Protein AF-0000000078796133 (afdb_homodimer)

pLDDT: mean 94.9, std 8.62, range [22.73, 98.94]

Organism: Cecembia lonarensis (strain CCUG 58316 / KCTC 22772 / LW9) (NCBI:txid1225176)

Solvent-accessible surface area (backbone atoms only — not comparable to full-atom values): 35565 Å² total; per-residue (Å²): 86,29,34,36,34,33,52,36,50,63,57,33,63,61,56,48,55,48,62,63,40,80,98,53,70,55,47,43,33,24,28,24,64,61,70,93,30,55,18,40,70,66,30,78,45,59,47,72,41,61,50,80,71,40,86,56,24,63,59,48,52,52,49,50,35,61,76,64,56,33,41,34,39,39,46,54,38,73,71,52,40,51,56,49,24,72,48,38,64,65,44,44,74,73,63,25,43,65,66,48,38,56,48,71,50,42,43,40,34,47,31,45,63,48,23,48,52,53,35,52,76,71,74,42,50,49,60,58,74,23,81,39,70,68,55,46,51,55,34,42,74,71,63,75,46,62,74,43,32,31,36,32,39,27,52,49,60,58,62,48,75,50,47,78,26,71,48,70,67,35,43,54,22,42,50,57,26,44,51,60,48,47,69,72,41,78,55,41,43,46,44,78,77,73,42,85,74,48,50,28,40,28,52,58,82,79,61,51,49,31,44,29,44,36,31,19,39,89,84,12,46,55,74,43,63,47,41,22,40,58,72,36,73,49,76,59,28,54,35,21,34,31,29,46,85,50,70,66,60,42,53,53,48,41,51,47,34,50,72,61,39,45,37,41,42,31,24,32,34,30,33,42,43,97,91,42,65,28,49,76,46,43,40,75,26,72,43,68,52,46,66,55,46,40,74,27,47,26,35,60,58,58,36,51,55,30,33,74,74,73,67,51,59,69,74,72,37,62,45,61,50,67,26,32,35,29,37,64,35,74,31,82,47,74,46,81,47,81,73,70,82,124,85,29,34,36,32,32,53,37,50,62,57,32,63,60,56,49,55,48,62,64,40,80,96,52,70,57,46,44,31,25,29,25,65,59,69,92,30,55,19,40,70,65,31,78,45,58,46,71,40,61,52,80,72,40,86,57,23,62,59,48,52,54,49,49,35,63,77,64,56,33,42,34,38,42,48,53,37,72,71,54,39,50,57,50,25,71,50,39,66,65,43,44,74,73,62,25,46,64,67,48,37,56,48,70,51,42,44,40,32,47,30,45,63,49,22,46,52,53,35,51,77,71,73,44,49,47,60,59,74,22,81,38,68,67,56,46,50,54,34,43,73,72,64,75,46,62,75,42,33,32,36,32,40,26,54,50,60,59,62,48,74,49,47,78,25,70,47,71,67,36,45,53,21,42,52,56,27,44,52,60,49,48,68,74,40,80,59,42,43,45,45,79,76,73,42,85,74,48,50,28,39,28,52,58,81,78,60,50,49,32,45,29,44,35,30,18,41,90,86,12,45,56,74,45,65,48,42,24,40,57,73,34,73,50,76,59,28,54,35,20,34,31,29,46,85,51,71,68,60,41,53,54,46,43,51,47,33,49,72,62,38,45,39,40,43,30,24,31,36,32,34,41,42,97,91,42,64,28,50,76,46,43,40,74,26,72,43,69,51,46,63,53,47,40,73,29,47,27,34,58,60,60,36,52,56,30,34,74,74,71,67,51,57,68,73,71,36,63,44,62,48,66,27,33,36,31,37,62,36,75,31,83,45,73,45,81,46,81,73,71,84,122

InterPro domains:
  IPR003806 ATP-grasp fold, PylC-type [PF02655] (109-288)
  IPR011761 ATP-grasp fold [PS50975] (116-309)
  IPR013815 ATP-grasp fold, subdomain 1 [G3DSA:3.30.1490.20] (114-204)
  IPR048764 PylC, N-terminal domain [PF21360] (3-99)

Nearest PDB structures (foldseek):
  2pn1-assembly1_A-2  TM=9.424E-01  e=1.430E-28  Exiguobacterium sibiricum 255-15
  1ce8-assembly1_A  TM=6.867E-01  e=3.566E-16  Escherichia coli
  1m6v-assembly1_G  TM=7.042E-01  e=1.096E-14  Escherichia coli
  1a9x-assembly1_A  TM=6.656E-01  e=4.190E-15  Escherichia coli
  1jdb-assembly1_B  TM=6.996E-01  e=2.867E-14  Escherichia coli

Radius of gyration: 25.98 Å; Cα contacts (8 Å, |Δi|>4): 1494; chains: 2; bounding box: 62×66×63 Å

Secondary structure (DSSP, 8-state):
-EEEEES-TT-HHHHHHHHT-TT---EEEEEESSS--HHHHHSSEEEEPPPTTSTTHHHHHHHHHHHTT--EEEE-SHHHHHHHHHTHHHHHHTT-EE-S--HHHHHHHH-HHHHHHHHHHTT-B---EESSHHHHHHHHHTTSS-S-EEEEETT--TTTT-EEE-SHHHHHHHHHHHHHHHTTSGGGGGGGGT----EEEEEPPPSEEEEEEEEE-TTS-EEEEEEEEEEEEETTEEEEEEEE--HHHHHHHHHHHHHH---EEEEEEEEEETTEEEEEEEESS--TTHHHHHHHT--HHHHHHHHHHHS---GGGG---TTEEEEEEEEEEEEE------/-EEEEES-TT-HHHHHHHHT-TT---EEEEEESSS--HHHHHSSEEEEPPPTTSTTHHHHHHHHHHHTT--EEEE-SHHHHHHHHHTHHHHHHTT-EE-S--HHHHHHHH-HHHHHHHHHHTT-B---EESSHHHHHHHHHTTSS-S-EEEEETT--TTTT-EEE-SHHHHHHHHHHHHHHHTTSGGGGGGGGT----EEEEEPPPSEEEEEEEEE-TTS-EEEEEEEEEEEEETTEEEEEEEE--HHHHHHHHHHHHHH---EEEEEEEEEETTEEEEEEEESS--TTHHHHHHTT--HHHHHHHHHHHS---GGGG---TTEEEEEEEEEEEEE------

Sequence (684 aa):
MNILFTSVGRRDYILDYFKSLKGKNIKVYAVNSVANTTAMWKADKSFISPEIRSNEYIPFLLDISKREKIDLIISLFDLDTLFISFYKEKFEELGVKVLVSDLGIIENCLDKLKMSSWLNAHGFKTPKTFEDLSGAKKSLEINDVSFPLILKPQWGQGSLSTEIVSDQIELESAYTFLNSKVRKTSIAHVEKLNYKNKILIQEFIEGEEYGIDCINNLSGENQAVVIKKKIAMRAGETDGALTVYDDQIESTISNLGNKLKHISILDVDAINNESGVYIIDMNPRFGGGYPFSHLAGVDLPRAIVDWVATGFADKSLFSYQEGVLGLKGIAMVSKSEIINEAMNILFTSVGRRDYILDYFKSLKGKNIKVYAVNSVANTTAMWKADKSFISPEIRSNEYIPFLLDISKREKIDLIISLFDLDTLFISFYKEKFEELGVKVLVSDLGIIENCLDKLKMSSWLNAHGFKTPKTFEDLSGAKKSLEINDVSFPLILKPQWGQGSLSTEIVSDQIELESAYTFLNSKVRKTSIAHVEKLNYKNKILIQEFIEGEEYGIDCINNLSGENQAVVIKKKIAMRAGETDGALTVYDDQIESTISNLGNKLKHISILDVDAINNESGVYIIDMNPRFGGGYPFSHLAGVDLPRAIVDWVATGFADKSLFSYQEGVLGLKGIAMVSKSEIINEA

Structure (mmCIF, N/CA/C/O backbone):
data_AF-0000000078796133-model_v1
#
loop_
_entity.id
_entity.type
_entity.pdbx_description
1 polymer 'Carbamoyl phosphate synthase-like protein'
#
loop_
_atom_site.group_PDB
_atom_site.id
_atom_site.type_symbol
_atom_site.label_atom_id
_atom_site.label_alt_id
_atom_site.label_comp_id
_atom_site.label_asym_id
_atom_site.label_entity_id
_atom_site.label_seq_id
_atom_site.pdbx_PDB_ins_code
_atom_site.Cartn_x
_atom_site.Cartn_y
_atom_site.Cartn_z
_atom_site.occupancy
_atom_site.B_iso_or_equiv
_atom_site.auth_seq_id
_atom_site.auth_comp_id
_atom_site.auth_asym_id
_atom_site.auth_atom_id
_atom_site.pdbx_PDB_model_num
ATOM 1 N N . MET A 1 1 ? 18.203 -14.055 -25.797 1 97.25 1 MET A N 1
ATOM 2 C CA . MET A 1 1 ? 16.812 -14.383 -25.5 1 97.25 1 MET A CA 1
ATOM 3 C C . MET A 1 1 ? 15.992 -13.117 -25.266 1 97.25 1 MET A C 1
ATOM 5 O O . MET A 1 1 ? 16.375 -12.273 -24.453 1 97.25 1 MET A O 1
ATOM 9 N N . ASN A 1 2 ? 14.891 -12.945 -26.016 1 98.62 2 ASN A N 1
ATOM 10 C CA . ASN A 1 2 ? 13.961 -11.836 -25.828 1 98.62 2 ASN A CA 1
ATOM 11 C C . ASN A 1 2 ? 12.812 -12.227 -24.906 1 98.62 2 ASN A C 1
ATOM 13 O O . ASN A 1 2 ? 12.016 -13.102 -25.234 1 98.62 2 ASN A O 1
ATOM 17 N N . ILE A 1 3 ? 12.75 -11.531 -23.766 1 98.81 3 ILE A N 1
ATOM 18 C CA . ILE A 1 3 ? 11.734 -11.875 -22.781 1 98.81 3 ILE A CA 1
ATOM 19 C C . ILE A 1 3 ? 10.719 -10.742 -22.656 1 98.81 3 ILE A C 1
ATOM 21 O O . ILE A 1 3 ? 11.102 -9.586 -22.438 1 98.81 3 ILE A O 1
ATOM 25 N N . LEU A 1 4 ? 9.469 -11.062 -22.781 1 98.88 4 LEU A N 1
ATOM 26 C CA . LEU A 1 4 ? 8.383 -10.102 -22.609 1 98.88 4 LEU A CA 1
ATOM 27 C C . LEU A 1 4 ? 7.715 -10.273 -21.25 1 98.88 4 LEU A C 1
ATOM 29 O O . LEU A 1 4 ? 7.129 -11.32 -20.969 1 98.88 4 LEU A O 1
ATOM 33 N N . PHE A 1 5 ? 7.848 -9.242 -20.453 1 98.88 5 PHE A N 1
ATOM 34 C CA . PHE A 1 5 ? 7.109 -9.188 -19.188 1 98.88 5 PHE A CA 1
ATOM 35 C C . PHE A 1 5 ? 5.809 -8.414 -19.359 1 98.88 5 PHE A C 1
ATOM 37 O O . PHE A 1 5 ? 5.801 -7.312 -19.906 1 98.88 5 PHE A O 1
ATOM 44 N N . THR A 1 6 ? 4.73 -9.023 -18.906 1 98.69 6 THR A N 1
ATOM 45 C CA . THR A 1 6 ? 3.438 -8.359 -19.031 1 98.69 6 THR A CA 1
ATOM 46 C C . THR A 1 6 ? 2.902 -7.961 -17.656 1 98.69 6 THR A C 1
ATOM 48 O O . THR A 1 6 ? 3.203 -8.609 -16.656 1 98.69 6 THR A O 1
ATOM 51 N N . SER A 1 7 ? 2.08 -6.855 -17.594 1 97.38 7 SER A N 1
ATOM 52 C CA . SER A 1 7 ? 1.526 -6.312 -16.359 1 97.38 7 SER A CA 1
ATOM 53 C C . SER A 1 7 ? 2.619 -6.066 -15.32 1 97.38 7 SER A C 1
ATOM 55 O O . SER A 1 7 ? 2.514 -6.516 -14.18 1 97.38 7 SER A O 1
ATOM 57 N N . VAL A 1 8 ? 3.611 -5.27 -15.766 1 98 8 VAL A N 1
ATOM 58 C CA . VAL A 1 8 ? 4.852 -5.234 -15 1 98 8 VAL A CA 1
ATOM 59 C C . VAL A 1 8 ? 4.676 -4.348 -13.773 1 98 8 VAL A C 1
ATOM 61 O O . VAL A 1 8 ? 5.301 -4.578 -12.734 1 98 8 VAL A O 1
ATOM 64 N N . GLY A 1 9 ? 3.908 -3.326 -13.898 1 95.44 9 GLY A N 1
ATOM 65 C CA . GLY A 1 9 ? 3.666 -2.428 -12.781 1 95.44 9 GLY A CA 1
ATOM 66 C C . GLY A 1 9 ? 4.941 -1.935 -12.125 1 95.44 9 GLY A C 1
ATOM 67 O O . GLY A 1 9 ? 5.836 -1.423 -12.805 1 95.44 9 GLY A O 1
ATOM 68 N N . ARG A 1 10 ? 5.055 -2.148 -10.828 1 93.56 10 ARG A N 1
ATOM 69 C CA . ARG A 1 10 ? 6.164 -1.598 -10.055 1 93.56 10 ARG A CA 1
ATOM 70 C C . ARG A 1 10 ? 7.211 -2.666 -9.758 1 93.56 10 ARG A C 1
ATOM 72 O O . ARG A 1 10 ? 8.188 -2.41 -9.047 1 93.56 10 ARG A O 1
ATOM 79 N N . ARG A 1 11 ? 7.016 -3.861 -10.188 1 95.06 11 ARG A N 1
ATOM 80 C CA . ARG A 1 11 ? 7.914 -4.961 -9.852 1 95.06 11 ARG A CA 1
ATOM 81 C C . ARG A 1 11 ? 9.141 -4.965 -10.75 1 95.06 11 ARG A C 1
ATOM 83 O O . ARG A 1 11 ? 9.469 -5.984 -11.352 1 95.06 11 ARG A O 1
ATOM 90 N N . ASP A 1 12 ? 9.852 -3.865 -10.734 1 96.38 12 ASP A N 1
ATOM 91 C CA . ASP A 1 12 ? 10.984 -3.65 -11.625 1 96.38 12 ASP A CA 1
ATOM 92 C C . ASP A 1 12 ? 12.172 -4.516 -11.219 1 96.38 12 ASP A C 1
ATOM 9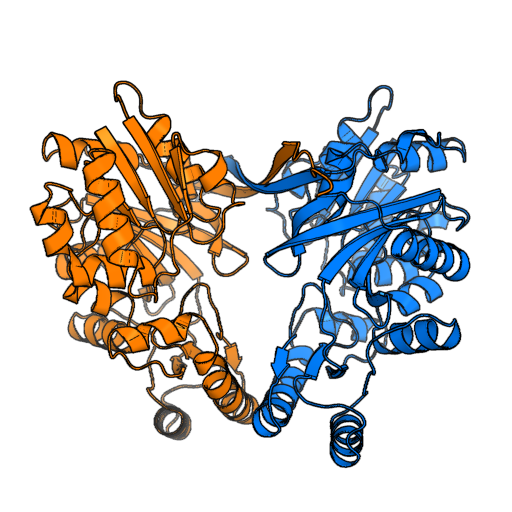4 O O . ASP A 1 12 ? 13.047 -4.805 -12.031 1 96.38 12 ASP A O 1
ATOM 98 N N . TYR A 1 13 ? 12.172 -5.016 -9.977 1 96.38 13 TYR A N 1
ATOM 99 C CA . TYR A 1 13 ? 13.258 -5.863 -9.5 1 96.38 13 TYR A CA 1
ATOM 100 C C . TYR A 1 13 ? 13.305 -7.176 -10.273 1 96.38 13 TYR A C 1
ATOM 102 O O . TYR A 1 13 ? 14.383 -7.734 -10.492 1 96.38 13 TYR A O 1
ATOM 110 N N . ILE A 1 14 ? 12.148 -7.668 -10.664 1 97.75 14 ILE A N 1
ATOM 111 C CA . ILE A 1 14 ? 12.125 -8.914 -11.43 1 97.75 14 ILE A CA 1
ATOM 112 C C . ILE A 1 14 ? 12.844 -8.711 -12.758 1 97.75 14 ILE A C 1
ATOM 114 O O . ILE A 1 14 ? 13.633 -9.562 -13.18 1 97.75 14 ILE A O 1
ATOM 118 N N . LEU A 1 15 ? 12.57 -7.551 -13.43 1 98 15 LEU A N 1
ATOM 119 C CA . LEU A 1 15 ? 13.266 -7.246 -14.672 1 98 15 LEU A CA 1
ATOM 120 C C . LEU A 1 15 ? 14.773 -7.172 -14.453 1 98 15 LEU A C 1
ATOM 122 O O . LEU A 1 15 ? 15.547 -7.719 -15.234 1 98 15 LEU A O 1
ATOM 126 N N . ASP A 1 16 ? 15.164 -6.566 -13.336 1 96.81 16 ASP A N 1
ATOM 127 C CA . ASP A 1 16 ? 16.578 -6.426 -13.008 1 96.81 16 ASP A CA 1
ATOM 128 C C . ASP A 1 16 ? 17.234 -7.793 -12.82 1 96.81 16 ASP A C 1
ATOM 130 O O . ASP A 1 16 ? 18.375 -7.996 -13.234 1 96.81 16 ASP A O 1
ATOM 134 N N . TYR A 1 17 ? 16.547 -8.734 -12.195 1 98 17 TYR A N 1
ATOM 135 C CA . TYR A 1 17 ? 17.094 -10.062 -11.945 1 98 17 TYR A CA 1
ATOM 136 C C . TYR A 1 17 ? 17.422 -10.773 -13.258 1 98 17 TYR A C 1
ATOM 138 O O . TYR A 1 17 ? 18.438 -11.469 -13.352 1 98 17 TYR A O 1
ATOM 146 N N . PHE A 1 18 ? 16.578 -10.586 -14.273 1 98.31 18 PHE A N 1
ATOM 147 C CA . PHE A 1 18 ? 16.828 -11.219 -15.562 1 98.31 18 PHE A CA 1
ATOM 148 C C . PHE A 1 18 ? 17.906 -10.477 -16.344 1 98.31 18 PHE A C 1
ATOM 150 O O . PHE A 1 18 ? 18.781 -11.102 -16.938 1 98.31 18 PHE A O 1
ATOM 157 N N . LYS A 1 19 ? 17.875 -9.164 -16.297 1 96.56 19 LYS A N 1
ATOM 158 C CA . LYS A 1 19 ? 18.844 -8.344 -17.016 1 96.56 19 LYS A CA 1
ATOM 159 C C . LYS A 1 19 ? 20.25 -8.555 -16.5 1 96.56 19 LYS A C 1
ATOM 161 O O . LYS A 1 19 ? 21.234 -8.422 -17.234 1 96.56 19 LYS A O 1
ATOM 166 N N . SER A 1 20 ? 20.375 -8.906 -15.281 1 95.44 20 SER A N 1
ATOM 167 C CA . SER A 1 20 ? 21.688 -8.969 -14.625 1 95.44 20 SER A CA 1
ATOM 168 C C . SER A 1 20 ? 22.297 -10.359 -14.75 1 95.44 20 SER A C 1
ATOM 170 O O . SER A 1 20 ? 23.391 -10.609 -14.234 1 95.44 20 SER A O 1
ATOM 172 N N . LEU A 1 21 ? 21.594 -11.25 -15.422 1 96.75 21 LEU A N 1
ATOM 173 C CA . LEU A 1 21 ? 22.125 -12.602 -15.555 1 96.75 21 LEU A CA 1
ATOM 174 C C . LEU A 1 21 ? 23.422 -12.602 -16.344 1 96.75 21 LEU A C 1
ATOM 176 O O . LEU A 1 21 ? 23.438 -12.25 -17.531 1 96.75 21 LEU A O 1
ATOM 180 N N . LYS A 1 22 ? 24.469 -13.023 -15.734 1 92.25 22 LYS A N 1
ATOM 181 C CA . LYS A 1 22 ? 25.797 -13.047 -16.359 1 92.25 22 LYS A CA 1
ATOM 182 C C . LYS A 1 22 ? 25.875 -14.148 -17.406 1 92.25 22 LYS A C 1
ATOM 184 O O . LYS A 1 22 ? 25.375 -15.258 -17.203 1 92.25 22 LYS A O 1
ATOM 189 N N . GLY A 1 23 ? 26.5 -13.797 -18.5 1 90.75 23 GLY A N 1
ATOM 190 C CA . GLY A 1 23 ? 26.766 -14.781 -19.547 1 90.75 23 GLY A CA 1
ATOM 191 C C . GLY A 1 23 ? 25.547 -15.055 -20.422 1 90.75 23 GLY A C 1
ATOM 192 O O . GLY A 1 23 ? 25.547 -15.992 -21.219 1 90.75 23 GLY A O 1
ATOM 193 N N . LYS A 1 24 ? 24.516 -14.289 -20.188 1 89 24 LYS A N 1
ATOM 194 C CA . LYS A 1 24 ? 23.312 -14.43 -20.984 1 89 24 LYS A CA 1
ATOM 195 C C . LYS A 1 24 ? 22.984 -13.133 -21.719 1 89 24 LYS A C 1
ATOM 197 O O . LYS A 1 24 ? 23.109 -12.047 -21.156 1 89 24 LYS A O 1
ATOM 202 N N . ASN A 1 25 ? 22.797 -13.25 -22.938 1 93 25 ASN A N 1
ATOM 203 C CA . ASN A 1 25 ? 22.297 -12.109 -23.703 1 93 25 ASN A CA 1
ATOM 204 C C . ASN A 1 25 ? 20.781 -12.008 -23.656 1 93 25 ASN A C 1
ATOM 206 O O . ASN A 1 25 ? 20.078 -12.602 -24.469 1 93 25 ASN A O 1
ATOM 210 N N . ILE A 1 26 ? 20.328 -11.25 -22.672 1 97.56 26 ILE A N 1
ATOM 211 C CA . ILE A 1 26 ? 18.891 -11.133 -22.422 1 97.56 26 ILE A CA 1
ATOM 212 C C . ILE A 1 26 ? 18.422 -9.711 -22.75 1 97.56 26 ILE A C 1
ATOM 214 O O . ILE A 1 26 ? 19.047 -8.742 -22.297 1 97.56 26 ILE A O 1
ATOM 218 N N . LYS A 1 27 ? 17.438 -9.578 -23.516 1 98.25 27 LYS A N 1
ATOM 219 C CA . LYS A 1 27 ? 16.734 -8.32 -23.719 1 98.25 27 LYS A CA 1
ATOM 220 C C . LYS A 1 27 ? 15.344 -8.359 -23.078 1 98.25 27 LYS A C 1
ATOM 222 O O . LYS A 1 27 ? 14.578 -9.305 -23.297 1 98.25 27 LYS A O 1
ATOM 227 N N . VAL A 1 28 ? 15.016 -7.363 -22.281 1 98.62 28 VAL A N 1
ATOM 228 C CA . VAL A 1 28 ? 13.781 -7.359 -21.5 1 98.62 28 VAL A CA 1
ATOM 229 C C . VAL A 1 28 ? 12.797 -6.363 -22.109 1 98.62 28 VAL A C 1
ATOM 231 O O . VAL A 1 28 ? 13.102 -5.172 -22.234 1 98.62 28 VAL A O 1
ATOM 234 N N . TYR A 1 29 ? 11.664 -6.863 -22.484 1 98.81 29 TYR A N 1
ATOM 235 C CA . TYR A 1 29 ? 10.531 -6.074 -22.953 1 98.81 29 TYR A CA 1
ATOM 236 C C . TYR A 1 29 ? 9.445 -6.004 -21.891 1 98.81 29 TYR A C 1
ATOM 238 O O . TYR A 1 29 ? 9.211 -6.977 -21.172 1 98.81 29 TYR A O 1
ATOM 246 N N . ALA A 1 30 ? 8.797 -4.816 -21.766 1 98.75 30 ALA A N 1
ATOM 247 C CA . ALA A 1 30 ? 7.746 -4.652 -20.766 1 98.75 30 ALA A CA 1
ATOM 248 C C . ALA A 1 30 ? 6.465 -4.113 -21.391 1 98.75 30 ALA A C 1
ATOM 250 O O . ALA A 1 30 ? 6.516 -3.271 -22.297 1 98.75 30 ALA A O 1
ATOM 251 N N . VAL A 1 31 ? 5.375 -4.633 -20.938 1 98.38 31 VAL A N 1
ATOM 252 C CA . VAL A 1 31 ? 4.07 -4.098 -21.312 1 98.38 31 VAL A CA 1
ATOM 253 C C . VAL A 1 31 ? 3.246 -3.816 -20.047 1 98.38 31 VAL A C 1
ATOM 255 O O . VAL A 1 31 ? 3.291 -4.582 -19.094 1 98.38 31 VAL A O 1
ATOM 258 N N . ASN A 1 32 ? 2.557 -2.76 -20.062 1 98.25 32 ASN A N 1
ATOM 259 C CA . ASN A 1 32 ? 1.651 -2.312 -19.016 1 98.25 32 ASN A CA 1
ATOM 260 C C . ASN A 1 32 ? 0.626 -1.313 -19.531 1 98.25 32 ASN A C 1
ATOM 262 O O . ASN A 1 32 ? 0.905 -0.572 -20.484 1 98.25 32 ASN A O 1
ATOM 266 N N . SER A 1 33 ? -0.564 -1.306 -18.906 1 96.44 33 SER A N 1
ATOM 267 C CA . SER A 1 33 ? -1.623 -0.437 -19.406 1 96.44 33 SER A CA 1
ATOM 268 C C . SER A 1 33 ? -1.371 1.019 -19.031 1 96.44 33 SER A C 1
ATOM 270 O O . SER A 1 33 ? -1.976 1.929 -19.594 1 96.44 33 SER A O 1
ATOM 272 N N . VAL A 1 34 ? -0.556 1.222 -18.047 1 94.62 34 VAL A N 1
ATOM 273 C CA . VAL A 1 34 ? -0.165 2.568 -17.641 1 94.62 34 VAL A CA 1
ATOM 274 C C . VAL A 1 34 ? 1.307 2.801 -17.969 1 94.62 34 VAL A C 1
ATOM 276 O O . VAL A 1 34 ? 2.156 1.957 -17.672 1 94.62 34 VAL A O 1
ATOM 279 N N . ALA A 1 35 ? 1.632 3.924 -18.484 1 93.12 35 ALA A N 1
ATOM 280 C CA . ALA A 1 35 ? 2.949 4.203 -19.047 1 93.12 35 ALA A CA 1
ATOM 281 C C . ALA A 1 35 ? 3.984 4.41 -17.953 1 93.12 35 ALA A C 1
ATOM 283 O O . ALA A 1 35 ? 5.105 3.9 -18.031 1 93.12 35 ALA A O 1
ATOM 284 N N . ASN A 1 36 ? 3.564 5.117 -16.875 1 94.19 36 ASN A N 1
ATOM 285 C CA . ASN A 1 36 ? 4.555 5.586 -15.906 1 94.19 36 ASN A CA 1
ATOM 286 C C . ASN A 1 36 ? 4.613 4.688 -14.68 1 94.19 36 ASN A C 1
ATOM 288 O O . ASN A 1 36 ? 4.156 5.074 -13.602 1 94.19 36 ASN A O 1
ATOM 292 N N . THR A 1 37 ? 5.285 3.57 -14.875 1 96.31 37 THR A N 1
ATOM 293 C CA . THR A 1 37 ? 5.684 2.701 -13.773 1 96.31 37 THR A CA 1
ATOM 294 C C . THR A 1 37 ? 7.191 2.459 -13.797 1 96.31 37 THR A C 1
ATOM 296 O O . THR A 1 37 ? 7.844 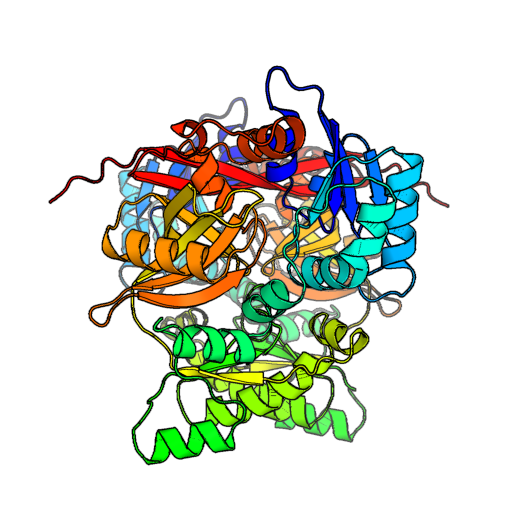2.65 -14.828 1 96.31 37 THR A O 1
ATOM 299 N N . THR A 1 38 ? 7.73 2.08 -12.711 1 96.81 38 THR A N 1
ATOM 300 C CA . THR A 1 38 ? 9.18 1.925 -12.625 1 96.81 38 THR A CA 1
ATOM 301 C C . THR A 1 38 ? 9.656 0.793 -13.531 1 96.81 38 THR A C 1
ATOM 303 O O . THR A 1 38 ? 10.727 0.886 -14.141 1 96.81 38 THR A O 1
ATOM 306 N N . ALA A 1 39 ? 8.852 -0.258 -13.664 1 97.69 39 ALA A N 1
ATOM 307 C CA . ALA A 1 39 ? 9.258 -1.38 -14.508 1 97.69 39 ALA A CA 1
ATOM 308 C C . ALA A 1 39 ? 9.258 -0.986 -15.977 1 97.69 39 ALA A C 1
ATOM 310 O O . ALA A 1 39 ? 10.156 -1.366 -16.734 1 97.69 39 ALA A O 1
ATOM 311 N N . MET A 1 40 ? 8.266 -0.188 -16.391 1 97.75 40 MET A N 1
ATOM 312 C CA . MET A 1 40 ? 8.227 0.302 -17.766 1 97.75 40 MET A CA 1
ATOM 313 C C . MET A 1 40 ? 9.445 1.153 -18.078 1 97.75 40 MET A C 1
ATOM 315 O O . MET A 1 40 ? 9.977 1.104 -19.188 1 97.75 40 MET A O 1
ATOM 319 N N . TRP A 1 41 ? 9.906 1.893 -17.094 1 96.31 41 TRP A N 1
ATOM 320 C CA . TRP A 1 41 ? 11.039 2.787 -17.266 1 96.31 41 TRP A CA 1
ATOM 321 C C . TRP A 1 41 ? 12.344 2.002 -17.328 1 96.31 41 TRP A C 1
ATOM 323 O O . TRP A 1 41 ? 13.32 2.441 -17.938 1 96.31 41 TRP A O 1
ATOM 333 N N . LYS A 1 42 ? 12.422 0.803 -16.781 1 96.12 42 LYS A N 1
ATOM 334 C CA . LYS A 1 42 ? 13.664 0.05 -16.625 1 96.12 42 LYS A CA 1
ATOM 335 C C . LYS A 1 42 ? 13.852 -0.931 -17.781 1 96.12 42 LYS A C 1
ATOM 337 O O . LYS A 1 42 ? 14.969 -1.393 -18.031 1 96.12 42 LYS A O 1
ATOM 342 N N . ALA A 1 43 ? 12.82 -1.285 -18.422 1 98.06 43 ALA A N 1
ATOM 343 C CA . ALA A 1 43 ? 12.891 -2.254 -19.516 1 98.06 43 ALA A CA 1
ATOM 344 C C . ALA A 1 43 ? 13.758 -1.734 -20.656 1 98.06 43 ALA A C 1
ATOM 346 O O . ALA A 1 43 ? 13.953 -0.524 -20.797 1 98.06 43 ALA A O 1
ATOM 347 N N . ASP A 1 44 ? 14.359 -2.652 -21.438 1 98.06 44 ASP A N 1
ATOM 348 C CA . ASP A 1 44 ? 15.086 -2.246 -22.625 1 98.06 44 ASP A CA 1
ATOM 349 C C . ASP A 1 44 ? 14.148 -1.579 -23.641 1 98.06 44 ASP A C 1
ATOM 351 O O . ASP A 1 44 ? 14.539 -0.619 -24.312 1 98.06 44 ASP A O 1
ATOM 355 N N . LYS A 1 45 ? 12.984 -2.082 -23.797 1 98.31 45 LYS A N 1
ATOM 356 C CA . LYS A 1 45 ? 11.906 -1.518 -24.609 1 98.31 45 LYS A CA 1
ATOM 357 C C . LYS A 1 45 ? 10.547 -1.764 -23.953 1 98.31 45 LYS A C 1
ATOM 359 O O . LYS A 1 45 ? 10.289 -2.852 -23.438 1 98.31 45 LYS A O 1
ATOM 364 N N . SER A 1 46 ? 9.695 -0.726 -23.922 1 98.5 46 SER A N 1
ATOM 365 C CA . SER A 1 46 ? 8.391 -0.858 -23.297 1 98.5 46 SER A CA 1
ATOM 366 C C . SER A 1 46 ? 7.273 -0.427 -24.234 1 98.5 46 SER A C 1
ATOM 368 O O . SER A 1 46 ? 7.504 0.342 -25.172 1 98.5 46 SER A O 1
ATOM 370 N N . PHE A 1 47 ? 6.047 -0.995 -24.016 1 98.56 47 PHE A N 1
ATOM 371 C CA . PHE A 1 47 ? 4.855 -0.688 -24.781 1 98.56 47 PHE A CA 1
ATOM 372 C C . PHE A 1 47 ? 3.641 -0.523 -23.875 1 98.56 47 PHE A C 1
ATOM 374 O O . PHE A 1 47 ? 3.449 -1.302 -22.938 1 98.56 47 PHE A O 1
ATOM 381 N N . ILE A 1 48 ? 2.861 0.463 -24.125 1 98.38 48 ILE A N 1
ATOM 382 C CA . ILE A 1 48 ? 1.6 0.625 -23.406 1 98.38 48 ILE A CA 1
ATOM 383 C C . ILE A 1 48 ? 0.543 -0.298 -24 1 98.38 48 ILE A C 1
ATOM 385 O O . ILE A 1 48 ? 0.256 -0.225 -25.203 1 98.38 48 ILE A O 1
ATOM 389 N N . SER A 1 49 ? 0.008 -1.115 -23.266 1 97.94 49 SER A N 1
ATOM 390 C CA . SER A 1 49 ? -0.962 -2.088 -23.75 1 97.94 49 SER A CA 1
ATOM 391 C C . SER A 1 49 ? -2.391 -1.615 -23.5 1 97.94 49 SER A C 1
ATOM 393 O O . SER A 1 49 ? -2.631 -0.771 -22.641 1 97.94 49 SER A O 1
ATOM 395 N N . PRO A 1 50 ? -3.377 -2.193 -24.297 1 96.88 50 PRO A N 1
ATOM 396 C CA . PRO A 1 50 ? -4.762 -2.131 -23.812 1 96.88 50 PRO A CA 1
ATOM 397 C C . PRO A 1 50 ? -4.949 -2.822 -22.469 1 96.88 50 PRO A C 1
ATOM 399 O O . PRO A 1 50 ? -4.062 -3.551 -22.016 1 96.88 50 PRO A O 1
ATOM 402 N N . GLU A 1 51 ? -6.07 -2.566 -21.828 1 93.69 51 GLU A N 1
ATOM 403 C CA . GLU A 1 51 ? -6.395 -3.277 -20.609 1 93.69 51 GLU A CA 1
ATOM 404 C C . GLU A 1 51 ? -6.555 -4.773 -20.859 1 93.69 51 GLU A C 1
ATOM 406 O O . GLU A 1 51 ? -6.938 -5.188 -21.953 1 93.69 51 GLU A O 1
ATOM 411 N N . ILE A 1 52 ? -6.27 -5.547 -19.875 1 92.06 52 ILE A N 1
ATOM 412 C CA . ILE A 1 52 ? -6.293 -7.004 -19.969 1 92.06 52 ILE A CA 1
ATOM 413 C C . ILE A 1 52 ? -7.668 -7.469 -20.438 1 92.06 52 ILE A C 1
ATOM 415 O O . ILE A 1 52 ? -7.773 -8.43 -21.203 1 92.06 52 ILE A O 1
ATOM 419 N N . ARG A 1 53 ? -8.703 -6.75 -20.109 1 87.12 53 ARG A N 1
ATOM 420 C CA . ARG A 1 53 ? -10.07 -7.168 -20.406 1 87.12 53 ARG A CA 1
ATOM 421 C C . ARG A 1 53 ? -10.445 -6.809 -21.844 1 87.12 53 ARG A C 1
ATOM 423 O O . ARG A 1 53 ? -11.477 -7.262 -22.344 1 87.12 53 ARG A O 1
ATOM 430 N N . SER A 1 54 ? -9.656 -5.988 -22.391 1 92.81 54 SER A N 1
ATOM 431 C CA . SER A 1 54 ? -9.938 -5.555 -23.766 1 92.81 54 SER A CA 1
ATOM 432 C C . SER A 1 54 ? -9.742 -6.695 -24.75 1 92.81 54 SER A C 1
ATOM 434 O O . SER A 1 54 ? -8.797 -7.477 -24.625 1 92.81 54 SER A O 1
ATOM 436 N N . ASN A 1 55 ? -10.531 -6.676 -25.797 1 94 55 ASN A N 1
ATOM 437 C CA . ASN A 1 55 ? -10.383 -7.648 -26.875 1 94 55 ASN A CA 1
ATOM 438 C C . ASN A 1 55 ? -9.102 -7.406 -27.672 1 94 55 ASN A C 1
ATOM 440 O O . ASN A 1 55 ? -8.664 -8.273 -28.422 1 94 55 ASN A O 1
ATOM 444 N N . GLU A 1 56 ? -8.562 -6.305 -27.422 1 97.5 56 GLU A N 1
ATOM 445 C CA . GLU A 1 56 ? -7.371 -5.934 -28.188 1 97.5 56 GLU A CA 1
ATOM 446 C C . GLU A 1 56 ? -6.098 -6.355 -27.469 1 97.5 56 GLU A C 1
ATOM 448 O O . GLU A 1 56 ? -5.004 -6.273 -28.016 1 97.5 56 GLU A O 1
ATOM 453 N N . TYR A 1 57 ? -6.227 -6.879 -26.266 1 97.12 57 TYR A N 1
ATOM 454 C CA . TYR A 1 57 ? -5.062 -7.141 -25.438 1 97.12 57 TYR A CA 1
ATOM 455 C C . TYR A 1 57 ? -4.246 -8.305 -25.984 1 97.12 57 TYR A C 1
ATOM 457 O O . TYR A 1 57 ? -3.047 -8.164 -26.234 1 97.12 57 TYR A O 1
ATOM 465 N N . ILE A 1 58 ? -4.879 -9.383 -26.25 1 97.75 58 ILE A N 1
ATOM 466 C CA . ILE A 1 58 ? -4.172 -10.578 -26.703 1 97.75 58 ILE A CA 1
ATOM 467 C C . ILE A 1 58 ? -3.605 -10.336 -28.109 1 97.75 58 ILE A C 1
ATOM 469 O O . ILE A 1 58 ? -2.42 -10.578 -28.344 1 97.75 58 ILE A O 1
ATOM 473 N N . PRO A 1 59 ? -4.379 -9.773 -29.047 1 98.44 59 PRO A N 1
ATOM 474 C CA . PRO A 1 59 ? -3.795 -9.445 -30.344 1 98.44 59 PRO A CA 1
ATOM 475 C C . PRO A 1 59 ? -2.578 -8.523 -30.234 1 98.44 59 PRO A C 1
ATOM 477 O O . PRO A 1 59 ? -1.605 -8.688 -30.969 1 98.44 59 PRO A O 1
ATOM 480 N N . PHE A 1 60 ? -2.662 -7.633 -29.328 1 98.69 60 PHE A N 1
ATOM 481 C CA . PHE A 1 60 ? -1.556 -6.719 -29.078 1 98.69 60 PHE A CA 1
ATOM 482 C C . PHE A 1 60 ? -0.307 -7.48 -28.656 1 98.69 60 PHE A C 1
ATOM 484 O O . PHE A 1 60 ? 0.782 -7.242 -29.188 1 98.69 60 PHE A O 1
ATOM 491 N N . LEU A 1 61 ? -0.43 -8.398 -27.734 1 98.69 61 LEU A N 1
ATOM 492 C CA . LEU A 1 61 ? 0.696 -9.188 -27.25 1 98.69 61 LEU A CA 1
ATOM 493 C C . LEU A 1 61 ? 1.27 -10.062 -28.359 1 98.69 61 LEU A C 1
ATOM 495 O O . LEU A 1 61 ? 2.488 -10.211 -28.453 1 98.69 61 LEU A O 1
ATOM 499 N N . LEU A 1 62 ? 0.398 -10.633 -29.156 1 98.69 62 LEU A N 1
ATOM 500 C CA . LEU A 1 62 ? 0.838 -11.469 -30.266 1 98.69 62 LEU A CA 1
ATOM 501 C C . LEU A 1 62 ? 1.642 -10.664 -31.266 1 98.69 62 LEU A C 1
ATOM 503 O O . LEU A 1 62 ? 2.678 -11.125 -31.766 1 98.69 62 LEU A O 1
ATOM 507 N N . ASP A 1 63 ? 1.139 -9.492 -31.5 1 98.69 63 ASP A N 1
ATOM 508 C CA . ASP A 1 63 ? 1.819 -8.617 -32.438 1 98.69 63 ASP A CA 1
ATOM 509 C C . ASP A 1 63 ? 3.219 -8.258 -31.953 1 98.69 63 ASP A C 1
ATOM 511 O O . ASP A 1 63 ? 4.188 -8.336 -32.719 1 98.69 63 ASP A O 1
ATOM 515 N N . ILE A 1 64 ? 3.35 -7.867 -30.688 1 98.56 64 ILE A N 1
ATOM 516 C CA . ILE A 1 64 ? 4.641 -7.52 -30.109 1 98.56 64 ILE A CA 1
ATOM 517 C C . ILE A 1 64 ? 5.566 -8.734 -30.141 1 98.56 64 ILE A C 1
ATOM 519 O O . ILE A 1 64 ? 6.758 -8.609 -30.422 1 98.56 64 ILE A O 1
ATOM 523 N N . SER A 1 65 ? 5.016 -9.883 -29.844 1 98.5 65 SER A N 1
ATOM 524 C CA . SER A 1 65 ? 5.805 -11.109 -29.812 1 98.5 65 SER A CA 1
ATOM 525 C C . SER A 1 65 ? 6.414 -11.398 -31.188 1 98.5 65 SER A C 1
ATOM 527 O O . SER A 1 65 ? 7.586 -11.781 -31.281 1 98.5 65 SER A O 1
ATOM 529 N N . LYS A 1 66 ? 5.629 -11.188 -32.188 1 98.25 66 LYS A N 1
ATOM 530 C CA . LYS A 1 66 ? 6.098 -11.422 -33.562 1 98.25 66 LYS A CA 1
ATOM 531 C C . LYS A 1 66 ? 7.133 -10.383 -33.969 1 98.25 66 LYS A C 1
ATOM 533 O O . LYS A 1 66 ? 8.234 -10.734 -34.406 1 98.25 66 LYS A O 1
ATOM 538 N N . ARG A 1 67 ? 6.836 -9.141 -33.75 1 98.25 67 ARG A N 1
ATOM 539 C CA . ARG A 1 67 ? 7.66 -8.031 -34.219 1 98.25 67 ARG A CA 1
ATOM 540 C C . ARG A 1 67 ? 9 -8.008 -33.5 1 98.25 67 ARG A C 1
ATOM 542 O O . ARG A 1 67 ? 10.031 -7.711 -34.094 1 98.25 67 ARG A O 1
ATOM 549 N N . GLU A 1 68 ? 8.969 -8.328 -32.219 1 98.5 68 GLU A N 1
ATOM 550 C CA . GLU A 1 68 ? 10.18 -8.219 -31.406 1 98.5 68 GLU A CA 1
ATOM 551 C C . GLU A 1 68 ? 10.852 -9.578 -31.219 1 98.5 68 GLU A C 1
ATOM 553 O O . GLU A 1 68 ? 11.82 -9.703 -30.469 1 98.5 68 GLU A O 1
ATOM 558 N N . LYS A 1 69 ? 10.32 -10.594 -31.891 1 98.25 69 LYS A N 1
ATOM 559 C CA . LYS A 1 69 ? 10.875 -11.938 -31.828 1 98.25 69 LYS A CA 1
ATOM 560 C C . LYS A 1 69 ? 11.023 -12.422 -30.391 1 98.25 69 LYS A C 1
ATOM 562 O O . LYS A 1 69 ? 12.102 -12.844 -29.984 1 98.25 69 LYS A O 1
ATOM 567 N N . ILE A 1 70 ? 9.953 -12.352 -29.688 1 98.69 70 ILE A N 1
ATOM 568 C CA . ILE A 1 70 ? 9.93 -12.734 -28.281 1 98.69 70 ILE A CA 1
ATOM 569 C C . ILE A 1 70 ? 10.117 -14.242 -28.156 1 98.69 70 ILE A C 1
ATOM 571 O O . ILE A 1 70 ? 9.5 -15.016 -28.891 1 98.69 70 ILE A O 1
ATOM 575 N N . ASP A 1 71 ? 10.961 -14.633 -27.219 1 98.44 71 ASP A N 1
ATOM 576 C CA . ASP A 1 71 ? 11.227 -16.047 -26.969 1 98.44 71 ASP A CA 1
ATOM 577 C C . ASP A 1 71 ? 10.391 -16.562 -25.797 1 98.44 71 ASP A C 1
ATOM 579 O O . ASP A 1 71 ? 10.008 -17.719 -25.766 1 98.44 71 ASP A O 1
ATOM 583 N N . LEU A 1 72 ? 10.156 -15.711 -24.859 1 98.62 72 LEU A N 1
ATOM 584 C CA . LEU A 1 72 ? 9.555 -16.094 -23.594 1 98.62 72 LEU A CA 1
ATOM 585 C C . LEU A 1 72 ? 8.625 -15 -23.078 1 98.62 72 LEU A C 1
ATOM 587 O O . LEU A 1 72 ? 8.977 -13.82 -23.109 1 98.62 72 LEU A O 1
ATOM 591 N N . ILE A 1 73 ? 7.449 -15.383 -22.609 1 98.69 73 ILE A N 1
ATOM 592 C CA . ILE A 1 73 ? 6.512 -14.453 -21.984 1 98.69 73 ILE A CA 1
ATOM 593 C C . ILE A 1 73 ? 6.34 -14.805 -20.516 1 98.69 73 ILE A C 1
ATOM 595 O O . ILE A 1 73 ? 6.133 -15.977 -20.172 1 98.69 73 ILE A O 1
ATOM 599 N N . ILE A 1 74 ? 6.457 -13.82 -19.641 1 98.75 74 ILE A N 1
ATOM 600 C CA . ILE A 1 74 ? 6.25 -13.953 -18.203 1 98.75 74 ILE A CA 1
ATOM 601 C C . ILE A 1 74 ? 5.254 -12.898 -17.719 1 98.75 74 ILE A C 1
ATOM 603 O O . ILE A 1 74 ? 5.461 -11.703 -17.922 1 98.75 74 ILE A O 1
ATOM 607 N N . SER A 1 75 ? 4.195 -13.336 -17.125 1 98.31 75 SER A N 1
ATOM 608 C CA . SER A 1 75 ? 3.217 -12.398 -16.578 1 98.31 75 SER A CA 1
ATOM 609 C C . SER A 1 75 ? 3.461 -12.148 -15.086 1 98.31 75 SER A C 1
ATOM 611 O O . SER A 1 75 ? 3.805 -13.07 -14.344 1 98.31 75 SER A O 1
ATOM 613 N N . LEU A 1 76 ? 3.197 -10.93 -14.617 1 97.69 76 LEU A N 1
ATOM 614 C CA . LEU A 1 76 ? 3.453 -10.586 -13.227 1 97.69 76 LEU A CA 1
ATOM 615 C C . LEU A 1 76 ? 2.156 -10.234 -12.508 1 97.69 76 LEU A C 1
ATOM 617 O O . LEU A 1 76 ? 2.184 -9.672 -11.406 1 97.69 76 LEU A O 1
ATOM 621 N N . PHE A 1 77 ? 1.061 -10.586 -13.109 1 95.44 77 PHE A N 1
ATOM 622 C CA . PHE A 1 77 ? -0.245 -10.273 -12.539 1 95.44 77 PHE A CA 1
ATOM 623 C C . PHE A 1 77 ? -1.183 -11.469 -12.656 1 95.44 77 PHE A C 1
ATOM 625 O O . PHE A 1 77 ? -1.233 -12.133 -13.695 1 95.44 77 PHE A O 1
ATOM 632 N N . ASP A 1 78 ? -1.973 -11.703 -11.641 1 94.56 78 ASP A N 1
ATOM 633 C CA . ASP A 1 78 ? -2.803 -12.906 -11.547 1 94.56 78 ASP A CA 1
ATOM 634 C C . ASP A 1 78 ? -3.801 -12.977 -12.695 1 94.56 78 ASP A C 1
ATOM 636 O O . ASP A 1 78 ? -3.816 -13.953 -13.453 1 94.56 78 ASP A O 1
ATOM 640 N N . LEU A 1 79 ? -4.57 -11.961 -12.867 1 91.56 79 LEU A N 1
ATOM 641 C CA . LEU A 1 79 ? -5.617 -11.992 -13.883 1 91.56 79 LEU A CA 1
ATOM 642 C C . LEU A 1 79 ? -5.016 -12.102 -15.273 1 91.56 79 LEU A C 1
ATOM 644 O O . LEU A 1 79 ? -5.602 -12.734 -16.156 1 91.56 79 LEU A O 1
ATOM 648 N N . ASP A 1 80 ? -3.893 -11.516 -15.438 1 95.81 80 ASP A N 1
ATOM 649 C CA . ASP A 1 80 ? -3.197 -11.594 -16.719 1 95.81 80 ASP A CA 1
ATOM 650 C C . ASP A 1 80 ? -2.799 -13.031 -17.047 1 95.81 80 ASP A C 1
ATOM 652 O O . ASP A 1 80 ? -2.863 -13.453 -18.203 1 95.81 80 ASP A O 1
ATOM 656 N N . THR A 1 81 ? -2.379 -13.82 -16.031 1 97.19 81 THR A N 1
ATOM 657 C CA . THR A 1 81 ? -2.037 -15.227 -16.25 1 97.19 81 THR A CA 1
ATOM 658 C C . THR A 1 81 ? -3.242 -16 -16.766 1 97.19 81 THR A C 1
ATOM 660 O O . THR A 1 81 ? -3.098 -16.891 -17.609 1 97.19 81 THR A O 1
ATOM 663 N N . LEU A 1 82 ? -4.43 -15.648 -16.266 1 95.62 82 LEU A N 1
ATOM 664 C CA . LEU A 1 82 ? -5.656 -16.297 -16.734 1 95.62 82 LEU A CA 1
ATOM 665 C C . LEU A 1 82 ? -5.875 -16.047 -18.219 1 95.62 82 LEU A C 1
ATOM 667 O O . LEU A 1 82 ? -6.102 -16.984 -18.984 1 95.62 82 LEU A O 1
ATOM 671 N N . PHE A 1 83 ? -5.754 -14.828 -18.641 1 95.12 83 PHE A N 1
ATOM 672 C CA . PHE A 1 83 ? -5.98 -14.461 -20.047 1 95.12 83 PHE A CA 1
ATOM 673 C C . PHE A 1 83 ? -4.918 -15.078 -20.938 1 95.12 83 PHE A C 1
ATOM 675 O O . PHE A 1 83 ? -5.238 -15.625 -22 1 95.12 83 PHE A O 1
ATOM 682 N N . ILE A 1 84 ? -3.693 -15.016 -20.516 1 97.62 84 ILE A N 1
ATOM 683 C CA . ILE A 1 84 ? -2.598 -15.562 -21.312 1 97.62 84 ILE A CA 1
ATOM 684 C C . ILE A 1 84 ? -2.736 -17.078 -21.406 1 97.62 84 ILE A C 1
ATOM 686 O O . ILE A 1 84 ? -2.529 -17.656 -22.469 1 97.62 84 ILE A O 1
ATOM 690 N N . SER A 1 85 ? -3.078 -17.656 -20.312 1 97.56 85 SER A N 1
ATOM 691 C CA . SER A 1 85 ? -3.27 -19.109 -20.312 1 97.56 85 SER A CA 1
ATOM 692 C C . SER A 1 85 ? -4.414 -19.516 -21.234 1 97.56 85 SER A C 1
ATOM 694 O O . SER A 1 85 ? -4.324 -20.516 -21.938 1 97.56 85 SER A O 1
ATOM 696 N N . PHE A 1 86 ? -5.496 -18.781 -21.219 1 95.19 86 PHE A N 1
ATOM 697 C CA . PHE A 1 86 ? -6.668 -19.047 -22.047 1 95.19 86 PHE A CA 1
ATOM 698 C C . PHE A 1 86 ? -6.301 -19.047 -23.531 1 95.19 86 PHE A C 1
ATOM 700 O O . PHE A 1 86 ? -6.844 -19.844 -24.312 1 95.19 86 PHE A O 1
ATOM 707 N N . TYR A 1 87 ? -5.348 -18.281 -23.984 1 95.94 87 TYR A N 1
ATOM 708 C CA . TYR A 1 87 ? -4.945 -18.172 -25.391 1 95.94 87 TYR A CA 1
ATOM 709 C C . TYR A 1 87 ? -3.533 -18.703 -25.594 1 95.94 87 TYR A C 1
ATOM 711 O O . TYR A 1 87 ? -2.838 -18.312 -26.516 1 95.94 87 TYR A O 1
ATOM 719 N N . LYS A 1 88 ? -3.1 -19.516 -24.75 1 97.44 88 LYS A N 1
ATOM 720 C CA . LYS A 1 88 ? -1.721 -20 -24.688 1 97.44 88 LYS A CA 1
ATOM 721 C C . LYS A 1 88 ? -1.279 -20.594 -26.016 1 97.44 88 LYS A C 1
ATOM 723 O O . LYS A 1 88 ? -0.158 -20.344 -26.469 1 97.44 88 LYS A O 1
ATOM 728 N N . GLU A 1 89 ? -2.102 -21.297 -26.688 1 97.19 89 GLU A N 1
ATOM 729 C CA . GLU A 1 89 ? -1.778 -21.984 -27.938 1 97.19 89 GLU A CA 1
ATOM 730 C C . GLU A 1 89 ? -1.409 -20.984 -29.031 1 97.19 89 GLU A C 1
ATOM 732 O O . GLU A 1 89 ? -0.55 -21.266 -29.859 1 97.19 89 GLU A O 1
ATOM 737 N N . LYS A 1 90 ? -2.029 -19.859 -29 1 97.62 90 LYS A N 1
ATOM 738 C CA . LYS A 1 90 ? -1.754 -18.844 -30.016 1 97.62 90 LYS A CA 1
ATOM 739 C C . LYS A 1 90 ? -0.322 -18.328 -29.906 1 97.62 90 LYS A C 1
ATOM 741 O O . LYS A 1 90 ? 0.318 -18.031 -30.922 1 97.62 90 LYS A O 1
ATOM 746 N N . PHE A 1 91 ? 0.196 -18.219 -28.719 1 98.06 91 PHE A N 1
ATOM 747 C CA . PHE A 1 91 ? 1.57 -17.781 -28.5 1 98.06 91 PHE A CA 1
ATOM 748 C C . PHE A 1 91 ? 2.553 -18.875 -28.922 1 98.06 91 PHE A C 1
ATOM 750 O O . PHE A 1 91 ? 3.562 -18.594 -29.562 1 98.06 91 PHE A O 1
ATOM 757 N N . GLU A 1 92 ? 2.166 -20.047 -28.531 1 95.62 92 GLU A N 1
ATOM 758 C CA . GLU A 1 92 ? 3.049 -21.156 -28.828 1 95.62 92 GLU A CA 1
ATOM 759 C C . GLU A 1 92 ? 3.154 -21.391 -30.344 1 95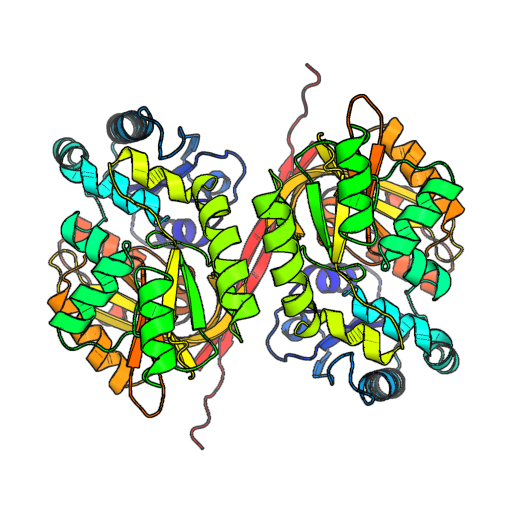.62 92 GLU A C 1
ATOM 761 O O . GLU A 1 92 ? 4.203 -21.812 -30.828 1 95.62 92 GLU A O 1
ATOM 766 N N . GLU A 1 93 ? 2.1 -21.109 -31.047 1 97.25 93 GLU A N 1
ATOM 767 C CA . GLU A 1 93 ? 2.104 -21.219 -32.5 1 97.25 93 GLU A CA 1
ATOM 768 C C . GLU A 1 93 ? 3.104 -20.234 -33.125 1 97.25 93 GLU A C 1
ATOM 770 O O . GLU A 1 93 ? 3.631 -20.484 -34.219 1 97.25 93 GLU A O 1
ATOM 775 N N . LEU A 1 94 ? 3.406 -19.172 -32.406 1 97.19 94 LEU A N 1
ATOM 776 C CA . LEU A 1 94 ? 4.375 -18.172 -32.875 1 97.19 94 LEU A CA 1
ATOM 777 C C . LEU A 1 94 ? 5.793 -18.594 -32.5 1 97.19 94 LEU A C 1
ATOM 779 O O . LEU A 1 94 ? 6.758 -17.922 -32.875 1 97.19 94 LEU A O 1
ATOM 783 N N . GLY A 1 95 ? 5.883 -19.672 -31.734 1 96.69 95 GLY A N 1
ATOM 784 C CA . GLY A 1 95 ? 7.188 -20.109 -31.266 1 96.69 95 GLY A CA 1
ATOM 785 C C . GLY A 1 95 ? 7.59 -19.469 -29.953 1 96.69 95 GLY A C 1
ATOM 786 O O . GLY A 1 95 ? 8.742 -19.578 -29.531 1 96.69 95 GLY A O 1
ATOM 787 N N . VAL A 1 96 ? 6.707 -18.812 -29.312 1 97.69 96 VAL A N 1
ATOM 788 C CA . VAL A 1 96 ? 6.961 -18.156 -28.031 1 97.69 96 VAL A CA 1
ATOM 789 C C . VAL A 1 96 ? 6.699 -19.141 -26.891 1 97.69 96 VAL A C 1
ATOM 791 O O . VAL A 1 96 ? 5.66 -19.812 -26.859 1 97.69 96 VAL A O 1
ATOM 794 N N . LYS A 1 97 ? 7.648 -19.297 -26 1 97.5 97 LYS A N 1
ATOM 795 C CA . LYS A 1 97 ? 7.398 -20.047 -24.781 1 97.5 97 LYS A CA 1
ATOM 796 C C . LYS A 1 97 ? 6.598 -19.219 -23.781 1 97.5 97 LYS A C 1
ATOM 798 O O . LYS A 1 97 ? 6.941 -18.062 -23.516 1 97.5 97 LYS A O 1
ATOM 803 N N . VAL A 1 98 ? 5.531 -19.781 -23.281 1 98.25 98 VAL A N 1
ATOM 804 C CA . VAL A 1 98 ? 4.676 -19.078 -22.328 1 98.25 98 VAL A CA 1
ATOM 805 C C . VAL A 1 98 ? 4.895 -19.641 -20.922 1 98.25 98 VAL A C 1
ATOM 807 O O . VAL A 1 98 ? 4.555 -20.797 -20.641 1 98.25 98 VAL A O 1
ATOM 810 N N . LEU A 1 99 ? 5.449 -18.844 -20.078 1 98.25 99 LEU A N 1
ATOM 811 C CA . LEU A 1 99 ? 5.699 -19.266 -18.703 1 98.25 99 LEU A CA 1
ATOM 812 C C . LEU A 1 99 ? 4.453 -19.078 -17.844 1 98.25 99 LEU A C 1
ATOM 814 O O . LEU A 1 99 ? 4.5 -18.375 -16.828 1 98.25 99 LEU A O 1
ATOM 818 N N . VAL A 1 100 ? 3.395 -19.578 -18.219 1 98.25 100 VAL A N 1
ATOM 819 C CA . VAL A 1 100 ? 2.113 -19.625 -17.516 1 98.25 100 VAL A CA 1
ATOM 820 C C . VAL A 1 100 ? 1.543 -21.047 -17.594 1 98.25 100 VAL A C 1
ATOM 822 O O . VAL A 1 100 ? 1.519 -21.656 -18.656 1 98.25 100 VAL A O 1
ATOM 825 N N . SER A 1 101 ? 1.111 -21.562 -16.5 1 98.44 101 SER A N 1
ATOM 826 C CA . SER A 1 101 ? 0.56 -22.906 -16.438 1 98.44 101 SER A CA 1
ATOM 827 C C . SER A 1 101 ? -0.713 -23.031 -17.266 1 98.44 101 SER A C 1
ATOM 829 O O . SER A 1 101 ? -1.28 -22.016 -17.688 1 98.44 101 SER A O 1
ATOM 831 N N . ASP A 1 102 ? -1.091 -24.281 -17.516 1 97.62 102 ASP A N 1
ATOM 832 C CA . ASP A 1 102 ? -2.295 -24.547 -18.297 1 97.62 102 ASP A CA 1
ATOM 833 C C . ASP A 1 102 ? -3.541 -24.031 -17.578 1 97.62 102 ASP A C 1
ATOM 835 O O . ASP A 1 102 ? -3.555 -23.922 -16.344 1 97.62 102 ASP A O 1
ATOM 839 N N . LEU A 1 103 ? -4.57 -23.797 -18.375 1 97.56 103 LEU A N 1
ATOM 840 C CA . LEU A 1 103 ? -5.777 -23.109 -17.922 1 97.56 103 LEU A CA 1
ATOM 841 C C . LEU A 1 103 ? -6.379 -23.812 -16.703 1 97.56 103 LEU A C 1
ATOM 843 O O . LEU A 1 103 ? -6.789 -23.156 -15.742 1 97.56 103 LEU A O 1
ATOM 847 N N . GLY A 1 104 ? -6.41 -25.109 -16.75 1 97.88 104 GLY A N 1
ATOM 848 C CA . GLY A 1 104 ? -6.957 -25.844 -15.617 1 97.88 104 GLY A CA 1
ATOM 849 C C . GLY A 1 104 ? -6.215 -25.578 -14.32 1 97.88 104 GLY A C 1
ATOM 850 O O . GLY A 1 104 ? -6.836 -25.438 -13.266 1 97.88 104 GLY A O 1
ATOM 851 N N . ILE A 1 105 ? -4.902 -25.516 -14.367 1 98.56 105 ILE A N 1
ATOM 852 C CA . ILE A 1 105 ? -4.066 -25.25 -13.203 1 98.56 105 ILE A CA 1
ATOM 853 C C . ILE A 1 105 ? -4.277 -23.812 -12.734 1 98.56 105 ILE A C 1
ATOM 855 O O . ILE A 1 105 ? -4.422 -23.562 -11.531 1 98.56 105 ILE A O 1
ATOM 859 N N . ILE A 1 106 ? -4.367 -22.859 -13.719 1 98.25 106 ILE A N 1
ATOM 860 C CA . ILE A 1 106 ? -4.594 -21.453 -13.406 1 98.25 106 ILE A CA 1
ATOM 861 C C . ILE A 1 106 ? -5.926 -21.297 -12.672 1 98.25 106 ILE A C 1
ATOM 863 O O . ILE A 1 106 ? -6.004 -20.609 -11.656 1 98.25 106 ILE A O 1
ATOM 867 N N . GLU A 1 107 ? -6.934 -21.938 -13.102 1 97.06 107 GLU A N 1
ATOM 868 C CA . GLU A 1 107 ? -8.25 -21.875 -12.484 1 97.06 107 GLU A CA 1
ATOM 869 C C . GLU A 1 107 ? -8.219 -22.438 -11.062 1 97.06 107 GLU A C 1
ATOM 871 O O . GLU A 1 107 ? -8.805 -21.859 -10.148 1 97.06 107 GLU A O 1
ATOM 876 N N . ASN A 1 108 ? -7.488 -23.531 -10.891 1 98.06 108 ASN A N 1
ATOM 877 C CA . ASN A 1 108 ? -7.367 -24.156 -9.57 1 98.06 108 ASN A CA 1
ATOM 878 C C . ASN A 1 108 ? -6.625 -23.234 -8.594 1 98.06 108 ASN A C 1
ATOM 880 O O . ASN A 1 108 ? -6.766 -23.391 -7.383 1 98.06 108 ASN A O 1
ATOM 884 N N . CYS A 1 109 ? -5.867 -22.328 -9.117 1 98.31 109 CYS A N 1
ATOM 885 C CA . CYS A 1 109 ? -5.102 -21.422 -8.273 1 98.31 109 CYS A CA 1
ATOM 886 C C . CYS A 1 109 ? -5.879 -20.141 -8 1 98.31 109 CYS A C 1
ATOM 888 O O . CYS A 1 109 ? -6.078 -19.766 -6.844 1 98.31 109 CYS A O 1
ATOM 890 N N . LEU A 1 110 ? -6.484 -19.547 -9.031 1 96.38 110 LEU A N 1
ATOM 891 C CA . LEU A 1 110 ? -6.965 -18.172 -8.938 1 96.38 110 LEU A CA 1
ATOM 892 C C . LEU A 1 110 ? -8.43 -18.125 -8.516 1 96.38 110 LEU A C 1
ATOM 894 O O . LEU A 1 110 ? -8.867 -17.172 -7.883 1 96.38 110 LEU A O 1
ATOM 898 N N . ASP A 1 111 ? -9.195 -19.125 -8.891 1 96.31 111 ASP A N 1
ATOM 899 C CA . ASP A 1 111 ? -10.57 -19.266 -8.398 1 96.31 111 ASP A CA 1
ATOM 900 C C . ASP A 1 111 ? -10.586 -19.844 -6.988 1 96.31 111 ASP A C 1
ATOM 902 O O . ASP A 1 111 ? -10.453 -21.062 -6.809 1 96.31 111 ASP A O 1
ATOM 906 N N . LYS A 1 112 ? -10.867 -19.031 -6.016 1 96.56 112 LYS A N 1
ATOM 907 C CA . LYS A 1 112 ? -10.68 -19.438 -4.621 1 96.56 112 LYS A CA 1
ATOM 908 C C . LYS A 1 112 ? -11.672 -20.531 -4.227 1 96.56 112 LYS A C 1
ATOM 910 O O . LYS A 1 112 ? -11.391 -21.328 -3.328 1 96.56 112 LYS A O 1
ATOM 915 N N . LEU A 1 113 ? -12.812 -20.547 -4.871 1 96.56 113 LEU A N 1
ATOM 916 C CA . LEU A 1 113 ? -13.734 -21.641 -4.629 1 96.56 113 LEU A CA 1
ATOM 917 C C . LEU A 1 113 ? -13.188 -22.953 -5.199 1 96.56 113 LEU A C 1
ATOM 919 O O . LEU A 1 113 ? -13.188 -23.969 -4.516 1 96.56 113 LEU A O 1
ATOM 923 N N . LYS A 1 114 ? -12.711 -22.922 -6.406 1 97.31 114 LYS A N 1
ATOM 924 C CA . LYS A 1 114 ? -12.094 -24.094 -7.02 1 97.31 114 LYS A CA 1
ATOM 925 C C . LYS A 1 114 ? -10.828 -24.5 -6.277 1 97.31 114 LYS A C 1
ATOM 927 O O . LYS A 1 114 ? -10.555 -25.703 -6.102 1 97.31 114 LYS A O 1
ATOM 932 N N . MET A 1 115 ? -10.094 -23.5 -5.887 1 98.31 115 MET A N 1
ATOM 933 C CA . MET A 1 115 ? -8.875 -23.766 -5.121 1 98.31 115 MET A CA 1
ATOM 934 C C . MET A 1 115 ? -9.188 -24.578 -3.863 1 98.31 115 MET A C 1
ATOM 936 O O . MET A 1 115 ? -8.562 -25.609 -3.609 1 98.31 115 MET A O 1
ATOM 940 N N . SER A 1 116 ? -10.164 -24.094 -3.102 1 98.06 116 SER A N 1
ATOM 941 C CA . SER A 1 116 ? -10.539 -24.766 -1.859 1 98.06 116 SER A CA 1
ATOM 942 C C . SER A 1 116 ? -10.992 -26.203 -2.117 1 98.06 116 SER A C 1
ATOM 944 O O . SER A 1 116 ? -10.578 -27.125 -1.409 1 98.06 116 SER A O 1
ATOM 946 N N . SER A 1 117 ? -11.781 -26.391 -3.133 1 98.12 117 SER A N 1
ATOM 947 C CA . SER A 1 117 ? -12.266 -27.719 -3.486 1 98.12 117 SER A CA 1
ATOM 948 C C . SER A 1 117 ? -11.117 -28.641 -3.889 1 98.12 117 SER A C 1
ATOM 950 O O . SER A 1 117 ? -11.047 -29.797 -3.447 1 98.12 117 SER A O 1
ATOM 952 N N . TRP A 1 118 ? -10.266 -28.141 -4.734 1 98.75 118 TRP A N 1
ATOM 953 C CA . TRP A 1 118 ? -9.125 -28.938 -5.199 1 98.75 118 TRP A CA 1
ATOM 954 C C . TRP A 1 118 ? -8.227 -29.328 -4.031 1 98.75 118 TRP A C 1
ATOM 956 O O . TRP A 1 118 ? -7.785 -30.469 -3.936 1 98.75 118 TRP A O 1
ATOM 966 N N . LEU A 1 119 ? -7.918 -28.344 -3.156 1 98.81 119 LEU A N 1
ATOM 967 C CA . LEU A 1 119 ? -7.066 -28.594 -1.998 1 98.81 119 LEU A CA 1
ATOM 968 C C . LEU A 1 119 ? -7.668 -29.672 -1.101 1 98.81 119 LEU A C 1
ATOM 970 O O . LEU A 1 119 ? -6.977 -30.609 -0.705 1 98.81 119 LEU A O 1
ATOM 974 N N . ASN A 1 120 ? -8.938 -29.562 -0.844 1 98.44 120 ASN A N 1
ATOM 975 C CA . ASN A 1 120 ? -9.617 -30.562 -0.02 1 98.44 120 ASN A CA 1
ATOM 976 C C . ASN A 1 120 ? -9.578 -31.938 -0.665 1 98.44 120 ASN A C 1
ATOM 978 O O . ASN A 1 120 ? -9.281 -32.938 0.004 1 98.44 120 ASN A O 1
ATOM 982 N N . ALA A 1 121 ? -9.812 -32 -1.902 1 98.5 121 ALA A N 1
ATOM 983 C CA . ALA A 1 121 ? -9.867 -33.281 -2.625 1 98.5 121 ALA A CA 1
ATOM 984 C C . ALA A 1 121 ? -8.508 -33.969 -2.627 1 98.5 121 ALA A C 1
ATOM 986 O O . ALA A 1 121 ? -8.422 -35.188 -2.76 1 98.5 121 ALA A O 1
ATOM 987 N N . HIS A 1 122 ? -7.484 -33.219 -2.471 1 98.62 122 HIS A N 1
ATOM 988 C CA . HIS A 1 122 ? -6.145 -33.812 -2.564 1 98.62 122 HIS A CA 1
ATOM 989 C C . HIS A 1 122 ? -5.48 -33.875 -1.192 1 98.62 122 HIS A C 1
ATOM 991 O O . HIS A 1 122 ? -4.27 -34.094 -1.095 1 98.62 122 HIS A O 1
ATOM 997 N N . GLY A 1 123 ? -6.16 -33.562 -0.144 1 98.06 123 GLY A N 1
ATOM 998 C CA . GLY A 1 123 ? -5.711 -33.844 1.213 1 98.06 123 GLY A CA 1
ATOM 999 C C . GLY A 1 123 ? -4.973 -32.656 1.838 1 98.06 123 GLY A C 1
ATOM 1000 O O . GLY A 1 123 ? -4.242 -32.844 2.814 1 98.06 123 GLY A O 1
ATOM 1001 N N . PHE A 1 124 ? -5.066 -31.5 1.293 1 98.75 124 PHE A N 1
ATOM 1002 C CA . PHE A 1 124 ? -4.457 -30.312 1.882 1 98.75 124 PHE A CA 1
ATOM 1003 C C . PHE A 1 124 ? -5.461 -29.562 2.75 1 98.75 124 PHE A C 1
ATOM 1005 O O . PHE A 1 124 ? -6.66 -29.578 2.473 1 98.75 124 PHE A O 1
ATOM 1012 N N . LYS A 1 125 ? -4.988 -28.922 3.775 1 98.44 125 LYS A N 1
ATOM 1013 C CA . LYS A 1 125 ? -5.852 -28.094 4.621 1 98.44 125 LYS A CA 1
ATOM 1014 C C . LYS A 1 125 ? -6.027 -26.703 4.035 1 98.44 125 LYS A C 1
ATOM 1016 O O . LYS A 1 125 ? -5.066 -26.109 3.545 1 98.44 125 LYS A O 1
ATOM 1021 N N . THR A 1 126 ? -7.199 -26.188 4.074 1 98.56 126 THR A N 1
ATOM 1022 C CA . THR A 1 126 ? -7.582 -24.844 3.689 1 98.56 126 THR A CA 1
ATOM 1023 C C . THR A 1 126 ? -8.781 -24.359 4.508 1 98.56 126 THR A C 1
ATOM 1025 O O . THR A 1 126 ? -9.523 -25.172 5.059 1 98.56 126 THR A O 1
ATOM 1028 N N . PRO A 1 127 ? -8.938 -23.109 4.727 1 98.06 127 PRO A N 1
ATOM 1029 C CA . PRO A 1 127 ? -10.078 -22.641 5.512 1 98.06 127 PRO A CA 1
ATOM 1030 C C . PRO A 1 127 ? -11.422 -23.125 4.961 1 98.06 127 PRO A C 1
ATOM 1032 O O . PRO A 1 127 ? -11.609 -23.188 3.744 1 98.06 127 PRO A O 1
ATOM 1035 N N . LYS A 1 128 ? -12.281 -23.438 5.852 1 97.88 128 LYS A N 1
ATOM 1036 C CA . LYS A 1 128 ? -13.641 -23.719 5.418 1 97.88 128 LYS A CA 1
ATOM 1037 C C . LYS A 1 128 ? -14.227 -22.562 4.633 1 97.88 128 LYS A C 1
ATOM 1039 O O . LYS A 1 128 ? -14.133 -21.406 5.059 1 97.88 128 LYS A O 1
ATOM 1044 N N . THR A 1 129 ? -14.812 -22.859 3.465 1 98.12 129 THR A N 1
ATOM 1045 C CA . THR A 1 129 ? -15.227 -21.812 2.529 1 98.12 129 THR A CA 1
ATOM 1046 C C . THR A 1 129 ? -16.719 -21.922 2.225 1 98.12 129 THR A C 1
ATOM 1048 O O . THR A 1 129 ? -17.219 -23 1.935 1 98.12 129 THR A O 1
ATOM 1051 N N . PHE A 1 130 ? -17.391 -20.812 2.283 1 98.06 130 PHE A N 1
ATOM 1052 C CA . PHE A 1 130 ? -18.812 -20.719 1.981 1 98.06 130 PHE A CA 1
ATOM 1053 C C . PHE A 1 130 ? -19.062 -19.844 0.759 1 98.06 130 PHE A C 1
ATOM 1055 O O . PHE A 1 130 ? -18.5 -18.766 0.644 1 98.06 130 PHE A O 1
ATOM 1062 N N . GLU A 1 131 ? -19.969 -20.281 -0.04 1 95.81 131 GLU A N 1
ATOM 1063 C CA . GLU A 1 131 ? -20.219 -19.594 -1.307 1 95.81 131 GLU A CA 1
ATOM 1064 C C . GLU A 1 131 ? -21.141 -18.391 -1.111 1 95.81 131 GLU A C 1
ATOM 1066 O O . GLU A 1 131 ? -21.219 -17.516 -1.981 1 95.81 131 GLU A O 1
ATOM 1071 N N . ASP A 1 132 ? -21.859 -18.484 0.018 1 95.25 132 ASP A N 1
ATOM 1072 C CA . ASP A 1 132 ? -22.797 -17.391 0.248 1 95.25 132 ASP A CA 1
ATOM 1073 C C . ASP A 1 132 ? -23.078 -17.219 1.736 1 95.25 132 ASP A C 1
ATOM 1075 O O . ASP A 1 132 ? -22.562 -17.969 2.566 1 95.25 132 ASP A O 1
ATOM 1079 N N . LEU A 1 133 ? -23.906 -16.203 1.968 1 96.69 133 LEU A N 1
ATOM 1080 C CA . LEU A 1 133 ? -24.234 -15.836 3.342 1 96.69 133 LEU A CA 1
ATOM 1081 C C . LEU A 1 133 ? -25.016 -16.938 4.031 1 96.69 133 LEU A C 1
ATOM 1083 O O . LEU A 1 133 ? -24.812 -17.203 5.223 1 96.69 133 LEU A O 1
ATOM 1087 N N . SER A 1 134 ? -25.906 -17.594 3.35 1 97 134 SER A N 1
ATOM 1088 C CA . SER A 1 134 ? -26.734 -18.641 3.92 1 97 134 SER A CA 1
ATOM 1089 C C . SER A 1 134 ? -25.891 -19.797 4.445 1 97 134 SER A C 1
ATOM 1091 O O . SER A 1 134 ? -26.125 -20.281 5.555 1 97 134 SER A O 1
ATOM 1093 N N . GLY A 1 135 ? -24.953 -20.188 3.648 1 96.94 135 GLY A N 1
ATOM 1094 C CA . GLY A 1 135 ? -24.078 -21.25 4.078 1 96.94 135 GLY A CA 1
ATOM 1095 C C . GLY A 1 135 ? -23.281 -20.906 5.316 1 96.94 135 GLY A C 1
ATOM 1096 O O . GLY A 1 135 ? -23.141 -21.719 6.23 1 96.94 135 GLY A O 1
ATOM 1097 N N . ALA A 1 136 ? -22.734 -19.734 5.387 1 97.81 136 ALA A N 1
ATOM 1098 C CA . ALA A 1 136 ? -21.953 -19.266 6.539 1 97.81 136 ALA A CA 1
ATOM 1099 C C . ALA A 1 136 ? -22.812 -19.203 7.793 1 97.81 136 ALA A C 1
ATOM 1101 O O . ALA A 1 136 ? -22.406 -19.641 8.867 1 97.81 136 ALA A O 1
ATOM 1102 N N . LYS A 1 137 ? -24 -18.688 7.637 1 97.62 137 LYS A N 1
ATOM 1103 C CA . LYS A 1 137 ? -24.906 -18.531 8.773 1 97.62 137 LYS A CA 1
ATOM 1104 C C . LYS A 1 137 ? -25.297 -19.906 9.344 1 97.62 137 LYS A C 1
ATOM 1106 O O . LYS A 1 137 ? -25.359 -20.078 10.562 1 97.62 137 LYS A O 1
ATOM 1111 N N . LYS A 1 138 ? -25.609 -20.875 8.484 1 97.56 138 LYS A N 1
ATOM 1112 C CA . LYS A 1 138 ? -25.938 -22.219 8.922 1 97.56 138 LYS A CA 1
ATOM 1113 C C . LYS A 1 138 ? -24.797 -22.844 9.727 1 97.56 138 LYS A C 1
ATOM 1115 O O . LYS A 1 138 ? -25.031 -23.469 10.766 1 97.56 138 LYS A O 1
ATOM 1120 N N . SER A 1 139 ? -23.609 -22.609 9.203 1 97.44 139 SER A N 1
ATOM 1121 C CA . SER A 1 139 ? -22.453 -23.172 9.867 1 97.44 139 SER A CA 1
ATOM 1122 C C . SER A 1 139 ? -22.203 -22.5 11.219 1 97.44 139 SER A C 1
ATOM 1124 O O . SER A 1 139 ? -21.766 -23.156 12.172 1 97.44 139 SER A O 1
ATOM 1126 N N . LEU A 1 140 ? -22.438 -21.234 11.336 1 97.44 140 LEU A N 1
ATOM 1127 C CA . LEU A 1 140 ? -22.328 -20.516 12.602 1 97.44 140 LEU A CA 1
ATOM 1128 C C . LEU A 1 140 ? -23.359 -21.016 13.602 1 97.44 140 LEU A C 1
ATOM 1130 O O . LEU A 1 140 ? -23.047 -21.188 14.781 1 97.44 140 LEU A O 1
ATOM 1134 N N . GLU A 1 141 ? -24.547 -21.266 13.141 1 96.5 141 GLU A N 1
ATOM 1135 C CA . GLU A 1 141 ? -25.656 -21.719 13.984 1 96.5 141 GLU A CA 1
ATOM 1136 C C . GLU A 1 141 ? -25.344 -23.062 14.641 1 96.5 141 GLU A C 1
ATOM 1138 O O . GLU A 1 141 ? -25.703 -23.281 15.797 1 96.5 141 GLU A O 1
ATOM 1143 N N . ILE A 1 142 ? -24.672 -23.938 13.938 1 97.06 142 ILE A N 1
ATOM 1144 C CA . ILE A 1 142 ? -24.391 -25.266 14.477 1 97.06 142 ILE A CA 1
ATOM 1145 C C . ILE A 1 142 ? -23.016 -25.297 15.125 1 97.06 142 ILE A C 1
ATOM 1147 O O . ILE A 1 142 ? -22.5 -26.359 15.445 1 97.06 142 ILE A O 1
ATOM 1151 N N . ASN A 1 143 ? -22.328 -24.141 15.211 1 95.5 143 ASN A N 1
ATOM 1152 C CA . ASN A 1 143 ? -21.031 -23.953 15.867 1 95.5 143 ASN A CA 1
ATOM 1153 C C . ASN A 1 143 ? -19.938 -24.734 15.172 1 95.5 143 ASN A C 1
ATOM 1155 O O . ASN A 1 143 ? -19.031 -25.266 15.82 1 95.5 143 ASN A O 1
ATOM 1159 N N . ASP A 1 144 ? -20.109 -24.875 13.883 1 95.25 144 ASP A N 1
ATOM 1160 C CA . ASP A 1 144 ? -19.078 -25.469 13.047 1 95.25 144 ASP A CA 1
ATOM 1161 C C . ASP A 1 144 ? -17.938 -24.484 12.797 1 95.25 144 ASP A C 1
ATOM 1163 O O . ASP A 1 144 ? -16.797 -24.891 12.531 1 95.25 144 ASP A O 1
ATOM 1167 N N . VAL A 1 145 ? -18.281 -23.172 12.648 1 96.62 145 VAL A N 1
ATOM 1168 C CA . VAL A 1 145 ? -17.312 -22.078 12.609 1 96.62 145 VAL A CA 1
ATOM 1169 C C . VAL A 1 145 ? -17.734 -21 13.602 1 96.62 145 VAL A C 1
ATOM 1171 O O . VAL A 1 145 ? -18.875 -20.969 14.078 1 96.62 145 VAL A O 1
ATOM 1174 N N . SER A 1 146 ? -16.766 -20.219 13.977 1 97.31 146 SER A N 1
ATOM 1175 C CA . SER A 1 146 ? -17 -19.078 14.859 1 97.31 146 SER A CA 1
ATOM 1176 C C . SER A 1 146 ? -16.344 -17.812 14.336 1 97.31 146 SER A C 1
ATOM 1178 O O . SER A 1 146 ? -15.484 -17.875 13.453 1 97.31 146 SER A O 1
ATOM 1180 N N . PHE A 1 147 ? -16.859 -16.734 14.875 1 96.88 147 PHE A N 1
ATOM 1181 C CA . PHE A 1 147 ? -16.188 -15.477 14.562 1 96.88 147 PHE A CA 1
ATOM 1182 C C . PHE A 1 147 ? -14.789 -15.438 15.18 1 96.88 147 PHE A C 1
ATOM 1184 O O . PHE A 1 147 ? -14.555 -16.047 16.219 1 96.88 147 PHE A O 1
ATOM 1191 N N . PRO A 1 148 ? -13.898 -14.742 14.5 1 97.19 148 PRO A N 1
ATOM 1192 C CA . PRO A 1 148 ? -14.078 -13.938 13.289 1 97.19 148 PRO A CA 1
ATOM 1193 C C . PRO A 1 148 ? -14.109 -14.781 12.016 1 97.19 148 PRO A C 1
ATOM 1195 O O . PRO A 1 148 ? -13.695 -15.945 12.031 1 97.19 148 PRO A O 1
ATOM 1198 N N . LEU A 1 149 ? -14.688 -14.195 10.914 1 98.31 149 LEU A N 1
ATOM 1199 C CA . LEU A 1 149 ? -14.688 -14.742 9.562 1 98.31 149 LEU A CA 1
ATOM 1200 C C . LEU A 1 149 ? -14.031 -13.766 8.586 1 98.31 149 LEU A C 1
ATOM 1202 O O . LEU A 1 149 ? -13.789 -12.609 8.93 1 98.31 149 LEU A O 1
ATOM 1206 N N . ILE A 1 150 ? -13.711 -14.227 7.449 1 97.81 150 ILE A N 1
ATOM 1207 C CA . ILE A 1 150 ? -13.109 -13.367 6.434 1 97.81 150 ILE A CA 1
ATOM 1208 C C . ILE A 1 150 ? -13.953 -13.406 5.16 1 97.81 150 ILE A C 1
ATOM 1210 O O . ILE A 1 150 ? -14.422 -14.477 4.75 1 97.81 150 ILE A O 1
ATOM 1214 N N . LEU A 1 151 ? -14.25 -12.25 4.617 1 97.5 151 LEU A N 1
ATOM 1215 C CA . LEU A 1 151 ? -14.891 -12.117 3.311 1 97.5 151 LEU A CA 1
ATOM 1216 C C . LEU A 1 151 ? -13.875 -11.75 2.24 1 97.5 151 LEU A C 1
ATOM 1218 O O . LEU A 1 151 ? -13.023 -10.875 2.459 1 97.5 151 LEU A O 1
ATOM 1222 N N . LYS A 1 152 ? -13.922 -12.406 1.114 1 95.75 152 LYS A N 1
ATOM 1223 C CA . LYS A 1 152 ? -13.031 -12.086 0.002 1 95.75 152 LYS A CA 1
ATOM 1224 C C . LYS A 1 152 ? -13.656 -12.484 -1.333 1 95.75 152 LYS A C 1
ATOM 1226 O O . LYS A 1 152 ? -14.469 -13.406 -1.395 1 95.75 152 LYS A O 1
ATOM 1231 N N . PRO A 1 153 ? -13.281 -11.836 -2.412 1 94.44 153 PRO A N 1
ATOM 1232 C CA . PRO A 1 153 ? -13.805 -12.219 -3.727 1 94.44 153 PRO A CA 1
ATOM 1233 C C . PRO A 1 153 ? -13.297 -13.578 -4.195 1 94.44 153 PRO A C 1
ATOM 1235 O O . PRO A 1 153 ? -12.141 -13.93 -3.938 1 94.44 153 PRO A O 1
ATOM 1238 N N . GLN A 1 154 ? -14.117 -14.258 -4.93 1 94.25 154 GLN A N 1
ATOM 1239 C CA . GLN A 1 154 ? -13.766 -15.539 -5.52 1 94.25 154 GLN A CA 1
ATOM 1240 C C . GLN A 1 154 ? -12.531 -15.414 -6.41 1 94.25 154 GLN A C 1
ATOM 1242 O O . GLN A 1 154 ? -11.609 -16.234 -6.324 1 94.25 154 GLN A O 1
ATOM 1247 N N . TRP A 1 155 ? -12.5 -14.391 -7.242 1 91 155 TRP A N 1
ATOM 1248 C CA . TRP A 1 155 ? -11.359 -14.07 -8.102 1 91 155 TRP A CA 1
ATOM 1249 C C . TRP A 1 155 ? -10.633 -12.828 -7.605 1 91 155 TRP A C 1
ATOM 1251 O O . TRP A 1 155 ? -10.547 -11.828 -8.32 1 91 155 TRP A O 1
ATOM 1261 N N . GLY A 1 156 ? -10.211 -12.82 -6.352 1 85.06 156 GLY A N 1
ATOM 1262 C CA . GLY A 1 156 ? -9.602 -11.648 -5.75 1 85.06 156 GLY A CA 1
ATOM 1263 C C . GLY A 1 156 ? -8.086 -11.688 -5.762 1 85.06 156 GLY A C 1
ATOM 1264 O O . GLY A 1 156 ? -7.488 -12.758 -5.883 1 85.06 156 GLY A O 1
ATOM 1265 N N . GLN A 1 157 ? -7.504 -10.508 -5.711 1 80.56 157 GLN A N 1
ATOM 1266 C CA . GLN A 1 157 ? -6.059 -10.336 -5.605 1 80.56 157 GLN A CA 1
ATOM 1267 C C . GLN A 1 157 ? -5.707 -9.125 -4.746 1 80.56 157 GLN A C 1
ATOM 1269 O O . GLN A 1 157 ? -6.539 -8.234 -4.547 1 80.56 157 GLN A O 1
ATOM 1274 N N . GLY A 1 158 ? -4.488 -9.148 -4.152 1 77.44 158 GLY A N 1
ATOM 1275 C CA . GLY A 1 158 ? -3.979 -7.996 -3.43 1 77.44 158 GLY A CA 1
ATOM 1276 C C . GLY A 1 158 ? -4.832 -7.617 -2.234 1 77.44 158 GLY A C 1
ATOM 1277 O O . GLY A 1 158 ? -4.93 -6.438 -1.881 1 77.44 158 GLY A O 1
ATOM 1278 N N . SER A 1 159 ? -5.605 -8.406 -1.765 1 81.62 159 SER A N 1
ATOM 1279 C CA . SER A 1 159 ? -6.484 -8.195 -0.62 1 81.62 159 SER A CA 1
ATOM 1280 C C . SER A 1 159 ? -7.566 -7.168 -0.935 1 81.62 159 SER A C 1
ATOM 1282 O O . SER A 1 159 ? -8.109 -6.531 -0.028 1 81.62 159 SER A O 1
ATOM 1284 N N . LEU A 1 160 ? -7.781 -7 -2.162 1 79.31 160 LEU A N 1
ATOM 1285 C CA . LEU A 1 160 ? -8.867 -6.105 -2.559 1 79.31 160 LEU A CA 1
ATOM 1286 C C . LEU A 1 160 ? -10.219 -6.668 -2.131 1 79.31 160 LEU A C 1
ATOM 1288 O O . LEU A 1 160 ? -10.484 -7.859 -2.299 1 79.31 160 LEU A O 1
ATOM 1292 N N . SER A 1 161 ? -11.016 -5.836 -1.505 1 87.5 161 SER A N 1
ATOM 1293 C CA . SER A 1 161 ? -12.367 -6.184 -1.076 1 87.5 161 SER A CA 1
ATOM 1294 C C . SER A 1 161 ? -12.352 -7.348 -0.093 1 87.5 161 SER A C 1
ATOM 1296 O O . SER A 1 161 ? -13.164 -8.266 -0.2 1 87.5 161 SER A O 1
ATOM 1298 N N . THR A 1 162 ? -11.359 -7.379 0.688 1 91.94 162 THR A N 1
ATOM 1299 C CA . THR A 1 162 ? -11.219 -8.391 1.73 1 91.94 162 THR A CA 1
ATOM 1300 C C . THR A 1 162 ? -11.445 -7.777 3.109 1 91.94 162 THR A C 1
ATOM 1302 O O . THR A 1 162 ? -10.875 -6.73 3.43 1 91.94 162 THR A O 1
ATOM 1305 N N . GLU A 1 163 ? -12.32 -8.391 3.934 1 94.38 163 GLU A N 1
ATOM 1306 C CA . GLU A 1 163 ? -12.633 -7.855 5.258 1 94.38 163 GLU A CA 1
ATOM 1307 C C . GLU A 1 163 ? -12.742 -8.977 6.289 1 94.38 163 GLU A C 1
ATOM 1309 O O . GLU A 1 163 ? -13.273 -10.047 5.996 1 94.38 163 GLU A O 1
ATOM 1314 N N . ILE A 1 164 ? -12.234 -8.742 7.453 1 95.25 164 ILE A N 1
ATOM 1315 C CA . ILE A 1 164 ? -12.469 -9.609 8.602 1 95.25 164 ILE A CA 1
ATOM 1316 C C . ILE A 1 164 ? -13.68 -9.109 9.383 1 95.25 164 ILE A C 1
ATOM 1318 O O . ILE A 1 164 ? -13.812 -7.91 9.641 1 95.25 164 ILE A O 1
ATOM 1322 N N . VAL A 1 165 ? -14.57 -9.898 9.688 1 97.19 165 VAL A N 1
ATOM 1323 C CA . VAL A 1 165 ? -15.789 -9.539 10.406 1 97.19 165 VAL A CA 1
ATOM 1324 C C . VAL A 1 165 ? -15.844 -10.289 11.734 1 97.19 165 VAL A C 1
ATOM 1326 O O . VAL A 1 165 ? -15.453 -11.453 11.812 1 97.19 165 VAL A O 1
ATOM 1329 N N . SER A 1 166 ? -16.359 -9.625 12.742 1 95.94 166 SER A N 1
ATOM 1330 C CA . SER A 1 166 ? -16.234 -10.164 14.094 1 95.94 166 SER A CA 1
ATOM 1331 C C . SER A 1 166 ? -17.609 -10.531 14.664 1 95.94 166 SER A C 1
ATOM 1333 O O . SER A 1 166 ? -17.688 -11.117 15.75 1 95.94 166 SER A O 1
ATOM 1335 N N . ASP A 1 167 ? -18.688 -10.164 14.023 1 96 167 ASP A N 1
ATOM 1336 C CA . ASP A 1 167 ? -20.031 -10.492 14.5 1 96 167 ASP A CA 1
ATOM 1337 C C . ASP A 1 167 ? -21.031 -10.5 13.352 1 96 167 ASP A C 1
ATOM 1339 O O . ASP A 1 167 ? -20.672 -10.266 12.195 1 96 167 ASP A O 1
ATOM 1343 N N . GLN A 1 168 ? -22.281 -10.773 13.688 1 96.25 168 GLN A N 1
ATOM 1344 C CA . GLN A 1 168 ? -23.344 -10.961 12.695 1 96.25 168 GLN A CA 1
ATOM 1345 C C . GLN A 1 168 ? -23.625 -9.656 11.953 1 96.25 168 GLN A C 1
ATOM 1347 O O . GLN A 1 168 ? -23.859 -9.672 10.742 1 96.25 168 GLN A O 1
ATOM 1352 N N . ILE A 1 169 ? -23.609 -8.578 12.594 1 95.38 169 ILE A N 1
ATOM 1353 C CA . ILE A 1 169 ? -23.906 -7.281 12 1 95.38 169 ILE A CA 1
ATOM 1354 C C . ILE A 1 169 ? -22.828 -6.934 10.969 1 95.38 169 ILE A C 1
ATOM 1356 O O . ILE A 1 169 ? -23.141 -6.547 9.844 1 95.38 169 ILE A O 1
ATOM 1360 N N . GLU A 1 170 ? -21.562 -7.133 11.328 1 96.31 170 GLU A N 1
ATOM 1361 C CA . GLU A 1 170 ? -20.453 -6.898 10.406 1 96.31 170 GLU A CA 1
ATOM 1362 C C . GLU A 1 170 ? -20.531 -7.84 9.203 1 96.31 170 GLU A C 1
ATOM 1364 O O . GLU A 1 170 ? -20.312 -7.422 8.062 1 96.31 170 GLU A O 1
ATOM 1369 N N . LEU A 1 171 ? -20.828 -9.07 9.477 1 97.88 171 LEU A N 1
ATOM 1370 C CA . LEU A 1 171 ? -20.906 -10.062 8.414 1 97.88 171 LEU A CA 1
ATOM 1371 C C . LEU A 1 171 ? -21.938 -9.656 7.363 1 97.88 171 LEU A C 1
ATOM 1373 O O . LEU A 1 171 ? -21.609 -9.617 6.172 1 97.88 171 LEU A O 1
ATOM 1377 N N . GLU A 1 172 ? -23.109 -9.289 7.777 1 97.44 172 GLU A N 1
ATOM 1378 C CA . GLU A 1 172 ? -24.203 -8.984 6.859 1 97.44 172 GLU A CA 1
ATOM 1379 C C . GLU A 1 172 ? -23.953 -7.672 6.121 1 97.44 172 GLU A C 1
ATOM 1381 O O . GLU A 1 172 ? -24.172 -7.582 4.91 1 97.44 172 GLU A O 1
ATOM 1386 N N . SER A 1 173 ? -23.5 -6.688 6.867 1 96.25 173 SER A N 1
ATOM 1387 C CA . SER A 1 173 ? -23.266 -5.387 6.254 1 96.25 173 SER A CA 1
ATOM 1388 C C . SER A 1 173 ? -22.078 -5.434 5.293 1 96.25 173 SER A C 1
ATOM 1390 O O . SER A 1 173 ? -22.141 -4.883 4.191 1 96.25 173 SER A O 1
ATOM 1392 N N . ALA A 1 174 ? -21.016 -6.113 5.691 1 96.38 174 ALA A N 1
ATOM 1393 C CA . ALA A 1 174 ? -19.844 -6.262 4.82 1 96.38 174 ALA A CA 1
ATOM 1394 C C . ALA A 1 174 ? -20.203 -7.055 3.564 1 96.38 174 ALA A C 1
ATOM 1396 O O . ALA A 1 174 ? -19.797 -6.691 2.459 1 96.38 174 ALA A O 1
ATOM 1397 N N . TYR A 1 175 ? -20.938 -8.109 3.787 1 97.12 175 TYR A N 1
ATOM 1398 C CA . TYR A 1 175 ? -21.312 -8.945 2.66 1 97.12 175 TYR A CA 1
ATOM 1399 C C . TYR A 1 175 ? -22.109 -8.148 1.628 1 97.12 175 TYR A C 1
ATOM 1401 O O . TYR A 1 175 ? -21.797 -8.203 0.432 1 97.12 175 TYR A O 1
ATOM 1409 N N . THR A 1 176 ? -23.047 -7.375 2.096 1 95.44 176 THR A N 1
ATOM 1410 C CA . THR A 1 176 ? -23.875 -6.566 1.214 1 95.44 176 THR A CA 1
ATOM 1411 C C . THR A 1 176 ? -23.047 -5.512 0.496 1 95.44 176 THR A C 1
ATOM 1413 O O . THR A 1 176 ? -23.141 -5.352 -0.723 1 95.44 176 THR A O 1
ATOM 1416 N N . PHE A 1 177 ? -22.25 -4.914 1.194 1 94.56 177 PHE A N 1
ATOM 1417 C CA . PHE A 1 177 ? -21.438 -3.844 0.642 1 94.56 177 PHE A CA 1
ATOM 1418 C C . PHE A 1 177 ? -20.438 -4.391 -0.371 1 94.56 177 PHE A C 1
ATOM 1420 O O . PHE A 1 177 ? -20.344 -3.895 -1.494 1 94.56 177 PHE A O 1
ATOM 1427 N N . LEU A 1 178 ? -19.703 -5.445 -0.038 1 94 178 LEU A N 1
ATOM 1428 C CA . LEU A 1 178 ? -18.641 -5.988 -0.872 1 94 178 LEU A CA 1
ATOM 1429 C C . LEU A 1 178 ? -19.203 -6.594 -2.15 1 94 178 LEU A C 1
ATOM 1431 O O . LEU A 1 178 ? -18.562 -6.543 -3.205 1 94 178 LEU A O 1
ATOM 1435 N N . ASN A 1 179 ? -20.359 -7.191 -2.068 1 91.75 179 ASN A N 1
ATOM 1436 C CA . ASN A 1 179 ? -20.969 -7.75 -3.264 1 91.75 179 ASN A CA 1
ATOM 1437 C C . ASN A 1 179 ? -21.312 -6.668 -4.281 1 91.75 179 ASN A C 1
ATOM 1439 O O . ASN A 1 179 ? -21.203 -6.891 -5.488 1 91.75 179 ASN A O 1
ATOM 1443 N N . SER A 1 180 ? -21.719 -5.57 -3.746 1 88.69 180 SER A N 1
ATOM 1444 C CA . SER A 1 180 ? -22 -4.445 -4.633 1 88.69 180 SER A CA 1
ATOM 1445 C C . SER A 1 180 ? -20.719 -3.863 -5.203 1 88.69 180 SER A C 1
ATOM 1447 O O . SER A 1 180 ? -20.641 -3.561 -6.395 1 88.69 180 SER A O 1
ATOM 1449 N N . LYS A 1 181 ? -19.688 -3.809 -4.402 1 85.81 181 LYS A N 1
ATOM 1450 C CA . LYS A 1 181 ? -18.422 -3.195 -4.754 1 85.81 181 LYS A CA 1
ATOM 1451 C C . LYS A 1 181 ? -17.656 -4.047 -5.77 1 85.81 181 LYS A C 1
ATOM 1453 O O . LYS A 1 181 ? -17.047 -3.516 -6.699 1 85.81 181 LYS A O 1
ATOM 1458 N N . VAL A 1 182 ? -17.688 -5.301 -5.598 1 83.38 182 VAL A N 1
ATOM 1459 C CA . VAL A 1 182 ? -16.875 -6.219 -6.395 1 83.38 182 VAL A CA 1
ATOM 1460 C C . VAL A 1 182 ? -17.266 -6.113 -7.867 1 83.38 182 VAL A C 1
ATOM 1462 O O . VAL A 1 182 ? -16.438 -6.273 -8.758 1 83.38 182 VAL A O 1
ATOM 1465 N N . ARG A 1 183 ? -18.453 -5.754 -8.148 1 80.44 183 ARG A N 1
ATOM 1466 C CA . ARG A 1 183 ? -18.969 -5.656 -9.516 1 80.44 183 ARG A CA 1
ATOM 1467 C C . ARG A 1 183 ? -18.391 -4.441 -10.227 1 80.44 183 ARG A C 1
ATOM 1469 O O . ARG A 1 183 ? -18.438 -4.355 -11.461 1 80.44 183 ARG A O 1
ATOM 1476 N N . LYS A 1 184 ? -17.766 -3.602 -9.445 1 77.56 184 LYS A N 1
ATOM 1477 C CA . LYS A 1 184 ? -17.266 -2.346 -10 1 77.56 184 LYS A CA 1
ATOM 1478 C C . LYS A 1 184 ? -15.742 -2.334 -10.055 1 77.56 184 LYS A C 1
ATOM 1480 O O . LYS A 1 184 ? -15.133 -1.33 -10.438 1 77.56 184 LYS A O 1
ATOM 1485 N N . THR A 1 185 ? -15.039 -3.361 -9.703 1 73.94 185 THR A N 1
ATOM 1486 C CA . THR A 1 185 ? -13.578 -3.43 -9.648 1 73.94 185 THR A CA 1
ATOM 1487 C C . THR A 1 185 ? -13.031 -4.207 -10.844 1 73.94 185 THR A C 1
ATOM 1489 O O . THR A 1 185 ? -13.789 -4.809 -11.602 1 73.94 185 THR A O 1
ATOM 1492 N N . SER A 1 186 ? -11.68 -4.129 -10.945 1 67.12 186 SER A N 1
ATOM 1493 C CA . SER A 1 186 ? -10.977 -4.832 -12.016 1 67.12 186 SER A CA 1
ATOM 1494 C C . SER A 1 186 ? -11.211 -6.336 -11.938 1 67.12 186 SER A C 1
ATOM 1496 O O . SER A 1 186 ? -11.055 -7.047 -12.938 1 67.12 186 SER A O 1
ATOM 1498 N N . ILE A 1 187 ? -11.641 -6.777 -10.867 1 69.12 187 ILE A N 1
ATOM 1499 C CA . ILE A 1 187 ? -11.852 -8.203 -10.672 1 69.12 187 ILE A CA 1
ATOM 1500 C C . ILE A 1 187 ? -13.055 -8.664 -11.5 1 69.12 187 ILE A C 1
ATOM 1502 O O . ILE A 1 187 ? -13.188 -9.844 -11.812 1 69.12 187 ILE A O 1
ATOM 1506 N N . ALA A 1 188 ? -13.852 -7.68 -11.883 1 73.31 188 ALA A N 1
ATOM 1507 C CA . ALA A 1 188 ? -15.023 -8 -12.695 1 73.31 188 ALA A CA 1
ATOM 1508 C C . ALA A 1 188 ? -14.617 -8.383 -14.117 1 73.31 188 ALA A C 1
ATOM 1510 O O . ALA A 1 188 ? -15.414 -8.945 -14.867 1 73.31 188 ALA A O 1
ATOM 1511 N N . HIS A 1 189 ? -13.328 -8.312 -14.383 1 76.5 189 HIS A N 1
ATOM 1512 C CA . HIS A 1 189 ? -12.805 -8.578 -15.719 1 76.5 189 HIS A CA 1
ATOM 1513 C C . HIS A 1 189 ? -12.953 -10.055 -16.078 1 76.5 189 HIS A C 1
ATOM 1515 O O . HIS A 1 189 ? -12.984 -10.406 -17.266 1 76.5 189 HIS A O 1
ATOM 1521 N N . VAL A 1 190 ? -13.031 -10.844 -15.086 1 82.62 190 VAL A N 1
ATOM 1522 C CA . VAL A 1 190 ? -13.125 -12.281 -15.32 1 82.62 190 VAL A CA 1
ATOM 1523 C C . VAL A 1 190 ? -14.438 -12.609 -16.031 1 82.62 190 VAL A C 1
ATOM 1525 O O . VAL A 1 190 ? -14.57 -13.656 -16.656 1 82.62 190 VAL A O 1
ATOM 1528 N N . GLU A 1 191 ? -15.336 -11.695 -15.938 1 78.94 191 GLU A N 1
ATOM 1529 C CA . GLU A 1 191 ? -16.641 -11.891 -16.578 1 78.94 191 GLU A CA 1
ATOM 1530 C C . GLU A 1 191 ? -16.516 -11.914 -18.094 1 78.94 191 GLU A C 1
ATOM 1532 O O . GLU A 1 191 ? -17.344 -12.5 -18.781 1 78.94 191 GLU A O 1
ATOM 1537 N N . LYS A 1 192 ? -15.469 -11.305 -18.578 1 79.19 192 LYS A N 1
ATOM 1538 C CA . LYS A 1 192 ? -15.203 -11.32 -20 1 79.19 192 LYS A CA 1
ATOM 1539 C C . LYS A 1 192 ? -14.922 -12.742 -20.5 1 79.19 192 LYS A C 1
ATOM 1541 O O . LYS A 1 192 ? -15.188 -13.07 -21.656 1 79.19 192 LYS A O 1
ATOM 1546 N N . LEU A 1 193 ? -14.43 -13.578 -19.609 1 84.38 193 LEU A N 1
ATOM 1547 C CA . LEU A 1 193 ? -14.164 -14.977 -19.938 1 84.38 193 LEU A CA 1
ATOM 1548 C C . LEU A 1 193 ? -15.258 -15.883 -19.391 1 84.38 193 LEU A C 1
ATOM 1550 O O . LEU A 1 193 ? -15.055 -17.094 -19.234 1 84.38 193 LEU A O 1
ATOM 1554 N N . ASN A 1 194 ? -16.328 -15.305 -18.984 1 84.12 194 ASN A N 1
ATOM 1555 C CA . ASN A 1 194 ? -17.547 -15.992 -18.578 1 84.12 194 ASN A CA 1
ATOM 1556 C C . ASN A 1 194 ? -17.391 -16.625 -17.188 1 84.12 194 ASN A C 1
ATOM 1558 O O . ASN A 1 194 ? -17.969 -17.672 -16.906 1 84.12 194 ASN A O 1
ATOM 1562 N N . TYR A 1 195 ? -16.547 -16.016 -16.438 1 87.19 195 TYR A N 1
ATOM 1563 C CA . TYR A 1 195 ? -16.438 -16.422 -15.039 1 87.19 195 TYR A CA 1
ATOM 1564 C C . TYR A 1 195 ? -17.328 -15.555 -14.148 1 87.19 195 TYR A C 1
ATOM 1566 O O . TYR A 1 195 ? -17.562 -14.383 -14.461 1 87.19 195 TYR A O 1
ATOM 1574 N N . LYS A 1 196 ? -17.797 -16.172 -13.109 1 84.06 196 LYS A N 1
ATOM 1575 C CA . LYS A 1 196 ? -18.562 -15.43 -12.109 1 84.06 196 LYS A CA 1
ATOM 1576 C C . LYS A 1 196 ? -17.672 -15.023 -10.93 1 84.06 196 LYS A C 1
ATOM 1578 O O . LYS A 1 196 ? -16.812 -15.781 -10.508 1 84.06 196 LYS A O 1
ATOM 1583 N N . ASN A 1 197 ? -17.938 -13.789 -10.516 1 86.38 197 ASN A N 1
ATOM 1584 C CA . ASN A 1 197 ? -17.203 -13.32 -9.352 1 86.38 197 ASN A CA 1
ATOM 1585 C C . ASN A 1 197 ? -18.141 -12.93 -8.211 1 86.38 197 ASN A C 1
ATOM 1587 O O . ASN A 1 197 ? -19.016 -12.086 -8.391 1 86.38 197 ASN A O 1
ATOM 1591 N N . LYS A 1 198 ? -18.047 -13.633 -7.129 1 90 198 LYS A N 1
ATOM 1592 C CA . LYS A 1 198 ? -18.859 -13.359 -5.941 1 90 198 LYS A CA 1
ATOM 1593 C C . LYS A 1 198 ? -17.984 -13.281 -4.691 1 90 198 LYS A C 1
ATOM 1595 O O . LYS A 1 198 ? -16.781 -13.57 -4.746 1 90 198 LYS A O 1
ATOM 1600 N N . ILE A 1 199 ? -18.641 -12.797 -3.66 1 95.06 199 ILE A N 1
ATOM 1601 C CA . ILE A 1 199 ? -17.953 -12.734 -2.379 1 95.06 199 ILE A CA 1
ATOM 1602 C C . ILE A 1 199 ? -18.078 -14.078 -1.66 1 95.06 199 ILE A C 1
ATOM 1604 O O . ILE A 1 199 ? -19.188 -14.609 -1.518 1 95.06 199 ILE A O 1
ATOM 1608 N N . LEU A 1 200 ? -16.938 -14.594 -1.295 1 97.25 200 LEU A N 1
ATOM 1609 C CA . LEU A 1 200 ? -16.891 -15.805 -0.485 1 97.25 200 LEU A CA 1
ATOM 1610 C C . LEU A 1 200 ? -16.703 -15.469 0.99 1 97.25 200 LEU A C 1
ATOM 1612 O O . LEU A 1 200 ? -16.234 -14.375 1.326 1 97.25 200 LEU A O 1
ATOM 1616 N N . ILE A 1 201 ? -17.125 -16.328 1.859 1 98.31 201 ILE A N 1
ATOM 1617 C CA . ILE A 1 201 ? -16.922 -16.234 3.299 1 98.31 201 ILE A CA 1
ATOM 1618 C C . ILE A 1 201 ? -16.094 -17.438 3.773 1 98.31 201 ILE A C 1
ATOM 1620 O O . ILE A 1 201 ? -16.391 -18.578 3.426 1 98.31 201 ILE A O 1
ATOM 1624 N N . GLN A 1 202 ? -15.07 -17.141 4.52 1 98.12 202 GLN A N 1
ATOM 1625 C CA . GLN A 1 202 ? -14.188 -18.219 4.969 1 98.12 202 GLN A CA 1
ATOM 1626 C C . GLN A 1 202 ? -13.922 -18.125 6.469 1 98.12 202 GLN A C 1
ATOM 1628 O O . GLN A 1 202 ? -14.008 -17.047 7.051 1 98.12 202 GLN A O 1
ATOM 1633 N N . GLU A 1 203 ? -13.609 -19.297 6.996 1 97.12 203 GLU A N 1
ATOM 1634 C CA . GLU A 1 203 ? -13.062 -19.359 8.352 1 97.12 203 GLU A CA 1
ATOM 1635 C C . GLU A 1 203 ? -11.773 -18.562 8.461 1 97.12 203 GLU A C 1
ATOM 1637 O O . GLU A 1 203 ? -10.945 -18.578 7.551 1 97.12 203 GLU A O 1
ATOM 1642 N N . PHE A 1 204 ? -11.711 -17.859 9.602 1 96.94 204 PHE A N 1
ATOM 1643 C CA . PHE A 1 204 ? -10.461 -17.172 9.898 1 96.94 204 PHE A CA 1
ATOM 1644 C C . PHE A 1 204 ? -9.484 -18.109 10.602 1 96.94 204 PHE A C 1
ATOM 1646 O O . PHE A 1 204 ? -9.773 -18.609 11.688 1 96.94 204 PHE A O 1
ATOM 1653 N N . ILE A 1 205 ? -8.344 -18.344 10.039 1 97.44 205 ILE A N 1
ATOM 1654 C CA . ILE A 1 205 ? -7.348 -19.234 10.609 1 97.44 205 ILE A CA 1
ATOM 1655 C C . ILE A 1 205 ? -6.297 -18.422 11.367 1 97.44 205 ILE A C 1
ATOM 1657 O O . ILE A 1 205 ? -5.664 -17.531 10.805 1 97.44 205 ILE A O 1
ATOM 1661 N N . GLU A 1 206 ? -6.148 -18.766 12.602 1 96.38 206 GLU A N 1
ATOM 1662 C CA . GLU A 1 206 ? -5.105 -18.141 13.406 1 96.38 206 GLU A CA 1
ATOM 1663 C C . GLU A 1 206 ? -3.789 -18.906 13.305 1 96.38 206 GLU A C 1
ATOM 1665 O O . GLU A 1 206 ? -3.787 -20.125 13.195 1 96.38 206 GLU A O 1
ATOM 1670 N N . GLY A 1 207 ? -2.693 -18.172 13.32 1 97.44 207 GLY A N 1
ATOM 1671 C CA . GLY A 1 207 ? -1.369 -18.766 13.25 1 97.44 207 GLY A CA 1
ATOM 1672 C C . GLY A 1 207 ? -0.342 -17.859 12.602 1 97.44 207 GLY A C 1
ATOM 1673 O O . GLY A 1 207 ? -0.596 -16.672 12.391 1 97.44 207 GLY A O 1
ATOM 1674 N N . GLU A 1 208 ? 0.794 -18.438 12.367 1 97.31 208 GLU A N 1
ATOM 1675 C CA . GLU A 1 208 ? 1.879 -17.703 11.719 1 97.31 208 GLU A CA 1
ATOM 1676 C C . GLU A 1 208 ? 1.777 -17.797 10.203 1 97.31 208 GLU A C 1
ATOM 1678 O O . GLU A 1 208 ? 1.584 -18.875 9.648 1 97.31 208 GLU A O 1
ATOM 1683 N N . GLU A 1 209 ? 1.856 -16.672 9.602 1 98 209 GLU A N 1
ATOM 1684 C CA . GLU A 1 209 ? 1.695 -16.625 8.148 1 98 209 GLU A CA 1
ATOM 1685 C C . GLU A 1 209 ? 3.043 -16.734 7.441 1 98 209 GLU A C 1
ATOM 1687 O O . GLU A 1 209 ? 4.02 -16.109 7.863 1 98 209 GLU A O 1
ATOM 1692 N N . TYR A 1 210 ? 3.059 -17.484 6.367 1 98.75 210 TYR A N 1
ATOM 1693 C CA . TYR A 1 210 ? 4.258 -17.719 5.57 1 98.75 210 TYR A CA 1
ATOM 1694 C C . TYR A 1 210 ? 3.994 -17.438 4.094 1 98.75 210 TYR A C 1
ATOM 1696 O O . TYR A 1 210 ? 2.9 -17.719 3.592 1 98.75 210 TYR A O 1
ATOM 1704 N N . GLY A 1 211 ? 4.941 -16.781 3.463 1 98.69 211 GLY A N 1
ATOM 1705 C CA . GLY A 1 211 ? 5.055 -16.781 2.012 1 98.69 211 GLY A CA 1
ATOM 1706 C C . GLY A 1 211 ? 6.016 -17.812 1.479 1 98.69 211 GLY A C 1
ATOM 1707 O O . GLY A 1 211 ? 7.164 -17.891 1.923 1 98.69 211 GLY A O 1
ATOM 1708 N N . ILE A 1 212 ? 5.523 -18.625 0.582 1 98.94 212 ILE A N 1
ATOM 1709 C CA . ILE A 1 212 ? 6.316 -19.766 0.14 1 98.94 212 ILE A CA 1
ATOM 1710 C C . ILE A 1 212 ? 6.402 -19.781 -1.385 1 98.94 212 ILE A C 1
ATOM 1712 O O . ILE A 1 212 ? 5.387 -19.672 -2.07 1 98.94 212 ILE A O 1
ATOM 1716 N N . ASP A 1 213 ? 7.609 -19.859 -1.896 1 98.94 213 ASP A N 1
ATOM 1717 C CA . ASP A 1 213 ? 7.809 -20.094 -3.324 1 98.94 213 ASP A CA 1
ATOM 1718 C C . ASP A 1 213 ? 7.926 -21.594 -3.625 1 98.94 213 ASP A C 1
ATOM 1720 O O . ASP A 1 213 ? 8.906 -22.234 -3.248 1 98.94 213 ASP A O 1
ATOM 1724 N N . CYS A 1 214 ? 6.898 -22.078 -4.18 1 98.94 214 CYS A N 1
ATOM 1725 C CA . CYS A 1 214 ? 6.941 -23.453 -4.699 1 98.94 214 CYS A CA 1
ATOM 1726 C C . CYS A 1 214 ? 7.449 -23.469 -6.133 1 98.94 214 CYS A C 1
ATOM 1728 O O . CYS A 1 214 ? 6.754 -23.031 -7.051 1 98.94 214 CYS A O 1
ATOM 1730 N N . ILE A 1 215 ? 8.648 -24.016 -6.352 1 98.94 215 ILE A N 1
ATOM 1731 C CA . ILE A 1 215 ? 9.312 -23.938 -7.648 1 98.94 215 ILE A CA 1
ATOM 1732 C C . ILE A 1 215 ? 9.297 -25.297 -8.32 1 98.94 215 ILE A C 1
ATOM 1734 O O . ILE A 1 215 ? 9.859 -26.266 -7.797 1 98.94 215 ILE A O 1
ATOM 1738 N N . ASN A 1 216 ? 8.609 -25.391 -9.422 1 98.88 216 ASN A N 1
ATOM 1739 C CA . ASN A 1 216 ? 8.633 -26.562 -10.297 1 98.88 216 ASN A CA 1
ATOM 1740 C C . ASN A 1 216 ? 9.43 -26.297 -11.57 1 98.88 216 ASN A C 1
ATOM 1742 O O . ASN A 1 216 ? 9.562 -25.156 -12 1 98.88 216 ASN A O 1
ATOM 1746 N N . ASN A 1 217 ? 10 -27.359 -12.164 1 98.62 217 ASN A N 1
ATOM 1747 C CA . ASN A 1 217 ? 10.539 -27.203 -13.508 1 98.62 217 ASN A CA 1
ATOM 1748 C C . ASN A 1 217 ? 9.43 -27.094 -14.547 1 98.62 217 ASN A C 1
ATOM 1750 O O . ASN A 1 217 ? 8.258 -26.984 -14.203 1 98.62 217 ASN A O 1
ATOM 1754 N N . LEU A 1 218 ? 9.766 -27.016 -15.82 1 98.12 218 LEU A N 1
ATOM 1755 C CA . LEU A 1 218 ? 8.789 -26.75 -16.875 1 98.12 218 LEU A CA 1
ATOM 1756 C C . LEU A 1 218 ? 8.016 -28.016 -17.219 1 98.12 218 LEU A C 1
ATOM 1758 O O . LEU A 1 218 ? 7.078 -27.969 -18.016 1 98.12 218 LEU A O 1
ATOM 1762 N N . SER A 1 219 ? 8.312 -29.172 -16.516 1 97.5 219 SER A N 1
ATOM 1763 C CA . SER A 1 219 ? 7.562 -30.422 -16.672 1 97.5 219 SER A CA 1
ATOM 1764 C C . SER A 1 219 ? 6.613 -30.641 -15.492 1 97.5 219 SER A C 1
ATOM 1766 O O . SER A 1 219 ? 5.93 -31.656 -15.422 1 97.5 219 SER A O 1
ATOM 1768 N N . GLY A 1 220 ? 6.645 -29.75 -14.547 1 98.19 220 GLY A N 1
ATOM 1769 C CA . GLY A 1 220 ? 5.699 -29.797 -13.438 1 98.19 220 GLY A CA 1
ATOM 1770 C C . GLY A 1 220 ? 6.234 -30.547 -12.234 1 98.19 220 GLY A C 1
ATOM 1771 O O . GLY A 1 220 ? 5.473 -30.922 -11.336 1 98.19 220 GLY A O 1
ATOM 1772 N N . GLU A 1 221 ? 7.562 -30.797 -12.219 1 98.25 221 GLU A N 1
ATOM 1773 C CA . GLU A 1 221 ? 8.188 -31.5 -11.094 1 98.25 221 GLU A CA 1
ATOM 1774 C C . GLU A 1 221 ? 8.766 -30.516 -10.086 1 98.25 221 GLU A C 1
ATOM 1776 O O . GLU A 1 221 ? 9.516 -29.609 -10.461 1 98.25 221 GLU A O 1
ATOM 1781 N N . ASN A 1 222 ? 8.461 -30.719 -8.828 1 98.75 222 ASN A N 1
ATOM 1782 C CA . ASN A 1 222 ? 8.93 -29.797 -7.805 1 98.75 222 ASN A CA 1
ATOM 1783 C C . ASN A 1 222 ? 10.453 -29.828 -7.684 1 98.75 222 ASN A C 1
ATOM 1785 O O . ASN A 1 222 ? 11.055 -30.891 -7.617 1 98.75 222 ASN A O 1
ATOM 1789 N N . GLN A 1 223 ? 11.047 -28.672 -7.738 1 98.62 223 GLN A N 1
ATOM 1790 C CA . GLN A 1 223 ? 12.492 -28.531 -7.641 1 98.62 223 GLN A CA 1
ATOM 1791 C C . GLN A 1 223 ? 12.906 -27.984 -6.277 1 98.62 223 GLN A C 1
ATOM 1793 O O . GLN A 1 223 ? 13.977 -28.328 -5.762 1 98.62 223 GLN A O 1
ATOM 1798 N N . ALA A 1 224 ? 12.07 -27.125 -5.703 1 98.69 224 ALA A N 1
ATOM 1799 C CA . ALA A 1 224 ? 12.438 -26.484 -4.438 1 98.69 224 ALA A CA 1
ATOM 1800 C C . ALA A 1 224 ? 11.227 -25.828 -3.789 1 98.69 224 ALA A C 1
ATOM 1802 O O . ALA A 1 224 ? 10.227 -25.547 -4.461 1 98.69 224 ALA A O 1
ATOM 1803 N N . VAL A 1 225 ? 11.266 -25.688 -2.506 1 98.88 225 VAL A N 1
ATOM 1804 C CA . VAL A 1 225 ? 10.336 -24.938 -1.681 1 98.88 225 VAL A CA 1
ATOM 1805 C C . VAL A 1 225 ? 11.102 -23.922 -0.831 1 98.88 225 VAL A C 1
ATOM 1807 O O . VAL A 1 225 ? 11.977 -24.297 -0.05 1 98.88 225 VAL A O 1
ATOM 1810 N N . VAL A 1 226 ? 10.828 -22.641 -1.027 1 98.94 226 VAL A N 1
ATOM 1811 C CA . VAL A 1 226 ? 11.5 -21.594 -0.263 1 98.94 226 VAL A CA 1
ATOM 1812 C C . VAL A 1 226 ? 10.508 -20.938 0.7 1 98.94 226 VAL A C 1
ATOM 1814 O O . VAL A 1 226 ? 9.508 -20.375 0.274 1 98.94 226 VAL A O 1
ATOM 1817 N N . ILE A 1 227 ? 10.828 -21.047 1.987 1 98.94 227 ILE A N 1
ATOM 1818 C CA . ILE A 1 227 ? 9.875 -20.672 3.025 1 98.94 227 ILE A CA 1
ATOM 1819 C C . ILE A 1 227 ? 10.312 -19.359 3.676 1 98.94 227 ILE A C 1
ATOM 1821 O O . ILE A 1 227 ? 11.461 -19.219 4.09 1 98.94 227 ILE A O 1
ATOM 1825 N N . LYS A 1 228 ? 9.367 -18.438 3.732 1 98.81 228 LYS A N 1
ATOM 1826 C CA . LYS A 1 228 ? 9.625 -17.156 4.383 1 98.81 228 LYS A CA 1
ATOM 1827 C C . LYS A 1 228 ? 8.523 -16.797 5.379 1 98.81 228 LYS A C 1
ATOM 1829 O O . LYS A 1 228 ? 7.344 -16.828 5.035 1 98.81 228 LYS A O 1
ATOM 1834 N N . LYS A 1 229 ? 8.906 -16.516 6.566 1 98.38 229 LYS A N 1
ATOM 1835 C CA . LYS A 1 229 ? 7.969 -15.945 7.531 1 98.38 229 LYS A CA 1
ATOM 1836 C C . LYS A 1 229 ? 7.656 -14.484 7.199 1 98.38 229 LYS A C 1
ATOM 1838 O O . LYS A 1 229 ? 8.562 -13.68 7.004 1 98.38 229 LYS A O 1
ATOM 1843 N N . LYS A 1 230 ? 6.391 -14.188 7.094 1 97.31 230 LYS A N 1
ATOM 1844 C CA . LYS A 1 230 ? 6.008 -12.805 6.812 1 97.31 230 LYS A CA 1
ATOM 1845 C C . LYS A 1 230 ? 6.176 -11.93 8.055 1 97.31 230 LYS A C 1
ATOM 1847 O O . LYS A 1 230 ? 5.609 -12.227 9.109 1 97.31 230 LYS A O 1
ATOM 1852 N N . ILE A 1 231 ? 6.941 -10.859 7.867 1 94.75 231 ILE A N 1
ATOM 1853 C CA . ILE A 1 231 ? 7.234 -9.969 8.977 1 94.75 231 ILE A CA 1
ATOM 1854 C C . ILE A 1 231 ? 6.391 -8.695 8.859 1 94.75 231 ILE A C 1
ATOM 1856 O O . ILE A 1 231 ? 6.062 -8.062 9.859 1 94.75 231 ILE A O 1
ATOM 1860 N N . ALA A 1 232 ? 6.129 -8.391 7.684 1 93.69 232 ALA A N 1
ATOM 1861 C CA . ALA A 1 232 ? 5.336 -7.191 7.418 1 93.69 232 ALA A CA 1
ATOM 1862 C C . ALA A 1 232 ? 4.566 -7.324 6.109 1 93.69 232 ALA A C 1
ATOM 1864 O O . ALA A 1 232 ? 5.012 -8.008 5.184 1 93.69 232 ALA A O 1
ATOM 1865 N N . MET A 1 233 ? 3.41 -6.629 6.105 1 91.94 233 MET A N 1
ATOM 1866 C CA . MET A 1 233 ? 2.57 -6.566 4.914 1 91.94 233 MET A CA 1
ATOM 1867 C C . MET A 1 233 ? 2.305 -5.121 4.508 1 91.94 233 MET A C 1
ATOM 1869 O O . MET A 1 233 ? 2.283 -4.227 5.359 1 91.94 233 MET A O 1
ATOM 1873 N N . ARG A 1 234 ? 2.135 -4.926 3.217 1 88.5 234 ARG A N 1
ATOM 1874 C CA . ARG A 1 234 ? 1.74 -3.621 2.695 1 88.5 234 ARG A CA 1
ATOM 1875 C C . ARG A 1 234 ? 1.026 -3.76 1.355 1 88.5 234 ARG A C 1
ATOM 1877 O O . ARG A 1 234 ? 1.532 -4.414 0.442 1 88.5 234 ARG A O 1
ATOM 1884 N N . ALA A 1 235 ? -0.11 -3.133 1.252 1 85.88 235 ALA A N 1
ATOM 1885 C CA . ALA A 1 235 ? -0.897 -3.145 0.021 1 85.88 235 ALA A CA 1
ATOM 1886 C C . ALA A 1 235 ? -1.124 -4.57 -0.473 1 85.88 235 ALA A C 1
ATOM 1888 O O . ALA A 1 235 ? -0.973 -4.852 -1.663 1 85.88 235 ALA A O 1
ATOM 1889 N N . GLY A 1 236 ? -1.264 -5.438 0.419 1 85.75 236 GLY A N 1
ATOM 1890 C CA . GLY A 1 236 ? -1.612 -6.809 0.077 1 85.75 236 GLY A CA 1
ATOM 1891 C C . GLY A 1 236 ? -0.411 -7.652 -0.311 1 85.75 236 GLY A C 1
ATOM 1892 O O . GLY A 1 236 ? -0.563 -8.789 -0.755 1 85.75 236 GLY A O 1
ATOM 1893 N N . GLU A 1 237 ? 0.761 -7.082 -0.194 1 89 237 GLU A N 1
ATOM 1894 C CA . GLU A 1 237 ? 1.973 -7.82 -0.541 1 89 237 GLU A CA 1
ATOM 1895 C C . GLU A 1 237 ? 2.928 -7.902 0.647 1 89 237 GLU A C 1
ATOM 1897 O O . GLU A 1 237 ? 2.859 -7.078 1.562 1 89 237 GLU A O 1
ATOM 1902 N N . THR A 1 238 ? 3.748 -8.922 0.566 1 94.75 238 THR A N 1
ATOM 1903 C CA . THR A 1 238 ? 4.785 -9.047 1.584 1 94.75 238 THR A CA 1
ATOM 1904 C C . THR A 1 238 ? 5.777 -7.887 1.494 1 94.75 238 THR A C 1
ATOM 1906 O O . THR A 1 238 ? 6.328 -7.617 0.425 1 94.75 238 THR A O 1
ATOM 1909 N N . ASP A 1 239 ? 5.934 -7.246 2.604 1 95.69 239 ASP A N 1
ATOM 1910 C CA . ASP A 1 239 ? 6.801 -6.078 2.66 1 95.69 239 ASP A CA 1
ATOM 1911 C C . ASP A 1 239 ? 8.094 -6.391 3.408 1 95.69 239 ASP A C 1
ATOM 1913 O O . ASP A 1 239 ? 9.07 -5.645 3.311 1 95.69 239 ASP A O 1
ATOM 1917 N N . GLY A 1 240 ? 8.109 -7.406 4.172 1 97.06 240 GLY A N 1
ATOM 1918 C CA . GLY A 1 240 ? 9.258 -7.941 4.891 1 97.06 240 GLY A CA 1
ATOM 1919 C C . GLY A 1 240 ? 9.133 -9.422 5.195 1 97.06 240 GLY A C 1
ATOM 1920 O O . GLY A 1 240 ? 8.039 -9.914 5.492 1 97.06 240 GLY A O 1
ATOM 1921 N N . ALA A 1 241 ? 10.242 -10.07 5.133 1 98.06 241 ALA A N 1
ATOM 1922 C CA . ALA A 1 241 ? 10.18 -11.516 5.352 1 98.06 241 ALA A CA 1
ATOM 1923 C C . ALA A 1 241 ? 11.508 -12.039 5.898 1 98.06 241 ALA A C 1
ATOM 1925 O O . ALA A 1 241 ? 12.555 -11.414 5.711 1 98.06 241 ALA A O 1
ATOM 1926 N N . LEU A 1 242 ? 11.398 -13.109 6.605 1 98.25 242 LEU A N 1
ATOM 1927 C CA . LEU A 1 242 ? 12.531 -13.852 7.145 1 98.25 242 LEU A CA 1
ATOM 1928 C C . LEU A 1 242 ? 12.57 -15.273 6.582 1 98.25 242 LEU A C 1
ATOM 1930 O O . LEU A 1 242 ? 11.617 -16.031 6.746 1 98.25 242 LEU A O 1
ATOM 1934 N N . THR A 1 243 ? 13.664 -15.617 5.902 1 98.56 243 THR A N 1
ATOM 1935 C CA . THR A 1 243 ? 13.758 -16.969 5.367 1 98.56 243 THR A CA 1
ATOM 1936 C C . THR A 1 243 ? 13.938 -17.984 6.496 1 98.56 243 THR A C 1
ATOM 1938 O O . THR A 1 243 ? 14.695 -17.75 7.438 1 98.56 243 THR A O 1
ATOM 1941 N N . VAL A 1 244 ? 13.211 -19.094 6.387 1 98.38 244 VAL A N 1
ATOM 1942 C CA . VAL A 1 244 ? 13.281 -20.141 7.406 1 98.38 244 VAL A CA 1
ATOM 1943 C C . VAL A 1 244 ? 13.227 -21.516 6.746 1 98.38 244 VAL A C 1
ATOM 1945 O O . VAL A 1 244 ? 12.852 -21.625 5.578 1 98.38 244 VAL A O 1
ATOM 1948 N N . TYR A 1 245 ? 13.688 -22.5 7.484 1 98.12 245 TYR A N 1
ATOM 1949 C CA . TYR A 1 245 ? 13.43 -23.891 7.145 1 98.12 245 TYR A CA 1
ATOM 1950 C C . TYR A 1 245 ? 12.328 -24.469 8.016 1 98.12 245 TYR A C 1
ATOM 1952 O O . TYR A 1 245 ? 12.234 -24.156 9.203 1 98.12 245 TYR A O 1
ATOM 1960 N N . ASP A 1 246 ? 11.461 -25.188 7.461 1 97.94 246 ASP A N 1
ATOM 1961 C CA . ASP A 1 246 ? 10.406 -25.922 8.156 1 97.94 246 ASP A CA 1
ATOM 1962 C C . ASP A 1 246 ? 10.039 -27.203 7.418 1 97.94 246 ASP A C 1
ATOM 1964 O O . ASP A 1 246 ? 9.438 -27.156 6.344 1 97.94 246 ASP A O 1
ATOM 1968 N N . ASP A 1 247 ? 10.328 -28.297 8.008 1 97.94 247 ASP A N 1
ATOM 1969 C CA . ASP A 1 247 ? 10.172 -29.578 7.348 1 97.94 247 ASP A CA 1
ATOM 1970 C C . ASP A 1 247 ? 8.711 -29.859 7 1 97.94 247 ASP A C 1
ATOM 1972 O O . ASP A 1 247 ? 8.406 -30.406 5.938 1 97.94 247 ASP A O 1
ATOM 1976 N N . GLN A 1 248 ? 7.836 -29.5 7.891 1 98.19 248 GLN A N 1
ATOM 1977 C CA . GLN A 1 248 ? 6.414 -29.75 7.66 1 98.19 248 GLN A CA 1
ATOM 1978 C C . GLN A 1 248 ? 5.891 -28.922 6.488 1 98.19 248 GLN A C 1
ATOM 1980 O O . GLN A 1 248 ? 5.199 -29.453 5.617 1 98.19 248 GLN A O 1
ATOM 1985 N N . ILE A 1 249 ? 6.227 -27.672 6.496 1 98.81 249 ILE A N 1
ATOM 1986 C CA . ILE A 1 249 ? 5.797 -26.812 5.41 1 98.81 249 ILE A CA 1
ATOM 1987 C C . ILE A 1 249 ? 6.418 -27.266 4.094 1 98.81 249 ILE A C 1
ATOM 1989 O O . ILE A 1 249 ? 5.734 -27.359 3.072 1 98.81 249 ILE A O 1
ATOM 1993 N N . GLU A 1 250 ? 7.688 -27.562 4.152 1 98.75 250 GLU A N 1
ATOM 1994 C CA . GLU A 1 250 ? 8.398 -28 2.949 1 98.75 250 GLU A CA 1
ATOM 1995 C C . GLU A 1 250 ? 7.754 -29.234 2.346 1 98.75 250 GLU A C 1
ATOM 1997 O O . GLU A 1 250 ? 7.492 -29.297 1.142 1 98.75 250 GLU A O 1
ATOM 2002 N N . SER A 1 251 ? 7.508 -30.203 3.168 1 98.62 251 SER A N 1
ATOM 2003 C CA . SER A 1 251 ? 6.914 -31.453 2.689 1 98.62 251 SER A CA 1
ATOM 2004 C C . SER A 1 251 ? 5.52 -31.219 2.119 1 98.62 251 SER A C 1
ATOM 2006 O O . SER A 1 251 ? 5.176 -31.75 1.062 1 98.62 251 SER A O 1
ATOM 2008 N N . THR A 1 252 ? 4.727 -30.438 2.82 1 98.88 252 THR A N 1
ATOM 2009 C CA . THR A 1 252 ? 3.365 -30.156 2.395 1 98.88 252 THR A CA 1
ATOM 2010 C C . THR A 1 252 ? 3.359 -29.438 1.043 1 98.88 252 THR A C 1
ATOM 2012 O O . THR A 1 252 ? 2.643 -29.859 0.126 1 98.88 252 THR A O 1
ATOM 2015 N N . ILE A 1 253 ? 4.215 -28.453 0.887 1 98.94 253 ILE A N 1
ATOM 2016 C CA . ILE A 1 253 ? 4.195 -27.625 -0.306 1 98.94 253 ILE A CA 1
ATOM 2017 C C . ILE A 1 253 ? 4.867 -28.359 -1.464 1 98.94 253 ILE A C 1
ATOM 2019 O O . ILE A 1 253 ? 4.453 -28.219 -2.617 1 98.94 253 ILE A O 1
ATOM 2023 N N . SER A 1 254 ? 5.871 -29.141 -1.138 1 98.88 254 SER A N 1
ATOM 2024 C CA . SER A 1 254 ? 6.449 -30 -2.17 1 98.88 254 SER A CA 1
ATOM 2025 C C . SER A 1 254 ? 5.402 -30.938 -2.756 1 98.88 254 SER A C 1
ATOM 2027 O O . SER A 1 254 ? 5.309 -31.094 -3.975 1 98.88 254 SER A O 1
ATOM 2029 N N . ASN A 1 255 ? 4.641 -31.562 -1.888 1 98.88 255 ASN A N 1
ATOM 2030 C CA . ASN A 1 255 ? 3.551 -32.438 -2.33 1 98.88 255 ASN A CA 1
ATOM 2031 C C . ASN A 1 255 ? 2.531 -31.656 -3.168 1 98.88 255 ASN A C 1
ATOM 2033 O O . ASN A 1 255 ? 2.078 -32.156 -4.203 1 98.88 255 ASN A O 1
ATOM 2037 N N . LEU A 1 256 ? 2.209 -30.469 -2.725 1 98.94 256 LEU A N 1
ATOM 2038 C CA . LEU A 1 256 ? 1.291 -29.609 -3.459 1 98.94 256 LEU A CA 1
ATOM 2039 C C . LEU A 1 256 ? 1.799 -29.344 -4.875 1 98.94 256 LEU A C 1
ATOM 2041 O O . LEU A 1 256 ? 1.055 -29.516 -5.844 1 98.94 256 LEU A O 1
ATOM 2045 N N . GLY A 1 257 ? 3.086 -28.969 -5.02 1 98.88 257 GLY A N 1
ATOM 2046 C CA . GLY A 1 257 ? 3.672 -28.688 -6.32 1 98.88 257 GLY A CA 1
ATOM 2047 C C . GLY A 1 257 ? 3.635 -29.891 -7.254 1 98.88 257 GLY A C 1
ATOM 2048 O O . GLY A 1 257 ? 3.336 -29.75 -8.445 1 98.88 257 GLY A O 1
ATOM 2049 N N . ASN A 1 258 ? 3.895 -31.031 -6.695 1 98.81 258 ASN A N 1
ATOM 2050 C CA . ASN A 1 258 ? 3.939 -32.25 -7.496 1 98.81 258 ASN A CA 1
ATOM 2051 C C . ASN A 1 258 ? 2.549 -32.656 -7.965 1 98.81 258 ASN A C 1
ATOM 2053 O O . ASN A 1 258 ? 2.395 -33.219 -9.055 1 98.81 258 ASN A O 1
ATOM 2057 N N . LYS A 1 259 ? 1.551 -32.438 -7.164 1 98.75 259 LYS A N 1
ATOM 2058 C CA . LYS A 1 259 ? 0.187 -32.812 -7.527 1 98.75 259 LYS A CA 1
ATOM 2059 C C . LYS A 1 259 ? -0.426 -31.781 -8.477 1 98.75 259 LYS A C 1
ATOM 2061 O O . LYS A 1 259 ? -1.137 -32.156 -9.422 1 98.75 259 LYS A O 1
ATOM 2066 N N . LEU A 1 260 ? -0.163 -30.5 -8.211 1 98.81 260 LEU A N 1
ATOM 2067 C CA . LEU A 1 260 ? -0.743 -29.422 -9.016 1 98.81 260 LEU A CA 1
ATOM 2068 C C . LEU A 1 260 ? -0.077 -29.344 -10.383 1 98.81 260 LEU A C 1
ATOM 2070 O O . LEU A 1 260 ? -0.729 -29.031 -11.375 1 98.81 260 LEU A O 1
ATOM 2074 N N . LYS A 1 261 ? 1.245 -29.547 -10.43 1 98.75 261 LYS A N 1
ATOM 2075 C CA . LYS A 1 261 ? 2.062 -29.625 -11.633 1 98.75 261 LYS A CA 1
ATOM 2076 C C . LYS A 1 261 ? 2.139 -28.266 -12.336 1 98.75 261 LYS A C 1
ATOM 2078 O O . LYS A 1 261 ? 2.156 -28.203 -13.562 1 98.75 261 LYS A O 1
ATOM 2083 N N . HIS A 1 262 ? 2.027 -27.219 -11.555 1 98.88 262 HIS A N 1
ATOM 2084 C CA . HIS A 1 262 ? 2.293 -25.922 -12.148 1 98.88 262 HIS A CA 1
ATOM 2085 C C . HIS A 1 262 ? 3.705 -25.844 -12.719 1 98.88 262 HIS A C 1
ATOM 2087 O O . HIS A 1 262 ? 4.543 -26.688 -12.414 1 98.88 262 HIS A O 1
ATOM 2093 N N . ILE A 1 263 ? 3.947 -24.891 -13.578 1 98.62 263 ILE A N 1
ATOM 2094 C CA . ILE A 1 263 ? 5.305 -24.734 -14.094 1 98.62 263 ILE A CA 1
ATOM 2095 C C . ILE A 1 263 ? 5.953 -23.5 -13.484 1 98.62 263 ILE A C 1
ATOM 2097 O O . ILE A 1 263 ? 5.273 -22.5 -13.211 1 98.62 263 ILE A O 1
ATOM 2101 N N . SER A 1 264 ? 7.23 -23.594 -13.25 1 98.38 264 SER A N 1
ATOM 2102 C CA . SER A 1 264 ? 8.07 -22.531 -12.688 1 98.38 264 SER A CA 1
ATOM 2103 C C . SER A 1 264 ? 7.66 -22.203 -11.258 1 98.38 264 SER A C 1
ATOM 2105 O O . SER A 1 264 ? 7.703 -23.062 -10.375 1 98.38 264 SER A O 1
ATOM 2107 N N . ILE A 1 265 ? 7.059 -21.016 -11 1 98.81 265 ILE A N 1
ATOM 2108 C CA . ILE A 1 265 ? 6.906 -20.578 -9.609 1 98.81 265 ILE A CA 1
ATOM 2109 C C . ILE A 1 265 ? 5.422 -20.469 -9.266 1 98.81 265 ILE A C 1
ATOM 2111 O O . ILE A 1 265 ? 4.621 -20.016 -10.094 1 98.81 265 ILE A O 1
ATOM 2115 N N . LEU A 1 266 ? 5.062 -20.922 -8.164 1 98.88 266 LEU A N 1
ATOM 2116 C CA . LEU A 1 266 ? 3.789 -20.719 -7.48 1 98.88 266 LEU A CA 1
ATOM 2117 C C . LEU A 1 266 ? 3.998 -20.016 -6.141 1 98.88 266 LEU A C 1
ATOM 2119 O O . LEU A 1 266 ? 4.703 -20.531 -5.27 1 98.88 266 LEU A O 1
ATOM 2123 N N . ASP A 1 267 ? 3.438 -18.828 -6.008 1 98.69 267 ASP A N 1
ATOM 2124 C CA . ASP A 1 267 ? 3.447 -18.094 -4.742 1 98.69 267 ASP A CA 1
ATOM 2125 C C . ASP A 1 267 ? 2.316 -18.578 -3.83 1 98.69 267 ASP A C 1
ATOM 2127 O O . ASP A 1 267 ? 1.141 -18.328 -4.113 1 98.69 267 ASP A O 1
ATOM 2131 N N . VAL A 1 268 ? 2.703 -19.172 -2.736 1 98.81 268 VAL A N 1
ATOM 2132 C CA . VAL A 1 268 ? 1.723 -19.75 -1.827 1 98.81 268 VAL A CA 1
ATOM 2133 C C . VAL A 1 268 ? 1.714 -18.984 -0.512 1 98.81 268 VAL A C 1
ATOM 2135 O O . VAL A 1 268 ? 2.77 -18.719 0.072 1 98.81 268 VAL A O 1
ATOM 2138 N N . ASP A 1 269 ? 0.559 -18.578 -0.081 1 98.31 269 ASP A N 1
ATOM 2139 C CA . ASP A 1 269 ? 0.364 -18.078 1.279 1 98.31 269 ASP A CA 1
ATOM 2140 C C . ASP A 1 269 ? -0.239 -19.156 2.174 1 98.31 269 ASP A C 1
ATOM 2142 O O . ASP A 1 269 ? -1.259 -19.766 1.83 1 98.31 269 ASP A O 1
ATOM 2146 N N . ALA A 1 270 ? 0.427 -19.375 3.287 1 98.62 270 ALA A N 1
ATOM 2147 C CA . ALA A 1 270 ? -0.046 -20.406 4.203 1 98.62 270 ALA A CA 1
ATOM 2148 C C . ALA A 1 270 ? 0.033 -19.938 5.652 1 98.62 270 ALA A C 1
ATOM 2150 O O . ALA A 1 270 ? 0.817 -19.031 5.977 1 98.62 270 ALA A O 1
ATOM 2151 N N . ILE A 1 271 ? -0.826 -20.469 6.43 1 98.5 271 ILE A N 1
ATOM 2152 C CA . ILE A 1 271 ? -0.805 -20.25 7.875 1 98.5 271 ILE A CA 1
ATOM 2153 C C . ILE A 1 271 ? -0.493 -21.578 8.578 1 98.5 271 ILE A C 1
ATOM 2155 O O . ILE A 1 271 ? -1.09 -22.609 8.266 1 98.5 271 ILE A O 1
ATOM 2159 N N . ASN A 1 272 ? 0.489 -21.516 9.391 1 98.06 272 ASN A N 1
ATOM 2160 C CA . ASN A 1 272 ? 0.875 -22.688 10.164 1 98.06 272 ASN A CA 1
ATOM 2161 C C . ASN A 1 272 ? 0.512 -22.531 11.641 1 98.06 272 ASN A C 1
ATOM 2163 O O . ASN A 1 272 ? 0.77 -21.484 12.234 1 98.06 272 ASN A O 1
ATOM 2167 N N . ASN A 1 273 ? -0.191 -23.5 12.156 1 96.69 273 ASN A N 1
ATOM 2168 C CA . ASN A 1 273 ? -0.5 -23.547 13.578 1 96.69 273 ASN A CA 1
ATOM 2169 C C . ASN A 1 273 ? -0.495 -24.984 14.109 1 96.69 273 ASN A C 1
ATOM 2171 O O . ASN A 1 273 ? 0.053 -25.875 13.469 1 96.69 273 ASN A O 1
ATOM 2175 N N . GLU A 1 274 ? -0.971 -25.219 15.297 1 96.06 274 GLU A N 1
ATOM 2176 C CA . GLU A 1 274 ? -0.922 -26.516 15.953 1 96.06 274 GLU A CA 1
ATOM 2177 C C . GLU A 1 274 ? -1.68 -27.562 15.148 1 96.06 274 GLU A C 1
ATOM 2179 O O . GLU A 1 274 ? -1.36 -28.75 15.203 1 96.06 274 GLU A O 1
ATOM 2184 N N . SER A 1 275 ? -2.637 -27.125 14.359 1 95.88 275 SER A N 1
ATOM 2185 C CA . SER A 1 275 ? -3.467 -28.047 13.578 1 95.88 275 SER A CA 1
ATOM 2186 C C . SER A 1 275 ? -2.809 -28.391 12.25 1 95.88 275 SER A C 1
ATOM 2188 O O . SER A 1 275 ? -3.232 -29.328 11.57 1 95.88 275 SER A O 1
ATOM 2190 N N . GLY A 1 276 ? -1.799 -27.641 11.844 1 97.44 276 GLY A N 1
ATOM 2191 C CA . GLY A 1 276 ? -1.095 -27.938 10.609 1 97.44 276 GLY A CA 1
ATOM 2192 C C . GLY A 1 276 ? -0.998 -26.75 9.68 1 97.44 276 GLY A C 1
ATOM 2193 O O . GLY A 1 276 ? -1.189 -25.609 10.102 1 97.44 276 GLY A O 1
ATOM 2194 N N . VAL A 1 277 ? -0.621 -27.062 8.406 1 98.62 277 VAL A N 1
ATOM 2195 C CA . VAL A 1 277 ? -0.375 -26.016 7.406 1 98.62 277 VAL A CA 1
ATOM 2196 C C . VAL A 1 277 ? -1.646 -25.766 6.598 1 98.62 277 VAL A C 1
ATOM 2198 O O . VAL A 1 277 ? -2.115 -26.656 5.879 1 98.62 277 VAL A O 1
ATOM 2201 N N . TYR A 1 278 ? -2.236 -24.578 6.723 1 98.75 278 TYR A N 1
ATOM 2202 C CA . TYR A 1 278 ? -3.402 -24.156 5.949 1 98.75 278 TYR A CA 1
ATOM 2203 C C . TYR A 1 278 ? -2.99 -23.328 4.742 1 98.75 278 TYR A C 1
ATOM 2205 O O . TYR A 1 278 ? -2.4 -22.25 4.891 1 98.75 278 TYR A O 1
ATOM 2213 N N . ILE A 1 279 ? -3.303 -23.797 3.564 1 98.75 279 ILE A N 1
ATOM 2214 C CA . ILE A 1 279 ? -3.064 -23.016 2.354 1 98.75 279 ILE A CA 1
ATOM 2215 C C . ILE A 1 279 ? -4.188 -22 2.168 1 98.75 279 ILE A C 1
ATOM 2217 O O . ILE A 1 279 ? -5.359 -22.375 2.084 1 98.75 279 ILE A O 1
ATOM 2221 N N . ILE A 1 280 ? -3.832 -20.734 2.066 1 97.31 280 ILE A N 1
ATOM 2222 C CA . ILE A 1 280 ? -4.895 -19.734 2.064 1 97.31 280 ILE A CA 1
ATOM 2223 C C . ILE A 1 280 ? -4.918 -19.016 0.718 1 97.31 280 ILE A C 1
ATOM 2225 O O . ILE A 1 280 ? -5.926 -18.406 0.357 1 97.31 280 ILE A O 1
ATOM 2229 N N . ASP A 1 281 ? -3.838 -19.062 -0.029 1 97.38 281 ASP A N 1
ATOM 2230 C CA . ASP A 1 281 ? -3.795 -18.438 -1.344 1 97.38 281 ASP A CA 1
ATOM 2231 C C . ASP A 1 281 ? -2.738 -19.094 -2.232 1 97.38 281 ASP A C 1
ATOM 2233 O O . ASP A 1 281 ? -1.72 -19.578 -1.737 1 97.38 281 ASP A O 1
ATOM 2237 N N . MET A 1 282 ? -3.006 -19.219 -3.486 1 98.38 282 MET A N 1
ATOM 2238 C CA . MET A 1 282 ? -2.076 -19.703 -4.504 1 98.38 282 MET A CA 1
ATOM 2239 C C . MET A 1 282 ? -2.025 -18.734 -5.691 1 98.38 282 MET A C 1
ATOM 2241 O O . MET A 1 282 ? -3.035 -18.516 -6.359 1 98.38 282 MET A O 1
ATOM 2245 N N . ASN A 1 283 ? -0.916 -18.188 -5.945 1 97.94 283 ASN A N 1
ATOM 2246 C CA . ASN A 1 283 ? -0.69 -17.281 -7.066 1 97.94 283 ASN A CA 1
ATOM 2247 C C . ASN A 1 283 ? 0.33 -17.844 -8.047 1 97.94 283 ASN A C 1
ATOM 2249 O O . ASN A 1 283 ? 1.522 -17.906 -7.746 1 97.94 283 ASN A O 1
ATOM 2253 N N . PRO A 1 284 ? -0.094 -18.219 -9.234 1 98.31 284 PRO A N 1
ATOM 2254 C CA . PRO A 1 284 ? 0.771 -18.953 -10.164 1 98.31 284 PRO A CA 1
ATOM 2255 C C . PRO A 1 284 ? 1.656 -18.016 -10.992 1 98.31 284 PRO A C 1
ATOM 2257 O O . PRO A 1 284 ? 1.67 -18.109 -12.227 1 98.31 284 PRO A O 1
ATOM 2260 N N . ARG A 1 285 ? 2.428 -17.219 -10.367 1 98.38 285 ARG A N 1
ATOM 2261 C CA . ARG A 1 285 ? 3.395 -16.25 -10.883 1 98.38 285 ARG A CA 1
ATOM 2262 C C . ARG A 1 285 ? 4.355 -15.797 -9.789 1 98.38 285 ARG A C 1
ATOM 2264 O O . ARG A 1 285 ? 4.25 -16.234 -8.641 1 98.38 285 ARG A O 1
ATOM 2271 N N . PHE A 1 286 ? 5.316 -15.016 -10.211 1 98.44 286 PHE A N 1
ATOM 2272 C CA . PHE A 1 286 ? 6.148 -14.375 -9.195 1 98.44 286 PHE A CA 1
ATOM 2273 C C . PHE A 1 286 ? 5.293 -13.578 -8.227 1 98.44 286 PHE A C 1
ATOM 2275 O O . PHE A 1 286 ? 4.469 -12.758 -8.641 1 98.44 286 PHE A O 1
ATOM 2282 N N . GLY A 1 287 ? 5.441 -13.914 -6.965 1 96.69 287 GLY A N 1
ATOM 2283 C CA . GLY A 1 287 ? 4.758 -13.141 -5.945 1 96.69 287 GLY A CA 1
ATOM 2284 C C . GLY A 1 287 ? 5.582 -11.977 -5.43 1 96.69 287 GLY A C 1
ATOM 2285 O O . GLY A 1 287 ? 6.773 -11.875 -5.73 1 96.69 287 GLY A O 1
ATOM 2286 N N . GLY A 1 288 ? 4.93 -11.188 -4.664 1 95.62 288 GLY A N 1
ATOM 2287 C CA . GLY A 1 288 ? 5.625 -10.062 -4.062 1 95.62 288 GLY A CA 1
ATOM 2288 C C . GLY A 1 288 ? 6.703 -10.484 -3.084 1 95.62 288 GLY A C 1
ATOM 2289 O O . GLY A 1 288 ? 7.57 -9.68 -2.725 1 95.62 288 GLY A O 1
ATOM 2290 N N . GLY A 1 289 ? 6.719 -11.719 -2.707 1 97.38 289 GLY A N 1
ATOM 2291 C CA . GLY A 1 289 ? 7.684 -12.203 -1.732 1 97.38 289 GLY A CA 1
ATOM 2292 C C . GLY A 1 289 ? 8.922 -12.805 -2.367 1 97.38 289 GLY A C 1
ATOM 2293 O O . GLY A 1 289 ? 9.922 -13.055 -1.682 1 97.38 289 GLY A O 1
ATOM 2294 N N . TYR A 1 290 ? 8.992 -12.977 -3.678 1 98.5 290 TYR A N 1
ATOM 2295 C CA . TYR A 1 290 ? 10.102 -13.664 -4.32 1 98.5 290 TYR A CA 1
ATOM 2296 C C . TYR A 1 290 ? 11.414 -12.922 -4.078 1 98.5 290 TYR A C 1
ATOM 2298 O O . TYR A 1 290 ? 12.461 -13.547 -3.881 1 98.5 290 TYR A O 1
ATOM 2306 N N . PRO A 1 291 ? 11.43 -11.602 -4.094 1 98.19 291 PRO A N 1
ATOM 2307 C CA . PRO A 1 291 ? 12.711 -10.914 -3.904 1 98.19 291 PRO A CA 1
ATOM 2308 C C . PRO A 1 291 ? 13.422 -11.336 -2.621 1 98.19 291 PRO A C 1
ATOM 2310 O O . PRO A 1 291 ? 14.648 -11.312 -2.553 1 98.19 291 PRO A O 1
ATOM 2313 N N . PHE A 1 292 ? 12.672 -11.742 -1.641 1 98.44 292 PHE A N 1
ATOM 2314 C CA . PHE A 1 292 ? 13.297 -12.188 -0.402 1 98.44 292 PHE A CA 1
ATOM 2315 C C . PHE A 1 292 ? 13.977 -13.539 -0.596 1 98.44 292 PHE A C 1
ATOM 2317 O O . PHE A 1 292 ? 15.008 -13.812 0.02 1 98.44 292 PHE A O 1
ATOM 2324 N N . SER A 1 293 ? 13.383 -14.398 -1.444 1 98.56 293 SER A N 1
ATOM 2325 C CA . SER A 1 293 ? 14.047 -15.633 -1.835 1 98.56 293 SER A CA 1
ATOM 2326 C C . SER A 1 293 ? 15.328 -15.352 -2.607 1 98.56 293 SER A C 1
ATOM 2328 O O . SER A 1 293 ? 16.375 -15.961 -2.342 1 98.56 293 SER A O 1
ATOM 2330 N N . HIS A 1 294 ? 15.227 -14.422 -3.531 1 98.44 294 HIS A N 1
ATOM 2331 C CA . HIS A 1 294 ? 16.375 -14.039 -4.332 1 98.44 294 HIS A CA 1
ATOM 2332 C C . HIS A 1 294 ? 17.5 -13.492 -3.455 1 98.44 294 HIS A C 1
ATOM 2334 O O . HIS A 1 294 ? 18.656 -13.859 -3.621 1 98.44 294 HIS A O 1
ATOM 2340 N N . LEU A 1 295 ? 17.141 -12.664 -2.508 1 97.12 295 LEU A N 1
ATOM 2341 C CA . LEU A 1 295 ? 18.094 -12.078 -1.573 1 97.12 295 LEU A CA 1
ATOM 2342 C C . LEU A 1 295 ? 18.828 -13.156 -0.78 1 97.12 295 LEU A C 1
ATOM 2344 O O . LEU A 1 295 ? 19.984 -12.984 -0.409 1 97.12 295 LEU A O 1
ATOM 2348 N N . ALA A 1 296 ? 18.125 -14.219 -0.566 1 97.75 296 ALA A N 1
ATOM 2349 C CA . ALA A 1 296 ? 18.672 -15.281 0.27 1 97.75 296 ALA A CA 1
ATOM 2350 C C . ALA A 1 296 ? 19.5 -16.25 -0.558 1 97.75 296 ALA A C 1
ATOM 2352 O O . ALA A 1 296 ? 20.141 -17.156 -0.011 1 97.75 296 ALA A O 1
ATOM 2353 N N . GLY A 1 297 ? 19.438 -16.109 -1.912 1 97.62 297 GLY A N 1
ATOM 2354 C CA . GLY A 1 297 ? 20.359 -16.891 -2.699 1 97.62 297 GLY A CA 1
ATOM 2355 C C . GLY A 1 297 ? 19.719 -17.594 -3.873 1 97.62 297 GLY A C 1
ATOM 2356 O O . GLY A 1 297 ? 20.406 -18.047 -4.793 1 97.62 297 GLY A O 1
ATOM 2357 N N . VAL A 1 298 ? 18.391 -17.688 -3.885 1 98.62 298 VAL A N 1
ATOM 2358 C CA . VAL A 1 298 ? 17.672 -18.375 -4.953 1 98.62 298 VAL A CA 1
ATOM 2359 C C . VAL A 1 298 ? 17.828 -17.594 -6.262 1 98.62 298 VAL A C 1
ATOM 2361 O O . VAL A 1 298 ? 17.703 -16.375 -6.273 1 98.62 298 VAL A O 1
ATOM 2364 N N . ASP A 1 299 ? 18.156 -18.266 -7.309 1 98.62 299 ASP A N 1
ATOM 2365 C CA . ASP A 1 299 ? 18.266 -17.641 -8.617 1 98.62 299 ASP A CA 1
ATOM 2366 C C . ASP A 1 299 ? 17.312 -18.281 -9.625 1 98.62 299 ASP A C 1
ATOM 2368 O O . ASP A 1 299 ? 17.75 -18.906 -10.594 1 98.62 299 ASP A O 1
ATOM 2372 N N . LEU A 1 300 ? 16.062 -18.078 -9.422 1 98.75 300 LEU A N 1
ATOM 2373 C CA . LEU A 1 300 ? 15.039 -18.641 -10.289 1 98.75 300 LEU A CA 1
ATOM 2374 C C . LEU A 1 300 ? 15.109 -18.047 -11.688 1 98.75 300 LEU A C 1
ATOM 2376 O O . LEU A 1 300 ? 14.891 -18.75 -12.68 1 98.75 300 LEU A O 1
ATOM 2380 N N . PRO A 1 301 ? 15.383 -16.719 -11.844 1 98.69 301 PRO A N 1
ATOM 2381 C CA . PRO A 1 301 ? 15.547 -16.172 -13.195 1 98.69 301 PRO A CA 1
ATOM 2382 C C . PRO A 1 301 ? 16.547 -16.984 -14.031 1 98.69 301 PRO A C 1
ATOM 2384 O O . PRO A 1 301 ? 16.266 -17.328 -15.18 1 98.69 301 PRO A O 1
ATOM 2387 N N . ARG A 1 302 ? 17.672 -17.328 -13.461 1 98.56 302 ARG A N 1
ATOM 2388 C CA . ARG A 1 302 ? 18.656 -18.141 -14.164 1 98.56 302 ARG A CA 1
ATOM 2389 C C . ARG A 1 302 ? 18.094 -19.516 -14.492 1 98.56 302 ARG A C 1
ATOM 2391 O O . ARG A 1 302 ? 18.281 -20.031 -15.602 1 98.56 302 ARG A O 1
ATOM 2398 N N . ALA A 1 303 ? 17.422 -20.125 -13.555 1 98.69 303 ALA A N 1
ATOM 2399 C CA . ALA A 1 303 ? 16.844 -21.438 -13.773 1 98.69 303 ALA A CA 1
ATOM 2400 C C . ALA A 1 303 ? 15.844 -21.422 -14.93 1 98.69 303 ALA A C 1
ATOM 2402 O O . ALA A 1 303 ? 15.844 -22.328 -15.766 1 98.69 303 ALA A O 1
ATOM 2403 N N . ILE A 1 304 ? 15.016 -20.406 -15 1 98.69 304 ILE A N 1
ATOM 2404 C CA . ILE A 1 304 ? 14 -20.281 -16.047 1 98.69 304 ILE A CA 1
ATOM 2405 C C . ILE A 1 304 ? 14.68 -20.188 -17.406 1 98.69 304 ILE A C 1
ATOM 2407 O O . ILE A 1 304 ? 14.305 -20.891 -18.344 1 98.69 304 ILE A O 1
ATOM 2411 N N . VAL A 1 305 ? 15.695 -19.297 -17.5 1 98.38 305 VAL A N 1
ATOM 2412 C CA . VAL A 1 305 ? 16.406 -19.125 -18.75 1 98.38 305 VAL A CA 1
ATOM 2413 C C . VAL A 1 305 ? 17.078 -20.438 -19.172 1 98.38 305 VAL A C 1
ATOM 2415 O O . VAL A 1 305 ? 17.016 -20.828 -20.328 1 98.38 305 VAL A O 1
ATOM 2418 N N . ASP A 1 306 ? 17.641 -21.141 -18.188 1 98.06 306 ASP A N 1
ATOM 2419 C CA . ASP A 1 306 ? 18.297 -22.422 -18.453 1 98.06 306 ASP A CA 1
ATOM 2420 C C . ASP A 1 306 ? 17.281 -23.484 -18.891 1 98.06 306 ASP A C 1
ATOM 2422 O O . ASP A 1 306 ? 17.531 -24.234 -19.828 1 98.06 306 ASP A O 1
ATOM 2426 N N . TRP A 1 307 ? 16.188 -23.562 -18.188 1 98.19 307 TRP A N 1
ATOM 2427 C CA . TRP A 1 307 ? 15.141 -24.516 -18.547 1 98.19 307 TRP A CA 1
ATOM 2428 C C . TRP A 1 307 ? 14.68 -24.281 -19.984 1 98.19 307 TRP A C 1
ATOM 2430 O O . TRP A 1 307 ? 14.523 -25.234 -20.766 1 98.19 307 TRP A O 1
ATOM 2440 N N . VAL A 1 308 ? 14.445 -23.016 -20.359 1 97.12 308 VAL A N 1
ATOM 2441 C CA . VAL A 1 308 ? 13.945 -22.672 -21.688 1 97.12 308 VAL A CA 1
ATOM 2442 C C . VAL A 1 308 ? 15.008 -23 -22.734 1 97.12 308 VAL A C 1
ATOM 2444 O O . VAL A 1 308 ? 14.688 -23.5 -23.812 1 97.12 308 VAL A O 1
ATOM 2447 N N . ALA A 1 309 ? 16.219 -22.781 -22.438 1 95.5 309 ALA A N 1
ATOM 2448 C CA . ALA A 1 309 ? 17.312 -22.938 -23.391 1 95.5 309 ALA A CA 1
ATOM 2449 C C . ALA A 1 309 ? 17.688 -24.406 -23.562 1 95.5 309 ALA A C 1
ATOM 2451 O O . ALA A 1 309 ? 17.938 -24.875 -24.672 1 95.5 309 ALA A O 1
ATOM 2452 N N . THR A 1 310 ? 17.75 -25.188 -22.375 1 95.44 310 THR A N 1
ATOM 2453 C CA . THR A 1 310 ? 18.375 -26.5 -22.453 1 95.44 310 THR A CA 1
ATOM 2454 C C . THR A 1 310 ? 17.484 -27.578 -21.828 1 95.44 310 THR A C 1
ATOM 2456 O O . THR A 1 310 ? 17.75 -28.766 -21.984 1 95.44 310 THR A O 1
ATOM 2459 N N . GLY A 1 311 ? 16.547 -27.156 -21.078 1 95.25 311 GLY A N 1
ATOM 2460 C CA . GLY A 1 311 ? 15.68 -28.109 -20.391 1 95.25 311 GLY A CA 1
ATOM 2461 C C . GLY A 1 311 ? 16.188 -28.5 -19.016 1 95.25 311 GLY A C 1
ATOM 2462 O O . GLY A 1 311 ? 15.523 -29.234 -18.297 1 95.25 311 GLY A O 1
ATOM 2463 N N . PHE A 1 312 ? 17.344 -27.922 -18.672 1 96.19 312 PHE A N 1
ATOM 2464 C CA . PHE A 1 312 ? 17.953 -28.297 -17.406 1 96.19 312 PHE A CA 1
ATOM 2465 C C . PHE A 1 312 ? 18.453 -27.078 -16.656 1 96.19 312 PHE A C 1
ATOM 2467 O O . PHE A 1 312 ? 18.953 -26.125 -17.25 1 96.19 312 PHE A O 1
ATOM 2474 N N . ALA A 1 313 ? 18.219 -27.109 -15.312 1 97.62 313 ALA A N 1
ATOM 2475 C CA . ALA A 1 313 ? 18.797 -26.109 -14.422 1 97.62 313 ALA A CA 1
ATOM 2476 C C . ALA A 1 313 ? 19.5 -26.75 -13.234 1 97.62 313 ALA A C 1
ATOM 2478 O O . ALA A 1 313 ? 18.984 -27.734 -12.672 1 97.62 313 ALA A O 1
ATOM 2479 N N . ASP A 1 314 ? 20.609 -26.219 -12.82 1 97.69 314 ASP A N 1
ATOM 2480 C CA . ASP A 1 314 ? 21.375 -26.734 -11.703 1 97.69 314 ASP A CA 1
ATOM 2481 C C . ASP A 1 314 ? 20.625 -26.578 -10.391 1 97.69 314 ASP A C 1
ATOM 2483 O O . ASP A 1 314 ? 20.047 -25.516 -10.117 1 97.69 314 ASP A O 1
ATOM 2487 N N . LYS A 1 315 ? 20.672 -27.547 -9.547 1 96.69 315 LYS A N 1
ATOM 2488 C CA . LYS A 1 315 ? 19.938 -27.562 -8.289 1 96.69 315 LYS A CA 1
ATOM 2489 C C . LYS A 1 315 ? 20.469 -26.5 -7.324 1 96.69 315 LYS A C 1
ATOM 2491 O O . LYS A 1 315 ? 19.75 -26.047 -6.434 1 96.69 315 LYS A O 1
ATOM 2496 N N . SER A 1 316 ? 21.688 -26.109 -7.5 1 97.94 316 SER A N 1
ATOM 2497 C CA . SER A 1 316 ? 22.297 -25.125 -6.613 1 97.94 316 SER A CA 1
ATOM 2498 C C . SER A 1 316 ? 21.609 -23.766 -6.746 1 97.94 316 SER A C 1
ATOM 2500 O O . SER A 1 316 ? 21.734 -22.922 -5.863 1 97.94 316 SER A O 1
ATOM 2502 N N . LEU A 1 317 ? 20.859 -23.547 -7.793 1 98.38 317 LEU A N 1
ATOM 2503 C CA . LEU A 1 317 ? 20.188 -22.281 -8.047 1 98.38 317 LEU A CA 1
ATOM 2504 C C . LEU A 1 317 ? 19.047 -22.062 -7.059 1 98.38 317 LEU A C 1
ATOM 2506 O O . LEU A 1 317 ? 18.531 -20.953 -6.934 1 98.38 317 LEU A O 1
ATOM 2510 N N . PHE A 1 318 ? 18.672 -23.141 -6.285 1 98.31 318 PHE A N 1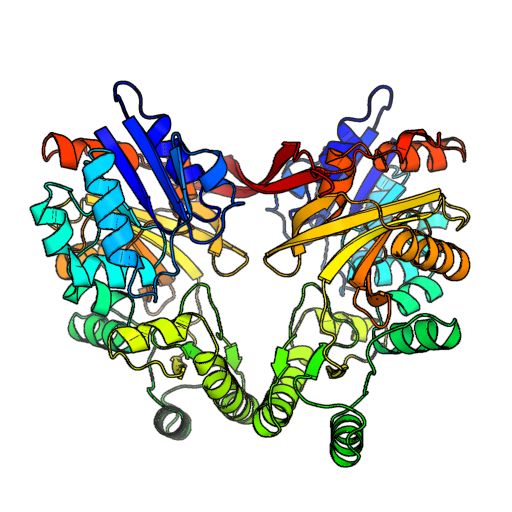
ATOM 2511 C CA . PHE A 1 318 ? 17.5 -23.062 -5.43 1 98.31 318 PHE A CA 1
ATOM 2512 C C . PHE A 1 318 ? 17.906 -23.078 -3.959 1 98.31 318 PHE A C 1
ATOM 2514 O O . PHE A 1 318 ? 17.047 -23 -3.074 1 98.31 318 PHE A O 1
ATOM 2521 N N . SER A 1 319 ? 19.25 -23.156 -3.727 1 97.75 319 SER A N 1
ATOM 2522 C CA . SER A 1 319 ? 19.734 -23.094 -2.352 1 97.75 319 SER A CA 1
ATOM 2523 C C . SER A 1 319 ? 19.562 -21.688 -1.778 1 97.75 319 SER A C 1
ATOM 2525 O O . SER A 1 319 ? 19.781 -20.688 -2.477 1 97.75 319 SER A O 1
ATOM 2527 N N . TYR A 1 320 ? 19.094 -21.641 -0.499 1 97.81 320 TYR A N 1
ATOM 2528 C CA . TYR A 1 320 ? 18.938 -20.328 0.12 1 97.81 320 TYR A CA 1
ATOM 2529 C C . TYR A 1 320 ? 19.422 -20.359 1.567 1 97.81 320 TYR A C 1
ATOM 2531 O O . TYR A 1 320 ? 19.406 -21.406 2.215 1 97.81 320 TYR A O 1
ATOM 2539 N N . GLN A 1 321 ? 19.891 -19.219 2.041 1 97.31 321 GLN A N 1
ATOM 2540 C CA . GLN A 1 321 ? 20.359 -19.047 3.412 1 97.31 321 GLN A CA 1
ATOM 2541 C C . GLN A 1 321 ? 19.188 -18.812 4.359 1 97.31 321 GLN A C 1
ATOM 2543 O O . GLN A 1 321 ? 18.297 -18 4.078 1 97.31 321 GLN A O 1
ATOM 2548 N N . GLU A 1 322 ? 19.141 -19.547 5.43 1 96.88 322 GLU A N 1
ATOM 2549 C CA . GLU A 1 322 ? 18.172 -19.297 6.5 1 96.88 322 GLU A CA 1
ATOM 2550 C C . GLU A 1 322 ? 18.562 -18.062 7.309 1 96.88 322 GLU A C 1
ATOM 2552 O O . GLU A 1 322 ? 19.734 -17.734 7.422 1 96.88 322 GLU A O 1
ATOM 2557 N N . GLY A 1 323 ? 17.562 -17.375 7.785 1 97.38 323 GLY A N 1
ATOM 2558 C CA . GLY A 1 323 ? 17.812 -16.266 8.703 1 97.38 323 GLY A CA 1
ATOM 2559 C C . GLY A 1 323 ? 18.094 -14.953 7.996 1 97.38 323 GLY A C 1
ATOM 2560 O O . GLY A 1 323 ? 18.703 -14.055 8.57 1 97.38 323 GLY A O 1
ATOM 2561 N N . VAL A 1 324 ? 17.797 -14.891 6.742 1 97.81 324 VAL A N 1
ATOM 2562 C CA . VAL A 1 324 ? 17.922 -13.633 6.012 1 97.81 324 VAL A CA 1
ATOM 2563 C C . VAL A 1 324 ? 16.656 -12.805 6.176 1 97.81 324 VAL A C 1
ATOM 2565 O O . VAL A 1 324 ? 15.586 -13.203 5.707 1 97.81 324 VAL A O 1
ATOM 2568 N N . LEU A 1 325 ? 16.797 -11.703 6.906 1 97.69 325 LEU A N 1
ATOM 2569 C CA . LEU A 1 325 ? 15.703 -10.758 7.066 1 97.69 325 LEU A CA 1
ATOM 2570 C C . LEU A 1 325 ? 15.758 -9.664 6.008 1 97.69 325 LEU A C 1
ATOM 2572 O O . LEU A 1 325 ? 16.75 -8.938 5.914 1 97.69 325 LEU A O 1
ATOM 2576 N N . GLY A 1 326 ? 14.734 -9.625 5.184 1 97.44 326 GLY A N 1
ATOM 2577 C CA . GLY A 1 326 ? 14.648 -8.609 4.148 1 97.44 326 GLY A CA 1
ATOM 2578 C C . GLY A 1 326 ? 13.469 -7.676 4.328 1 97.44 326 GLY A C 1
ATOM 2579 O O . GLY A 1 326 ? 12.414 -8.078 4.816 1 97.44 326 GLY A O 1
ATOM 2580 N N . LEU A 1 327 ? 13.672 -6.43 3.943 1 97.25 327 LEU A N 1
ATOM 2581 C CA . LEU A 1 327 ? 12.625 -5.418 3.922 1 97.25 327 LEU A CA 1
ATOM 2582 C C . LEU A 1 327 ? 12.578 -4.711 2.57 1 97.25 327 LEU A C 1
ATOM 2584 O O . LEU A 1 327 ? 13.609 -4.52 1.93 1 97.25 327 LEU A O 1
ATOM 2588 N N . LYS A 1 328 ? 11.359 -4.395 2.152 1 96.19 328 LYS A N 1
ATOM 2589 C CA . LYS A 1 328 ? 11.203 -3.496 1.012 1 96.19 328 LYS A CA 1
ATOM 2590 C C . LYS A 1 328 ? 11.258 -2.035 1.447 1 96.19 328 LYS A C 1
ATOM 2592 O O . LYS A 1 328 ? 10.516 -1.619 2.34 1 96.19 328 LYS A O 1
ATOM 2597 N N . GLY A 1 329 ? 12.195 -1.3 0.914 1 94.56 329 GLY A N 1
ATOM 2598 C CA . GLY A 1 329 ? 12.273 0.142 1.092 1 94.56 329 GLY A CA 1
ATOM 2599 C C . GLY A 1 329 ? 11.812 0.919 -0.126 1 94.56 329 GLY A C 1
ATOM 2600 O O . GLY A 1 329 ? 11.273 0.34 -1.07 1 94.56 329 GLY A O 1
ATOM 2601 N N . ILE A 1 330 ? 11.914 2.223 -0.041 1 94.19 330 ILE A N 1
ATOM 2602 C CA . ILE A 1 330 ? 11.453 3.094 -1.117 1 94.19 330 ILE A CA 1
ATOM 2603 C C . ILE A 1 330 ? 12.648 3.662 -1.872 1 94.19 330 ILE A C 1
ATOM 2605 O O . ILE A 1 330 ? 13.602 4.148 -1.26 1 94.19 330 ILE A O 1
ATOM 2609 N N . ALA A 1 331 ? 12.633 3.49 -3.166 1 92.94 331 ALA A N 1
ATOM 2610 C CA . ALA A 1 331 ? 13.602 4.125 -4.055 1 92.94 331 ALA A CA 1
ATOM 2611 C C . ALA A 1 331 ? 12.93 5.156 -4.953 1 92.94 331 ALA A C 1
ATOM 2613 O O . ALA A 1 331 ? 11.906 4.867 -5.586 1 92.94 331 ALA A O 1
ATOM 2614 N N . MET A 1 332 ? 13.492 6.379 -4.996 1 94.19 332 MET A N 1
ATOM 2615 C CA . MET A 1 332 ? 12.93 7.426 -5.848 1 94.19 332 MET A CA 1
ATOM 2616 C C . MET A 1 332 ? 13.586 7.414 -7.227 1 94.19 332 MET A C 1
ATOM 2618 O O . MET A 1 332 ? 14.805 7.32 -7.34 1 94.19 332 MET A O 1
ATOM 2622 N N . VAL A 1 333 ? 12.766 7.461 -8.242 1 94.19 333 VAL A N 1
ATOM 2623 C CA . VAL A 1 333 ? 13.266 7.613 -9.609 1 94.19 333 VAL A CA 1
ATOM 2624 C C . VAL A 1 333 ? 12.555 8.773 -10.289 1 94.19 333 VAL A C 1
ATOM 2626 O O . VAL A 1 333 ? 11.406 9.086 -9.969 1 94.19 333 VAL A O 1
ATOM 2629 N N . SER A 1 334 ? 13.234 9.469 -11.195 1 95 334 SER A N 1
ATOM 2630 C CA . SER A 1 334 ? 12.609 10.641 -11.797 1 95 334 SER A CA 1
ATOM 2631 C C . SER A 1 334 ? 13.039 10.812 -13.258 1 95 334 SER A C 1
ATOM 2633 O O . SER A 1 334 ? 14.039 10.234 -13.68 1 95 334 SER A O 1
ATOM 2635 N N . LYS A 1 335 ? 12.188 11.383 -14.016 1 91.38 335 LYS A N 1
ATOM 2636 C CA . LYS A 1 335 ? 12.43 11.875 -15.367 1 91.38 335 LYS A CA 1
ATOM 2637 C C . LYS A 1 335 ? 11.992 13.32 -15.523 1 91.38 335 LYS A C 1
ATOM 2639 O O . LYS A 1 335 ? 11.086 13.781 -14.82 1 91.38 335 LYS A O 1
ATOM 2644 N N . SER A 1 336 ? 12.789 14.016 -16.312 1 83.12 336 SER A N 1
ATOM 2645 C CA . SER A 1 336 ? 12.336 15.359 -16.656 1 83.12 336 SER A CA 1
ATOM 2646 C C . SER A 1 336 ? 11.344 15.328 -17.812 1 83.12 336 SER A C 1
ATOM 2648 O O . SER A 1 336 ? 11.609 14.695 -18.844 1 83.12 336 SER A O 1
ATOM 2650 N N . GLU A 1 337 ? 10.031 15.555 -17.594 1 67.81 337 GLU A N 1
ATOM 2651 C CA . GLU A 1 337 ? 9.039 15.617 -18.656 1 67.81 337 GLU A CA 1
ATOM 2652 C C . GLU A 1 337 ? 8.898 17.031 -19.203 1 67.81 337 GLU A C 1
ATOM 2654 O O . GLU A 1 337 ? 8.859 18 -18.438 1 67.81 337 GLU A O 1
ATOM 2659 N N . ILE A 1 338 ? 9.422 17.375 -20.406 1 53.38 338 ILE A N 1
ATOM 2660 C CA . ILE A 1 338 ? 9.164 18.656 -21.047 1 53.38 338 ILE A CA 1
ATOM 2661 C C . ILE A 1 338 ? 7.656 18.891 -21.172 1 53.38 338 ILE A C 1
ATOM 2663 O O . ILE A 1 338 ? 6.953 18.094 -21.812 1 53.38 338 ILE A O 1
ATOM 2667 N N . ILE A 1 339 ? 6.973 19.438 -20.188 1 46.44 339 ILE A N 1
ATOM 2668 C CA . ILE A 1 339 ? 5.574 19.812 -20.344 1 46.44 339 ILE A CA 1
ATOM 2669 C C . ILE A 1 339 ? 5.43 20.734 -21.562 1 46.44 339 ILE A C 1
ATOM 2671 O O . ILE A 1 339 ? 5.977 21.828 -21.578 1 46.44 339 ILE A O 1
ATOM 2675 N N . ASN A 1 340 ? 5.477 20.188 -22.734 1 38.59 340 ASN A N 1
ATOM 2676 C CA . ASN A 1 340 ? 5.121 21 -23.891 1 38.59 340 ASN A CA 1
ATOM 2677 C C . ASN A 1 340 ? 3.775 21.688 -23.703 1 38.59 340 ASN A C 1
ATOM 2679 O O . ASN A 1 340 ? 2.779 21.047 -23.375 1 38.59 340 ASN A O 1
ATOM 2683 N N . GLU A 1 341 ? 3.791 22.922 -23.25 1 33.59 341 GLU A N 1
ATOM 2684 C CA . GLU A 1 341 ? 2.648 23.812 -23.438 1 33.59 341 GLU A CA 1
ATOM 2685 C C . GLU A 1 341 ? 2.047 23.641 -24.828 1 33.59 341 GLU A C 1
ATOM 2687 O O . GLU A 1 341 ? 2.742 23.797 -25.844 1 33.59 341 GLU A O 1
ATOM 2692 N N . ALA A 1 342 ? 1.216 22.688 -25.125 1 27.5 342 ALA A N 1
ATOM 2693 C CA . ALA A 1 342 ? 0.333 23.078 -26.219 1 27.5 342 ALA A CA 1
ATOM 2694 C C . ALA A 1 342 ? -0.617 24.188 -25.797 1 27.5 342 ALA A C 1
ATOM 2696 O O . ALA A 1 342 ? -1.09 24.203 -24.656 1 27.5 342 ALA A O 1
ATOM 2697 N N . MET B 1 1 ? 23.703 18.875 15.773 1 97.19 1 MET B N 1
ATOM 2698 C CA . MET B 1 1 ? 22.297 18.844 16.125 1 97.19 1 MET B CA 1
ATOM 2699 C C . MET B 1 1 ? 21.781 17.422 16.188 1 97.19 1 MET B C 1
ATOM 2701 O O . MET B 1 1 ? 21.969 16.641 15.258 1 97.19 1 MET B O 1
ATOM 2705 N N . ASN B 1 2 ? 21.188 17.031 17.328 1 98.56 2 ASN B N 1
ATOM 2706 C CA . ASN B 1 2 ? 20.562 15.719 17.5 1 98.56 2 ASN B CA 1
ATOM 2707 C C . ASN B 1 2 ? 19.062 15.773 17.203 1 98.56 2 ASN B C 1
ATOM 2709 O O . ASN B 1 2 ? 18.312 16.453 17.891 1 98.56 2 ASN B O 1
ATOM 2713 N N . ILE B 1 3 ? 18.672 15.016 16.156 1 98.81 3 ILE B N 1
ATOM 2714 C CA . ILE B 1 3 ? 17.281 15.062 15.727 1 98.81 3 ILE B CA 1
ATOM 2715 C C . ILE B 1 3 ? 16.625 13.711 16 1 98.81 3 ILE B C 1
ATOM 2717 O O . ILE B 1 3 ? 17.125 12.672 15.578 1 98.81 3 ILE B O 1
ATOM 2721 N N . LEU B 1 4 ? 15.508 13.75 16.672 1 98.88 4 LEU B N 1
ATOM 2722 C CA . LEU B 1 4 ? 14.719 12.547 16.938 1 98.88 4 LEU B CA 1
ATOM 2723 C C . LEU B 1 4 ? 13.508 12.484 16.016 1 98.88 4 LEU B C 1
ATOM 2725 O O . LEU B 1 4 ? 12.625 13.352 16.078 1 98.88 4 LEU B O 1
ATOM 2729 N N . PHE B 1 5 ? 13.516 11.469 15.164 1 98.88 5 PHE B N 1
ATOM 2730 C CA . PHE B 1 5 ? 12.344 11.172 14.359 1 98.88 5 PHE B CA 1
ATOM 2731 C C . PHE B 1 5 ? 11.461 10.125 15.031 1 98.88 5 PHE B C 1
ATOM 2733 O O . PHE B 1 5 ? 11.953 9.078 15.469 1 98.88 5 PHE B O 1
ATOM 2740 N N . THR B 1 6 ? 10.188 10.445 15.125 1 98.69 6 THR B N 1
ATOM 2741 C CA . THR B 1 6 ? 9.273 9.5 15.766 1 98.69 6 THR B CA 1
ATOM 2742 C C . THR B 1 6 ? 8.305 8.914 14.742 1 98.69 6 THR B C 1
ATOM 2744 O O . THR B 1 6 ? 7.973 9.562 13.75 1 98.69 6 THR B O 1
ATOM 2747 N N . SER B 1 7 ? 7.82 7.645 14.977 1 97.38 7 SER B N 1
ATOM 2748 C CA . SER B 1 7 ? 6.93 6.918 14.078 1 97.38 7 SER B CA 1
ATOM 2749 C C . SER B 1 7 ? 7.488 6.879 12.664 1 97.38 7 SER B C 1
ATOM 2751 O O . SER B 1 7 ? 6.793 7.227 11.703 1 97.38 7 SER B O 1
ATOM 2753 N N . VAL B 1 8 ? 8.734 6.367 12.586 1 98 8 VAL B N 1
ATOM 2754 C CA . VAL B 1 8 ? 9.484 6.586 11.352 1 98 8 VAL B CA 1
ATOM 2755 C C . VAL B 1 8 ? 9.008 5.617 10.273 1 98 8 VAL B C 1
ATOM 2757 O O . VAL B 1 8 ? 9.039 5.938 9.086 1 98 8 VAL B O 1
ATOM 2760 N N . GLY B 1 9 ? 8.641 4.453 10.664 1 95.44 9 GLY B N 1
ATOM 2761 C CA . GLY B 1 9 ? 8.156 3.465 9.719 1 95.44 9 GLY B CA 1
ATOM 2762 C C . GLY B 1 9 ? 9.102 3.254 8.547 1 95.44 9 GLY B C 1
ATOM 2763 O O . GLY B 1 9 ? 10.289 3.008 8.734 1 95.44 9 GLY B O 1
ATOM 2764 N N . ARG B 1 10 ? 8.578 3.424 7.332 1 93.62 10 ARG B N 1
ATOM 2765 C CA . ARG B 1 10 ? 9.336 3.109 6.125 1 93.62 10 ARG B CA 1
ATOM 2766 C C . ARG B 1 10 ? 9.867 4.375 5.465 1 93.62 10 ARG B C 1
ATOM 2768 O O . ARG B 1 10 ? 10.469 4.32 4.395 1 93.62 10 ARG B O 1
ATOM 2775 N N . ARG B 1 11 ? 9.594 5.508 6.012 1 95.12 11 ARG B N 1
ATOM 2776 C CA . ARG B 1 11 ? 9.969 6.766 5.375 1 95.12 11 ARG B CA 1
ATOM 2777 C C . ARG B 1 11 ? 11.43 7.109 5.656 1 95.12 11 ARG B C 1
ATOM 2779 O O . ARG B 1 11 ? 11.734 8.211 6.105 1 95.12 11 ARG B O 1
ATOM 2786 N N . ASP B 1 12 ? 12.297 6.199 5.273 1 96.38 12 ASP B N 1
ATOM 2787 C CA . ASP B 1 12 ? 13.719 6.305 5.57 1 96.38 12 ASP B CA 1
ATOM 2788 C C . ASP B 1 12 ? 14.375 7.402 4.734 1 96.38 12 ASP B C 1
ATOM 2790 O O . ASP B 1 12 ? 15.422 7.938 5.109 1 96.38 12 ASP B O 1
ATOM 2794 N N . TYR B 1 13 ? 13.719 7.828 3.654 1 96.38 13 TYR B N 1
ATOM 2795 C CA . TYR B 1 13 ? 14.258 8.875 2.801 1 96.38 13 TYR B CA 1
ATOM 2796 C C . TYR B 1 13 ? 14.328 10.203 3.547 1 96.38 13 TYR B C 1
ATOM 2798 O O . TYR B 1 13 ? 15.227 11.016 3.309 1 96.38 13 TYR B O 1
ATOM 2806 N N . ILE B 1 14 ? 13.375 10.438 4.434 1 97.75 14 ILE B N 1
ATOM 2807 C CA . ILE B 1 14 ? 13.391 11.672 5.203 1 97.75 14 ILE B CA 1
ATOM 2808 C C . ILE B 1 14 ? 14.648 11.719 6.07 1 97.75 14 ILE B C 1
ATOM 2810 O O . ILE B 1 14 ? 15.312 12.758 6.16 1 97.75 14 ILE B O 1
ATOM 2814 N N . LEU B 1 15 ? 14.969 10.57 6.715 1 98 15 LEU B N 1
ATOM 2815 C CA . LEU B 1 15 ? 16.188 10.5 7.516 1 98 15 LEU B CA 1
ATOM 2816 C C . LEU B 1 15 ? 17.406 10.773 6.656 1 98 15 LEU B C 1
ATOM 2818 O O . LEU B 1 15 ? 18.297 11.531 7.055 1 98 15 LEU B O 1
ATOM 2822 N N . ASP B 1 16 ? 17.406 10.211 5.457 1 96.88 16 ASP B N 1
ATOM 2823 C CA . ASP B 1 16 ? 18.516 10.391 4.535 1 96.88 16 ASP B CA 1
ATOM 2824 C C . ASP B 1 16 ? 18.688 11.859 4.16 1 96.88 16 ASP B C 1
ATOM 2826 O O . ASP B 1 16 ? 19.812 12.352 4.039 1 96.88 16 ASP B O 1
ATOM 2830 N N . TYR B 1 17 ? 17.609 12.578 3.949 1 98 17 TYR B N 1
ATOM 2831 C CA . TYR B 1 17 ? 17.672 13.977 3.561 1 98 17 TYR B CA 1
ATOM 2832 C C . TYR B 1 17 ? 18.359 14.812 4.633 1 98 17 TYR B C 1
ATOM 2834 O O . TYR B 1 17 ? 19.125 15.727 4.32 1 98 17 TYR B O 1
ATOM 2842 N N . PHE B 1 18 ? 18.094 14.5 5.898 1 98.31 18 PHE B N 1
ATOM 2843 C CA . PHE B 1 18 ? 18.719 15.242 6.992 1 98.31 18 PHE B CA 1
ATOM 2844 C C . PHE B 1 18 ? 20.172 14.812 7.18 1 98.31 18 PHE B C 1
ATOM 2846 O O . PHE B 1 18 ? 21.047 15.656 7.371 1 98.31 18 PHE B O 1
ATOM 2853 N N . LYS B 1 19 ? 20.438 13.539 7.066 1 96.56 19 LYS B N 1
ATOM 2854 C CA . LYS B 1 19 ? 21.781 13.008 7.262 1 96.56 19 LYS B CA 1
ATOM 2855 C C . LYS B 1 19 ? 22.734 13.508 6.18 1 96.56 19 LYS B C 1
ATOM 2857 O O . LYS B 1 19 ? 23.938 13.648 6.418 1 96.56 19 LYS B O 1
ATOM 2862 N N . SER B 1 20 ? 22.234 13.82 5.062 1 95.44 20 SER B N 1
ATOM 2863 C CA . SER B 1 20 ? 23.062 14.156 3.912 1 95.44 20 SER B CA 1
ATOM 2864 C C . SER B 1 20 ? 23.328 15.656 3.832 1 95.44 20 SER B C 1
ATOM 2866 O O . SER B 1 20 ? 23.984 16.125 2.902 1 95.44 20 SER B O 1
ATOM 2868 N N . LEU B 1 21 ? 22.797 16.391 4.793 1 96.75 21 LEU B N 1
ATOM 2869 C CA . LEU B 1 21 ? 23 17.844 4.758 1 96.75 21 LEU B CA 1
ATOM 2870 C C . LEU B 1 21 ? 24.469 18.188 4.902 1 96.75 21 LEU B C 1
ATOM 2872 O O . LEU B 1 21 ? 25.078 17.922 5.938 1 96.75 21 LEU B O 1
ATOM 2876 N N . LYS B 1 22 ? 25.031 18.812 3.916 1 92 22 LYS B N 1
ATOM 2877 C CA . LYS B 1 22 ? 26.438 19.172 3.912 1 92 22 LYS B CA 1
ATOM 2878 C C . LYS B 1 22 ? 26.703 20.328 4.879 1 92 22 LYS B C 1
ATOM 2880 O O . LYS B 1 22 ? 25.922 21.266 4.973 1 92 22 LYS B O 1
ATOM 2885 N N . GLY B 1 23 ? 27.812 20.188 5.574 1 90.62 23 GLY B N 1
ATOM 2886 C CA . GLY B 1 23 ? 28.25 21.266 6.449 1 90.62 23 GLY B CA 1
ATOM 2887 C C . GLY B 1 23 ? 27.516 21.297 7.773 1 90.62 23 GLY B C 1
ATOM 2888 O O . GLY B 1 23 ? 27.641 22.25 8.539 1 90.62 23 GLY B O 1
ATOM 2889 N N . LYS B 1 24 ? 26.688 20.281 7.977 1 88.88 24 LYS B N 1
ATOM 2890 C CA . LYS B 1 24 ? 25.953 20.172 9.234 1 88.88 24 LYS B CA 1
ATOM 2891 C C . LYS B 1 24 ? 26.297 18.875 9.961 1 88.88 24 LYS B C 1
ATOM 2893 O O . LYS B 1 24 ? 26.422 17.828 9.344 1 88.88 24 LYS B O 1
ATOM 2898 N N . ASN B 1 25 ? 26.641 19.016 11.141 1 92.94 25 ASN B N 1
ATOM 2899 C CA . ASN B 1 25 ? 26.812 17.828 11.984 1 92.94 25 ASN B CA 1
ATOM 2900 C C . ASN B 1 25 ? 25.5 17.375 12.586 1 92.94 25 ASN B C 1
ATOM 2902 O O . ASN B 1 25 ? 25.109 17.828 13.664 1 92.94 25 ASN B O 1
ATOM 2906 N N . ILE B 1 26 ? 24.844 16.484 11.883 1 97.5 26 ILE B N 1
ATOM 2907 C CA . ILE B 1 26 ? 23.531 16.016 12.273 1 97.5 26 ILE B CA 1
ATOM 2908 C C . ILE B 1 26 ? 23.594 14.539 12.68 1 97.5 26 ILE B C 1
ATOM 2910 O O . ILE B 1 26 ? 24.172 13.719 11.961 1 97.5 26 ILE B O 1
ATOM 2914 N N . LYS B 1 27 ? 23.109 14.227 13.773 1 98.19 27 LYS B N 1
ATOM 2915 C CA . LYS B 1 27 ? 22.875 12.852 14.211 1 98.19 27 LYS B CA 1
ATOM 2916 C C . LYS B 1 27 ? 21.391 12.523 14.234 1 98.19 27 LYS B C 1
ATOM 2918 O O . LYS B 1 27 ? 20.594 13.273 14.812 1 98.19 27 LYS B O 1
ATOM 2923 N N . VAL B 1 28 ? 20.984 11.438 13.609 1 98.62 28 VAL B N 1
ATOM 2924 C CA . VAL B 1 28 ? 19.578 11.102 13.445 1 98.62 28 VAL B CA 1
ATOM 2925 C C . VAL B 1 28 ? 19.219 9.93 14.352 1 98.62 28 VAL B C 1
ATOM 2927 O O . VAL B 1 28 ? 19.812 8.859 14.266 1 98.62 28 VAL B O 1
ATOM 2930 N N . TYR B 1 29 ? 18.281 10.18 15.219 1 98.81 29 TYR B N 1
ATOM 2931 C CA . TYR B 1 29 ? 17.688 9.164 16.078 1 98.81 29 TYR B CA 1
ATOM 2932 C C . TYR B 1 29 ? 16.281 8.789 15.594 1 98.81 29 TYR B C 1
ATOM 2934 O O . TYR B 1 29 ? 15.539 9.641 15.102 1 98.81 29 TYR B O 1
ATOM 2942 N N . ALA B 1 30 ? 15.953 7.465 15.695 1 98.75 30 ALA B N 1
ATOM 2943 C CA . ALA B 1 30 ? 14.641 7.008 15.242 1 98.75 30 ALA B CA 1
ATOM 2944 C C . ALA B 1 30 ? 13.93 6.215 16.328 1 98.75 30 ALA B C 1
ATOM 2946 O O . ALA B 1 30 ? 14.562 5.449 17.062 1 98.75 30 ALA B O 1
ATOM 2947 N N . VAL B 1 31 ? 12.664 6.434 16.422 1 98.38 31 VAL B N 1
ATOM 2948 C CA . VAL B 1 31 ? 11.82 5.625 17.297 1 98.38 31 VAL B CA 1
ATOM 2949 C C . VAL B 1 31 ? 10.625 5.09 16.516 1 98.38 31 VAL B C 1
ATOM 2951 O O . VAL B 1 31 ? 10.062 5.797 15.664 1 98.38 31 VAL B O 1
ATOM 2954 N N . ASN B 1 32 ? 10.266 3.898 16.75 1 98.19 32 ASN B N 1
ATOM 2955 C CA . ASN B 1 32 ? 9.125 3.195 16.172 1 98.19 32 ASN B CA 1
ATOM 2956 C C . ASN B 1 32 ? 8.695 2.014 17.031 1 98.19 32 ASN B C 1
ATOM 2958 O O . ASN B 1 32 ? 9.523 1.408 17.719 1 98.19 32 ASN B O 1
ATOM 2962 N N . SER B 1 33 ? 7.387 1.708 16.984 1 96.25 33 SER B N 1
ATOM 2963 C CA . SER B 1 33 ? 6.887 0.645 17.844 1 96.25 33 SER B CA 1
ATOM 2964 C C . SER B 1 33 ? 7.277 -0.73 17.312 1 96.25 33 SER B C 1
ATOM 2966 O O . SER B 1 33 ? 7.215 -1.724 18.047 1 96.25 33 SER B O 1
ATOM 2968 N N . VAL B 1 34 ? 7.621 -0.803 16.078 1 94.44 34 VAL B N 1
ATOM 2969 C CA . VAL B 1 34 ? 8.102 -2.041 15.469 1 94.44 34 VAL B CA 1
ATOM 2970 C C . VAL B 1 34 ? 9.578 -1.904 15.109 1 94.44 34 VAL B C 1
ATOM 2972 O O . VAL B 1 34 ?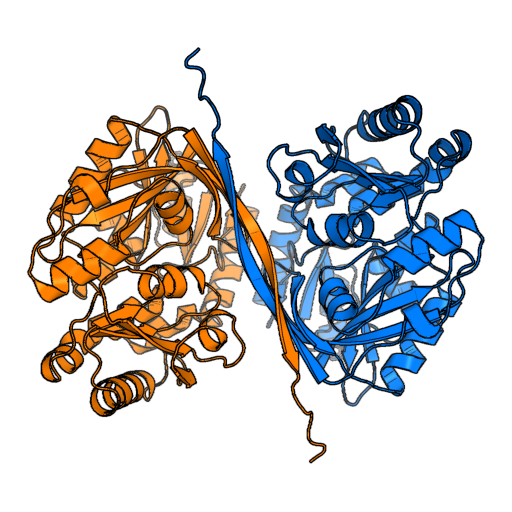 9.992 -0.9 14.523 1 94.44 34 VAL B O 1
ATOM 2975 N N . ALA B 1 35 ? 10.359 -2.889 15.359 1 92.75 35 ALA B N 1
ATOM 2976 C CA . ALA B 1 35 ? 11.812 -2.816 15.273 1 92.75 35 ALA B CA 1
ATOM 2977 C C . ALA B 1 35 ? 12.289 -2.836 13.828 1 92.75 35 ALA B C 1
ATOM 2979 O O . ALA B 1 35 ? 13.18 -2.078 13.445 1 92.75 35 ALA B O 1
ATOM 2980 N N . ASN B 1 36 ? 11.617 -3.674 12.992 1 94.06 36 ASN B N 1
ATOM 2981 C CA . ASN B 1 36 ? 12.18 -3.953 11.672 1 94.06 36 ASN B CA 1
ATOM 2982 C C . ASN B 1 36 ? 11.484 -3.135 10.586 1 94.06 36 ASN B C 1
ATOM 2984 O O . ASN B 1 36 ? 10.734 -3.684 9.773 1 94.06 36 ASN B O 1
ATOM 2988 N N . THR B 1 37 ? 11.875 -1.874 10.555 1 96.25 37 THR B N 1
ATOM 2989 C CA . THR B 1 37 ? 11.539 -0.993 9.445 1 96.25 37 THR B CA 1
ATOM 2990 C C . THR B 1 37 ? 12.805 -0.399 8.828 1 96.25 37 THR B C 1
ATOM 2992 O O . THR B 1 37 ? 13.859 -0.379 9.461 1 96.25 37 THR B O 1
ATOM 2995 N N . THR B 1 38 ? 12.719 0.049 7.637 1 96.81 38 THR B N 1
ATOM 2996 C CA . THR B 1 38 ? 13.906 0.536 6.945 1 96.81 38 THR B CA 1
ATOM 2997 C C . THR B 1 38 ? 14.445 1.794 7.617 1 96.81 38 THR B C 1
ATOM 2999 O O . THR B 1 38 ? 15.664 1.988 7.691 1 96.81 38 THR B O 1
ATOM 3002 N N . ALA B 1 39 ? 13.555 2.633 8.141 1 97.69 39 ALA B N 1
ATOM 3003 C CA . ALA B 1 39 ? 14.008 3.861 8.789 1 97.69 39 ALA B CA 1
ATOM 3004 C C . ALA B 1 39 ? 14.742 3.555 10.094 1 97.69 39 ALA B C 1
ATOM 3006 O O . ALA B 1 39 ? 15.758 4.18 10.398 1 97.69 39 ALA B O 1
ATOM 3007 N N . MET B 1 40 ? 14.242 2.561 10.844 1 97.69 40 MET B N 1
ATOM 3008 C CA . MET B 1 40 ? 14.922 2.148 12.07 1 97.69 40 MET B CA 1
ATOM 3009 C C . MET B 1 40 ? 16.328 1.629 11.773 1 97.69 40 MET B C 1
ATOM 3011 O O . MET B 1 40 ? 17.25 1.855 12.547 1 97.69 40 MET B O 1
ATOM 3015 N N . TRP B 1 41 ? 16.469 0.97 10.641 1 96.25 41 TRP B N 1
ATOM 3016 C CA . TRP B 1 41 ? 17.75 0.381 10.266 1 96.25 41 TRP B CA 1
ATOM 3017 C C . TRP B 1 41 ? 18.719 1.455 9.789 1 96.25 41 TRP B C 1
ATOM 3019 O O . TRP B 1 41 ? 19.938 1.292 9.906 1 96.25 41 TRP B O 1
ATOM 3029 N N . LYS B 1 42 ? 18.266 2.605 9.328 1 96.06 42 LYS B N 1
ATOM 3030 C CA . LYS B 1 42 ? 19.109 3.623 8.703 1 96.06 42 LYS B CA 1
ATOM 3031 C C . LYS B 1 42 ? 19.547 4.68 9.711 1 96.06 42 LYS B C 1
ATOM 3033 O O . LYS B 1 42 ? 20.516 5.402 9.484 1 96.06 42 LYS B O 1
ATOM 3038 N N . ALA B 1 43 ? 18.828 4.82 10.766 1 98.06 43 ALA B N 1
ATOM 3039 C CA . ALA B 1 43 ? 19.141 5.832 11.766 1 98.06 43 ALA B CA 1
ATOM 3040 C C . ALA B 1 43 ? 20.516 5.594 12.391 1 98.06 43 ALA B C 1
ATOM 3042 O O . ALA B 1 43 ? 21.016 4.473 12.359 1 98.06 43 ALA B O 1
ATOM 3043 N N . ASP B 1 44 ? 21.156 6.668 12.867 1 98 44 ASP B N 1
ATOM 3044 C CA . ASP B 1 44 ? 22.391 6.508 13.609 1 98 44 ASP B CA 1
ATOM 3045 C C . ASP B 1 44 ? 22.188 5.691 14.883 1 98 44 ASP B C 1
ATOM 3047 O O . ASP B 1 44 ? 23.031 4.887 15.258 1 98 44 ASP B O 1
ATOM 3051 N N . LYS B 1 45 ? 21.125 5.918 15.547 1 98.31 45 LYS B N 1
ATOM 3052 C CA . LYS B 1 45 ? 20.672 5.16 16.719 1 98.31 45 LYS B CA 1
ATOM 3053 C C . LYS B 1 45 ? 19.141 5.047 16.734 1 98.31 45 LYS B C 1
ATOM 3055 O O . LYS B 1 45 ? 18.438 6.016 16.438 1 98.31 45 LYS B O 1
ATOM 3060 N N . SER B 1 46 ? 18.641 3.828 17.016 1 98.5 46 SER B N 1
ATOM 3061 C CA . SER B 1 46 ? 17.188 3.615 17.031 1 98.5 46 SER B CA 1
ATOM 3062 C C . SER B 1 46 ? 16.734 2.98 18.344 1 98.5 46 SER B C 1
ATOM 3064 O O . SER B 1 46 ? 17.516 2.334 19.031 1 98.5 46 SER B O 1
ATOM 3066 N N . PHE B 1 47 ? 15.438 3.23 18.703 1 98.56 47 PHE B N 1
ATOM 3067 C CA . PHE B 1 47 ? 14.812 2.689 19.891 1 98.56 47 PHE B CA 1
ATOM 3068 C C . PHE B 1 47 ? 13.398 2.195 19.594 1 98.56 47 PHE B C 1
ATOM 3070 O O . PHE B 1 47 ? 12.641 2.859 18.891 1 98.56 47 PHE B O 1
ATOM 3077 N N . ILE B 1 48 ? 13.062 1.055 20.094 1 98.38 48 ILE B N 1
ATOM 3078 C CA . ILE B 1 48 ? 11.695 0.563 19.984 1 98.38 48 ILE B CA 1
ATOM 3079 C C . ILE B 1 48 ? 10.82 1.241 21.031 1 98.38 48 ILE B C 1
ATOM 3081 O O . ILE B 1 48 ? 11.109 1.166 22.234 1 98.38 48 ILE B O 1
ATOM 3085 N N . SER B 1 49 ? 9.836 1.881 20.656 1 97.88 49 SER B N 1
ATOM 3086 C CA . SER B 1 49 ? 8.977 2.623 21.562 1 97.88 49 SER B CA 1
ATOM 3087 C C . SER B 1 49 ? 7.738 1.816 21.938 1 97.88 49 SER B C 1
ATOM 3089 O O . SER B 1 49 ? 7.352 0.895 21.219 1 97.88 49 SER B O 1
ATOM 3091 N N . PRO B 1 50 ? 7.082 2.176 23.094 1 96.75 50 PRO B N 1
ATOM 3092 C CA . PRO B 1 50 ? 5.688 1.763 23.266 1 96.75 50 PRO B CA 1
ATOM 3093 C C . PRO B 1 50 ? 4.77 2.318 22.188 1 96.75 50 PRO B C 1
ATOM 3095 O O . PRO B 1 50 ? 5.172 3.207 21.422 1 96.75 50 PRO B O 1
ATOM 3098 N N . GLU B 1 51 ? 3.578 1.766 22.094 1 93.5 51 GLU B N 1
ATOM 3099 C CA . GLU B 1 51 ? 2.592 2.314 21.156 1 93.5 51 GLU B CA 1
ATOM 3100 C C . GLU B 1 51 ? 2.213 3.744 21.547 1 93.5 51 GLU B C 1
ATOM 3102 O O . GLU B 1 51 ? 2.262 4.113 22.719 1 93.5 51 GLU B O 1
ATOM 3107 N N . ILE B 1 52 ? 1.855 4.512 20.594 1 92 52 ILE B N 1
ATOM 3108 C CA . ILE B 1 52 ? 1.539 5.922 20.781 1 92 52 ILE B CA 1
ATOM 3109 C C . ILE B 1 52 ? 0.435 6.078 21.812 1 92 52 ILE B C 1
ATOM 3111 O O . ILE B 1 52 ? 0.446 7.023 22.609 1 92 52 ILE B O 1
ATOM 3115 N N . ARG B 1 53 ? -0.448 5.113 21.906 1 87.38 53 ARG B N 1
ATOM 3116 C CA . ARG B 1 53 ? -1.604 5.215 22.781 1 87.38 53 ARG B CA 1
ATOM 3117 C C . ARG B 1 53 ? -1.229 4.852 24.219 1 87.38 53 ARG B C 1
ATOM 3119 O O . ARG B 1 53 ? -2.012 5.074 25.141 1 87.38 53 ARG B O 1
ATOM 3126 N N . SER B 1 54 ? -0.103 4.266 24.344 1 92.69 54 SER B N 1
ATOM 3127 C CA . SER B 1 54 ? 0.348 3.854 25.672 1 92.69 54 SER B CA 1
ATOM 3128 C C . SER B 1 54 ? 0.689 5.059 26.531 1 92.69 54 SER B C 1
ATOM 3130 O O . SER B 1 54 ? 1.274 6.031 26.062 1 92.69 54 SER B O 1
ATOM 3132 N N . ASN B 1 55 ? 0.455 4.922 27.828 1 93.94 55 ASN B N 1
ATOM 3133 C CA . ASN B 1 55 ? 0.829 5.957 28.781 1 93.94 55 ASN B CA 1
ATOM 3134 C C . ASN B 1 55 ? 2.344 6.066 28.922 1 93.94 55 ASN B C 1
ATOM 3136 O O . ASN B 1 55 ? 2.852 7.055 29.469 1 93.94 55 ASN B O 1
ATOM 3140 N N . GLU B 1 56 ? 2.965 5.109 28.391 1 97.44 56 GLU B N 1
ATOM 3141 C CA . GLU B 1 56 ? 4.418 5.07 28.547 1 97.44 56 GLU B CA 1
ATOM 3142 C C . GLU B 1 56 ? 5.113 5.742 27.359 1 97.44 56 GLU B C 1
ATOM 3144 O O . GLU B 1 56 ? 6.328 5.957 27.391 1 97.44 56 GLU B O 1
ATOM 3149 N N . TYR B 1 57 ? 4.355 6.156 26.375 1 97 57 TYR B N 1
ATOM 3150 C CA . TYR B 1 57 ? 4.945 6.648 25.141 1 97 57 TYR B CA 1
ATOM 3151 C C . TYR B 1 57 ? 5.625 7.996 25.359 1 97 57 TYR B C 1
ATOM 3153 O O . TYR B 1 57 ? 6.809 8.156 25.047 1 97 57 TYR B O 1
ATOM 3161 N N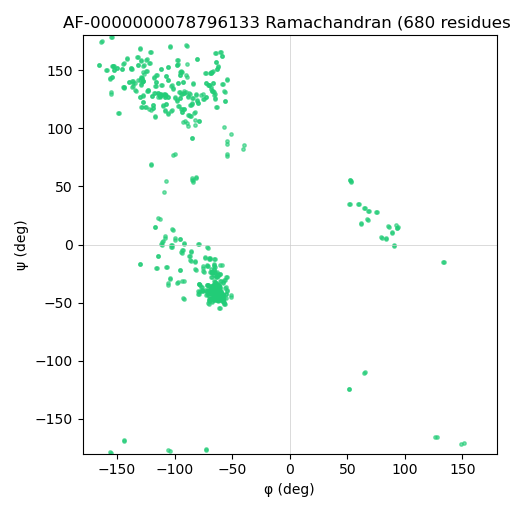 . ILE B 1 58 ? 4.934 8.906 25.938 1 97.69 58 ILE B N 1
ATOM 3162 C CA . ILE B 1 58 ? 5.465 10.25 26.109 1 97.69 58 ILE B CA 1
ATOM 3163 C C . ILE B 1 58 ? 6.625 10.227 27.094 1 97.69 58 ILE B C 1
ATOM 3165 O O . ILE B 1 58 ? 7.703 10.758 26.812 1 97.69 58 ILE B O 1
ATOM 3169 N N . PRO B 1 59 ? 6.492 9.555 28.25 1 98.38 59 PRO B N 1
ATOM 3170 C CA . PRO B 1 59 ? 7.645 9.43 29.141 1 98.38 59 PRO B CA 1
ATOM 3171 C C . PRO B 1 59 ? 8.867 8.82 28.469 1 98.38 59 PRO B C 1
ATOM 3173 O O . PRO B 1 59 ? 9.992 9.25 28.719 1 98.38 59 PRO B O 1
ATOM 3176 N N . PHE B 1 60 ? 8.609 7.891 27.625 1 98.69 60 PHE B N 1
ATOM 3177 C CA . PHE B 1 60 ? 9.672 7.25 26.859 1 98.69 60 PHE B CA 1
ATOM 3178 C C . PHE B 1 60 ? 10.398 8.266 25.984 1 98.69 60 PHE B C 1
ATOM 3180 O O . PHE B 1 60 ? 11.633 8.312 25.969 1 98.69 60 PHE B O 1
ATOM 3187 N N . LEU B 1 61 ? 9.688 9.078 25.281 1 98.69 61 LEU B N 1
ATOM 3188 C CA . LEU B 1 61 ? 10.266 10.078 24.391 1 98.69 61 LEU B CA 1
ATOM 3189 C C . LEU B 1 61 ? 11.039 11.125 25.188 1 98.69 61 LEU B C 1
ATOM 3191 O O . LEU B 1 61 ? 12.117 11.562 24.766 1 98.69 61 LEU B O 1
ATOM 3195 N N . LEU B 1 62 ? 10.492 11.516 26.328 1 98.69 62 LEU B N 1
ATOM 3196 C CA . LEU B 1 62 ? 11.156 12.492 27.188 1 98.69 62 LEU B CA 1
ATOM 3197 C C . LEU B 1 62 ? 12.484 11.953 27.703 1 98.69 62 LEU B C 1
ATOM 3199 O O . LEU B 1 62 ? 13.484 12.672 27.719 1 98.69 62 LEU B O 1
ATOM 3203 N N . ASP B 1 63 ? 12.422 10.703 28.031 1 98.62 63 ASP B N 1
ATOM 3204 C CA . ASP B 1 63 ? 13.633 10.062 28.547 1 98.62 63 ASP B CA 1
ATOM 3205 C C . ASP B 1 63 ? 14.719 10.023 27.469 1 98.62 63 ASP B C 1
ATOM 3207 O O . ASP B 1 63 ? 15.875 10.367 27.734 1 98.62 63 ASP B O 1
ATOM 3211 N N . ILE B 1 64 ? 14.383 9.602 26.266 1 98.5 64 ILE B N 1
ATOM 3212 C CA . ILE B 1 64 ? 15.328 9.547 25.156 1 98.5 64 ILE B CA 1
ATOM 3213 C C . ILE B 1 64 ? 15.867 10.945 24.859 1 98.5 64 ILE B C 1
ATOM 3215 O O . ILE B 1 64 ? 17.047 11.125 24.594 1 98.5 64 ILE B O 1
ATOM 3219 N N . SER B 1 65 ? 14.984 11.914 24.891 1 98.44 65 SER B N 1
ATOM 3220 C CA . SER B 1 65 ? 15.367 13.289 24.594 1 98.44 65 SER B CA 1
ATOM 3221 C C . SER B 1 65 ? 16.422 13.789 25.578 1 98.44 65 SER B C 1
ATOM 3223 O O . SER B 1 65 ? 17.391 14.445 25.172 1 98.44 65 SER B O 1
ATOM 3225 N N . LYS B 1 66 ? 16.234 13.453 26.828 1 98.19 66 LYS B N 1
ATOM 3226 C CA . LYS B 1 66 ? 17.172 13.859 27.859 1 98.19 66 LYS B CA 1
ATOM 3227 C C . LYS B 1 66 ? 18.5 13.125 27.719 1 98.19 66 LYS B C 1
ATOM 3229 O O . LYS B 1 66 ? 19.562 13.75 27.656 1 98.19 66 LYS B O 1
ATOM 3234 N N . ARG B 1 67 ? 18.438 11.844 27.562 1 98.19 67 ARG B N 1
ATOM 3235 C CA . ARG B 1 67 ? 19.625 10.984 27.562 1 98.19 67 ARG B CA 1
ATOM 3236 C C . ARG B 1 67 ? 20.484 11.242 26.328 1 98.19 67 ARG B C 1
ATOM 3238 O O . ARG B 1 67 ? 21.703 11.227 26.406 1 98.19 67 ARG B O 1
ATOM 3245 N N . GLU B 1 68 ? 19.812 11.484 25.203 1 98.44 68 GLU B N 1
ATOM 3246 C CA . GLU B 1 68 ? 20.531 11.617 23.953 1 98.44 68 GLU B CA 1
ATOM 3247 C C . GLU B 1 68 ? 20.734 13.086 23.578 1 98.44 68 GLU B C 1
ATOM 3249 O O . GLU B 1 68 ? 21.219 13.398 22.484 1 98.44 68 GLU B O 1
ATOM 3254 N N . LYS B 1 69 ? 20.312 13.992 24.469 1 98.19 69 LYS B N 1
ATOM 3255 C CA . LYS B 1 69 ? 20.453 15.43 24.25 1 98.19 69 LYS B CA 1
ATOM 3256 C C . LYS B 1 69 ? 19.844 15.844 22.906 1 98.19 69 LYS B C 1
ATOM 3258 O O . LYS B 1 69 ? 20.5 16.5 22.094 1 98.19 69 LYS B O 1
ATOM 3263 N N . ILE B 1 70 ? 18.625 15.484 22.75 1 98.69 70 ILE B N 1
ATOM 3264 C CA . ILE B 1 70 ? 17.891 15.773 21.516 1 98.69 70 ILE B CA 1
ATOM 3265 C C . ILE B 1 70 ? 17.641 17.281 21.391 1 98.69 70 ILE B C 1
ATOM 3267 O O . ILE B 1 70 ? 17.25 17.922 22.375 1 98.69 70 ILE B O 1
ATOM 3271 N N . ASP B 1 71 ? 17.891 17.797 20.219 1 98.44 71 ASP B N 1
ATOM 3272 C CA . ASP B 1 71 ? 17.672 19.219 19.953 1 98.44 71 ASP B CA 1
ATOM 3273 C C . ASP B 1 71 ? 16.328 19.453 19.281 1 98.44 71 ASP B C 1
ATOM 3275 O O . ASP B 1 71 ? 15.695 20.5 19.5 1 98.44 71 ASP B O 1
ATOM 3279 N N . LEU B 1 72 ? 15.914 18.531 18.5 1 98.62 72 LEU B N 1
ATOM 3280 C CA . LEU B 1 72 ? 14.75 18.688 17.641 1 98.62 72 LEU B CA 1
ATOM 3281 C C . LEU B 1 72 ? 13.977 17.375 17.516 1 98.62 72 LEU B C 1
ATOM 3283 O O . LEU B 1 72 ? 14.578 16.312 17.344 1 98.62 72 LEU B O 1
ATOM 3287 N N . ILE B 1 73 ? 12.664 17.453 17.625 1 98.69 73 ILE B N 1
ATOM 3288 C CA . ILE B 1 73 ? 11.789 16.297 17.422 1 98.69 73 ILE B CA 1
ATOM 3289 C C . ILE B 1 73 ? 10.922 16.516 16.188 1 98.69 73 ILE B C 1
ATOM 3291 O O . ILE B 1 73 ? 10.32 17.578 16.031 1 98.69 73 ILE B O 1
ATOM 3295 N N . ILE B 1 74 ? 10.875 15.547 15.305 1 98.75 74 ILE B N 1
ATOM 3296 C CA . ILE B 1 74 ? 10.047 15.547 14.109 1 98.75 74 ILE B CA 1
ATOM 3297 C C . ILE B 1 74 ? 9.219 14.266 14.055 1 98.75 74 ILE B C 1
ATOM 3299 O O . ILE B 1 74 ? 9.766 13.164 14.07 1 98.75 74 ILE B O 1
ATOM 3303 N N . SER B 1 75 ? 7.934 14.398 14 1 98.31 75 SER B N 1
ATOM 3304 C CA . SER B 1 75 ? 7.066 13.234 13.875 1 98.31 75 SER B CA 1
ATOM 3305 C C . SER B 1 75 ? 6.691 12.969 12.422 1 98.31 75 SER B C 1
ATOM 3307 O O . SER B 1 75 ? 6.449 13.906 11.656 1 98.31 75 SER B O 1
ATOM 3309 N N . LEU B 1 76 ? 6.539 11.695 12.047 1 97.69 76 LEU B N 1
ATOM 3310 C CA . LEU B 1 76 ? 6.234 11.352 10.664 1 97.69 76 LEU B CA 1
ATOM 3311 C C . LEU B 1 76 ? 4.879 10.664 10.562 1 97.69 76 LEU B C 1
ATOM 3313 O O . LEU B 1 76 ? 4.555 10.062 9.539 1 97.69 76 LEU B O 1
ATOM 3317 N N . PHE B 1 77 ? 4.105 10.773 11.609 1 95.38 77 PHE B N 1
ATOM 3318 C CA . PHE B 1 77 ? 2.793 10.141 11.648 1 95.38 77 PHE B CA 1
ATOM 3319 C C . PHE B 1 77 ? 1.748 11.086 12.227 1 95.38 77 PHE B C 1
ATOM 3321 O O . PHE B 1 77 ? 2.006 11.773 13.219 1 95.38 77 PHE B O 1
ATOM 3328 N N . ASP B 1 78 ? 0.574 11.07 11.672 1 94.56 78 ASP B N 1
ATOM 3329 C CA . ASP B 1 78 ? -0.47 12.031 12.016 1 94.56 78 ASP B CA 1
ATOM 3330 C C . ASP B 1 78 ? -0.852 11.93 13.492 1 94.56 78 ASP B C 1
ATOM 3332 O O . ASP B 1 78 ? -0.764 12.914 14.234 1 94.56 78 ASP B O 1
ATOM 3336 N N . LEU B 1 79 ? -1.204 10.773 13.922 1 91.5 79 LEU B N 1
ATOM 3337 C CA . LEU B 1 79 ? -1.679 10.617 15.289 1 91.5 79 LEU B CA 1
ATOM 3338 C C . LEU B 1 79 ? -0.57 10.93 16.297 1 91.5 79 LEU B C 1
ATOM 3340 O O . LEU B 1 79 ? -0.837 11.445 17.375 1 91.5 79 LEU B O 1
ATOM 3344 N N . ASP B 1 80 ? 0.606 10.633 15.906 1 95.75 80 ASP B N 1
ATOM 3345 C CA . ASP B 1 80 ? 1.752 10.945 16.75 1 95.75 80 ASP B CA 1
ATOM 3346 C C . ASP B 1 80 ? 1.898 12.453 16.953 1 95.75 80 ASP B C 1
ATOM 3348 O O . ASP B 1 80 ? 2.244 12.906 18.047 1 95.75 80 ASP B O 1
ATOM 3352 N N . THR B 1 81 ? 1.632 13.258 15.914 1 97.19 81 THR B N 1
ATOM 3353 C CA . THR B 1 81 ? 1.69 14.711 16.031 1 97.19 81 THR B CA 1
ATOM 3354 C C . THR B 1 81 ? 0.684 15.211 17.078 1 97.19 81 THR B C 1
ATOM 3356 O O . THR B 1 81 ? 0.962 16.156 17.812 1 97.19 81 THR B O 1
ATOM 3359 N N . LEU B 1 82 ? -0.475 14.562 17.109 1 95.62 82 LEU B N 1
ATOM 3360 C CA . LEU B 1 82 ? -1.495 14.922 18.094 1 95.62 82 LEU B CA 1
ATOM 3361 C C . LEU B 1 82 ? -0.984 14.711 19.516 1 95.62 82 LEU B C 1
ATOM 3363 O O . LEU B 1 82 ? -1.074 15.617 20.359 1 95.62 82 LEU B O 1
ATOM 3367 N N . PHE B 1 83 ? -0.406 13.578 19.781 1 95.06 83 PHE B N 1
ATOM 3368 C CA . PHE B 1 83 ? 0.087 13.242 21.109 1 95.06 83 PHE B CA 1
ATOM 3369 C C . PHE B 1 83 ? 1.254 14.141 21.5 1 95.06 83 PHE B C 1
ATOM 3371 O O . PHE B 1 83 ? 1.31 14.648 22.609 1 95.06 83 PHE B O 1
ATOM 3378 N N . ILE B 1 84 ? 2.15 14.352 20.578 1 97.56 84 ILE B N 1
ATOM 3379 C CA . ILE B 1 84 ? 3.318 15.18 20.844 1 97.56 84 ILE B CA 1
ATOM 3380 C C . ILE B 1 84 ? 2.883 16.625 21.078 1 97.56 84 ILE B C 1
ATOM 3382 O O . ILE B 1 84 ? 3.389 17.297 21.984 1 97.56 84 ILE B O 1
ATOM 3386 N N . SER B 1 85 ? 1.971 17.047 20.281 1 97.5 85 SER B N 1
ATOM 3387 C CA . SER B 1 85 ? 1.463 18.406 20.438 1 97.5 85 SER B CA 1
ATOM 3388 C C . SER B 1 85 ? 0.77 18.578 21.797 1 97.5 85 SER B C 1
ATOM 3390 O O . SER B 1 85 ? 0.915 19.609 22.438 1 97.5 85 SER B O 1
ATOM 3392 N N . PHE B 1 86 ? 0.007 17.609 22.203 1 95.12 86 PHE B N 1
ATOM 3393 C CA . PHE B 1 86 ? -0.719 17.625 23.469 1 95.12 86 PHE B CA 1
ATOM 3394 C C . PHE B 1 86 ? 0.24 17.797 24.641 1 95.12 86 PHE B C 1
ATOM 3396 O O . PHE B 1 86 ? -0.083 18.484 25.625 1 95.12 86 PHE B O 1
ATOM 3403 N N . TYR B 1 87 ? 1.439 17.297 24.594 1 95.88 87 TYR B N 1
ATOM 3404 C CA . TYR B 1 87 ? 2.424 17.359 25.672 1 95.88 87 TYR B CA 1
ATOM 3405 C C . TYR B 1 87 ? 3.611 18.234 25.281 1 95.88 87 TYR B C 1
ATOM 3407 O O . TYR B 1 87 ? 4.715 18.062 25.797 1 95.88 87 TYR B O 1
ATOM 3415 N N . LYS B 1 88 ? 3.439 19.078 24.375 1 97.44 88 LYS B N 1
ATOM 3416 C CA . LYS B 1 88 ? 4.496 19.859 23.75 1 97.44 88 LYS B CA 1
ATOM 3417 C C . LYS B 1 88 ? 5.324 20.609 24.781 1 97.44 88 LYS B C 1
ATOM 3419 O O . LYS B 1 88 ? 6.555 20.656 24.688 1 97.44 88 LYS B O 1
ATOM 3424 N N . GLU B 1 89 ? 4.723 21.141 25.781 1 97.12 89 GLU B N 1
ATOM 3425 C CA . GLU B 1 89 ? 5.387 21.953 26.812 1 97.12 89 GLU B CA 1
ATOM 3426 C C . GLU B 1 89 ? 6.418 21.125 27.578 1 97.12 89 GLU B C 1
ATOM 3428 O O . GLU B 1 89 ? 7.461 21.656 27.984 1 97.12 89 GLU B O 1
ATOM 3433 N N . LYS B 1 90 ? 6.137 19.875 27.75 1 97.56 90 LYS B N 1
ATOM 3434 C CA . LYS B 1 90 ? 7.055 19.016 28.484 1 97.56 90 LYS B CA 1
ATOM 3435 C C . LYS B 1 90 ? 8.375 18.844 27.734 1 97.56 90 LYS B C 1
ATOM 3437 O O . LYS B 1 90 ? 9.438 18.766 28.344 1 97.56 90 LYS B O 1
ATOM 3442 N N . PHE B 1 91 ? 8.336 18.812 26.438 1 98.06 91 PHE B N 1
ATOM 3443 C CA . PHE B 1 91 ? 9.531 18.703 25.625 1 98.06 91 PHE B CA 1
ATOM 3444 C C . PHE B 1 91 ? 10.312 20.016 25.641 1 98.06 91 PHE B C 1
ATOM 3446 O O . PHE B 1 91 ? 11.539 20.016 25.766 1 98.06 91 PHE B O 1
ATOM 3453 N N . GLU B 1 92 ? 9.531 21.031 25.516 1 95.5 92 GLU B N 1
ATOM 3454 C CA . GLU B 1 92 ? 10.164 22.359 25.469 1 95.5 92 GLU B CA 1
ATOM 3455 C C . GLU B 1 92 ? 10.852 22.688 26.797 1 95.5 92 GLU B C 1
ATOM 3457 O O . GLU B 1 92 ? 11.883 23.359 26.812 1 95.5 92 GLU B O 1
ATOM 3462 N N . GLU B 1 93 ? 10.305 22.203 27.875 1 97.19 93 GLU B N 1
ATOM 3463 C CA . GLU B 1 93 ? 10.922 22.375 29.188 1 97.19 93 GLU B CA 1
ATOM 3464 C C . GLU B 1 93 ? 12.289 21.703 29.266 1 97.19 93 GLU B C 1
ATOM 3466 O O . GLU B 1 93 ? 13.156 22.125 30.016 1 97.19 93 GLU B O 1
ATOM 3471 N N . LEU B 1 94 ? 12.5 20.688 28.438 1 97.12 94 LEU B N 1
ATOM 3472 C CA . LEU B 1 94 ? 13.773 19.984 28.375 1 97.12 94 LEU B CA 1
ATOM 3473 C C . LEU B 1 94 ? 14.75 20.688 27.438 1 97.12 94 LEU B C 1
ATOM 3475 O O . LEU B 1 94 ? 15.906 20.297 27.312 1 97.12 94 LEU B O 1
ATOM 3479 N N . GLY B 1 95 ? 14.242 21.719 26.766 1 96.69 95 GLY B N 1
ATOM 3480 C CA . GLY B 1 95 ? 15.07 22.438 25.812 1 96.69 95 GLY B CA 1
ATOM 3481 C C . GLY B 1 95 ? 15 21.844 24.406 1 96.69 95 GLY B C 1
ATOM 3482 O O . GLY B 1 95 ? 15.797 22.188 23.547 1 96.69 95 GLY B O 1
ATOM 3483 N N . VAL B 1 96 ? 14.109 20.953 24.172 1 97.62 96 VAL B N 1
ATOM 3484 C CA . VAL B 1 96 ? 13.938 20.312 22.875 1 97.62 96 VAL B CA 1
ATOM 3485 C C . VAL B 1 96 ? 12.977 21.141 22.016 1 97.62 96 VAL B C 1
ATOM 3487 O O . VAL B 1 96 ? 11.906 21.531 22.484 1 97.62 96 VAL B O 1
ATOM 3490 N N . LYS B 1 97 ? 13.383 21.484 20.828 1 97.5 97 LYS B N 1
ATOM 3491 C CA . LYS B 1 97 ? 12.453 22.078 19.875 1 97.5 97 LYS B CA 1
ATOM 3492 C C . LYS B 1 97 ? 11.523 21.031 19.281 1 97.5 97 LYS B C 1
ATOM 3494 O O . LYS B 1 97 ? 11.977 19.969 18.844 1 97.5 97 LYS B O 1
ATOM 3499 N N . VAL B 1 98 ? 10.242 21.297 19.312 1 98.25 98 VAL B N 1
ATOM 3500 C CA . VAL B 1 98 ? 9.25 20.375 18.797 1 98.25 98 VAL B CA 1
ATOM 3501 C C . VAL B 1 98 ? 8.703 20.891 17.469 1 98.25 98 VAL B C 1
ATOM 3503 O O . VAL B 1 98 ? 8.016 21.922 17.422 1 98.25 98 VAL B O 1
ATOM 3506 N N . LEU B 1 99 ? 9 20.188 16.422 1 98.19 99 LEU B N 1
ATOM 3507 C CA . LEU B 1 99 ? 8.516 20.594 15.102 1 98.19 99 LEU B CA 1
ATOM 3508 C C . LEU B 1 99 ? 7.109 20.062 14.859 1 98.19 99 LEU B C 1
ATOM 3510 O O . LEU B 1 99 ? 6.875 19.328 13.891 1 98.19 99 LEU B O 1
ATOM 3514 N N . VAL B 1 100 ? 6.23 20.344 15.68 1 98.25 100 VAL B N 1
ATOM 3515 C CA . VAL B 1 100 ? 4.801 20.047 15.617 1 98.25 100 VAL B CA 1
ATOM 3516 C C . VAL B 1 100 ? 4.004 21.297 16 1 98.25 100 VAL B C 1
ATOM 3518 O O . VAL B 1 100 ? 4.305 21.938 17.016 1 98.25 100 VAL B O 1
ATOM 3521 N N . SER B 1 101 ? 3.029 21.625 15.25 1 98.38 101 SER B N 1
ATOM 3522 C CA . SER B 1 101 ? 2.209 22.797 15.508 1 98.38 101 SER B CA 1
ATOM 3523 C C . SER B 1 101 ? 1.437 22.656 16.812 1 98.38 101 SER B C 1
ATOM 3525 O O . SER B 1 101 ? 1.365 21.562 17.391 1 98.38 101 SER B O 1
ATOM 3527 N N . ASP B 1 102 ? 0.926 23.797 17.266 1 97.56 102 ASP B N 1
ATOM 3528 C CA . ASP B 1 102 ? 0.154 23.812 18.516 1 97.56 102 ASP B CA 1
ATOM 3529 C C . ASP B 1 102 ? -1.118 22.984 18.375 1 97.56 102 ASP B C 1
ATOM 3531 O O . ASP B 1 102 ? -1.635 22.797 17.266 1 97.56 102 ASP B O 1
ATOM 3535 N N . LEU B 1 103 ? -1.626 22.547 19.516 1 97.56 103 LEU B N 1
ATOM 3536 C CA . LEU B 1 103 ? -2.709 21.578 19.594 1 97.56 103 LEU B CA 1
ATOM 3537 C C . LEU B 1 103 ? -3.924 22.047 18.797 1 97.56 103 LEU B C 1
ATOM 3539 O O . LEU B 1 103 ? -4.543 21.266 18.078 1 97.56 103 LEU B O 1
ATOM 3543 N N . GLY B 1 104 ? -4.227 23.297 18.922 1 97.88 104 GLY B N 1
ATOM 3544 C CA . GLY B 1 104 ? -5.363 23.828 18.188 1 97.88 104 GLY B CA 1
ATOM 3545 C C . GLY B 1 104 ? -5.223 23.672 16.688 1 97.88 104 GLY B C 1
ATOM 3546 O O . GLY B 1 104 ? -6.188 23.328 16 1 97.88 104 GLY B O 1
ATOM 3547 N N . ILE B 1 105 ? -4.055 23.922 16.156 1 98.5 105 ILE B N 1
ATOM 3548 C CA . ILE B 1 105 ? -3.77 23.797 14.727 1 98.5 105 ILE B CA 1
ATOM 3549 C C . ILE B 1 105 ? -3.82 22.312 14.32 1 98.5 105 ILE B C 1
ATOM 3551 O O . ILE B 1 105 ? -4.406 21.984 13.289 1 98.5 105 ILE B O 1
ATOM 3555 N N . ILE B 1 106 ? -3.24 21.438 15.18 1 98.19 106 ILE B N 1
ATOM 3556 C CA . ILE B 1 106 ? -3.242 20 14.922 1 98.19 106 ILE B CA 1
ATOM 3557 C C . ILE B 1 106 ? -4.68 19.5 14.836 1 98.19 106 ILE B C 1
ATOM 3559 O O . ILE B 1 106 ? -5.031 18.75 13.914 1 98.19 106 ILE B O 1
ATOM 3563 N N . GLU B 1 107 ? -5.52 19.891 15.703 1 97.06 107 GLU B N 1
ATOM 3564 C CA . GLU B 1 107 ? -6.926 19.484 15.711 1 97.06 107 GLU B CA 1
ATOM 3565 C C . GLU B 1 107 ? -7.641 19.969 14.453 1 97.06 107 GLU B C 1
ATOM 3567 O O . GLU B 1 107 ? -8.406 19.219 13.844 1 97.06 107 GLU B O 1
ATOM 3572 N N . ASN B 1 108 ? -7.34 21.203 14.047 1 98.06 108 ASN B N 1
ATOM 3573 C CA . ASN B 1 108 ? -7.953 21.75 12.844 1 98.06 108 ASN B CA 1
ATOM 3574 C C . ASN B 1 108 ? -7.516 21 11.594 1 98.06 108 ASN B C 1
ATOM 3576 O O . ASN B 1 108 ? -8.195 21.047 10.562 1 98.06 108 ASN B O 1
ATOM 3580 N N . CYS B 1 109 ? -6.414 20.328 11.68 1 98.31 109 CYS B N 1
ATOM 3581 C CA . CYS B 1 109 ? -5.898 19.578 10.531 1 98.31 109 CYS B CA 1
ATOM 3582 C C . CYS B 1 109 ? -6.395 18.141 10.555 1 98.31 109 CYS B C 1
ATOM 3584 O O . CYS B 1 109 ? -6.977 17.656 9.578 1 98.31 109 CYS B O 1
ATOM 3586 N N . LEU B 1 110 ? -6.32 17.453 11.703 1 96.44 110 LEU B N 1
ATOM 3587 C CA . LEU B 1 110 ? -6.453 16.016 11.758 1 96.44 110 LEU B CA 1
ATOM 3588 C C . LEU B 1 110 ? -7.902 15.602 12.008 1 96.44 110 LEU B C 1
ATOM 3590 O O . LEU B 1 110 ? -8.336 14.539 11.57 1 96.44 110 LEU B O 1
ATOM 3594 N N . ASP B 1 111 ? -8.648 16.422 12.742 1 96.31 111 ASP B N 1
ATOM 3595 C CA . ASP B 1 111 ? -10.086 16.203 12.906 1 96.31 111 ASP B CA 1
ATOM 3596 C C . ASP B 1 111 ? -10.852 16.688 11.68 1 96.31 111 ASP B C 1
ATOM 3598 O O . ASP B 1 111 ? -11.102 17.875 11.531 1 96.31 111 ASP B O 1
ATOM 3602 N N . LYS B 1 112 ? -11.328 15.773 10.883 1 96.5 112 LYS B N 1
ATOM 3603 C CA . LYS B 1 112 ? -11.867 16.125 9.57 1 96.5 112 LYS B CA 1
ATOM 3604 C C . LYS B 1 112 ? -13.156 16.938 9.703 1 96.5 112 LYS B C 1
ATOM 3606 O O . LYS B 1 112 ? -13.5 17.719 8.82 1 96.5 112 LYS B O 1
ATOM 3611 N N . LEU B 1 113 ? -13.867 16.719 10.781 1 96.56 113 LEU B N 1
ATOM 3612 C CA . LEU B 1 113 ? -15.039 17.547 11.023 1 96.56 113 LEU B CA 1
ATOM 3613 C C . LEU B 1 113 ? -14.625 18.969 11.375 1 96.56 113 LEU B C 1
ATOM 3615 O O . LEU B 1 113 ? -15.156 19.938 10.812 1 96.56 113 LEU B O 1
ATOM 3619 N N . LYS B 1 114 ? -13.68 19.125 12.258 1 97.31 114 LYS B N 1
ATOM 3620 C CA . LYS B 1 114 ? -13.156 20.453 12.602 1 97.31 114 LYS B CA 1
ATOM 3621 C C . LYS B 1 114 ? -12.477 21.109 11.406 1 97.31 114 LYS B C 1
ATOM 3623 O O . LYS B 1 114 ? -12.602 22.312 11.195 1 97.31 114 LYS B O 1
ATOM 3628 N N . MET B 1 115 ? -11.773 20.281 10.68 1 98.31 115 MET B N 1
ATOM 3629 C CA . MET B 1 115 ? -11.109 20.781 9.477 1 98.31 115 MET B CA 1
ATOM 3630 C C . MET B 1 115 ? -12.117 21.422 8.523 1 98.31 115 MET B C 1
ATOM 3632 O O . MET B 1 115 ? -11.93 22.562 8.086 1 98.31 115 MET B O 1
ATOM 3636 N N . SER B 1 116 ? -13.172 20.688 8.242 1 98.06 116 SER B N 1
ATOM 3637 C CA . SER B 1 116 ? -14.203 21.188 7.328 1 98.06 116 SER B CA 1
ATOM 3638 C C . SER B 1 116 ? -14.82 22.484 7.832 1 98.06 116 SER B C 1
ATOM 3640 O O . SER B 1 116 ? -15 23.422 7.07 1 98.06 116 SER B O 1
ATOM 3642 N N . SER B 1 117 ? -15.117 22.531 9.102 1 98.06 117 SER B N 1
ATOM 3643 C CA . SER B 1 117 ? -15.703 23.734 9.703 1 98.06 117 SER B CA 1
ATOM 3644 C C . SER B 1 117 ? -14.742 24.922 9.617 1 98.06 117 SER B C 1
ATOM 3646 O O . SER B 1 117 ? -15.156 26.016 9.258 1 98.06 117 SER B O 1
ATOM 3648 N N . TRP B 1 118 ? -13.516 24.672 9.977 1 98.69 118 TRP B N 1
ATOM 3649 C CA . TRP B 1 118 ? -12.516 25.734 9.945 1 98.69 118 TRP B CA 1
ATOM 3650 C C . TRP B 1 118 ? -12.328 26.266 8.531 1 98.69 118 TRP B C 1
ATOM 3652 O O . TRP B 1 118 ? -12.258 27.469 8.312 1 98.69 118 TRP B O 1
ATOM 3662 N N . LEU B 1 119 ? -12.211 25.344 7.555 1 98.81 119 LEU B N 1
ATOM 3663 C CA . LEU B 1 119 ? -12.031 25.719 6.16 1 98.81 119 LEU B CA 1
ATOM 3664 C C . LEU B 1 119 ? -13.195 26.562 5.672 1 98.81 119 LEU B C 1
ATOM 3666 O O . LEU B 1 119 ? -12.992 27.625 5.066 1 98.81 119 LEU B O 1
ATOM 3670 N N . ASN B 1 120 ? -14.391 26.156 5.988 1 98.38 120 ASN B N 1
ATOM 3671 C CA . ASN B 1 120 ? -15.57 26.922 5.598 1 98.38 120 ASN B CA 1
ATOM 3672 C C . ASN B 1 120 ? -15.586 28.312 6.234 1 98.38 120 ASN B C 1
ATOM 3674 O O . ASN B 1 120 ? -15.852 29.297 5.559 1 98.38 120 ASN B O 1
ATOM 3678 N N . ALA B 1 121 ? -15.266 28.375 7.457 1 98.5 121 ALA B N 1
ATOM 3679 C CA . ALA B 1 121 ? -15.297 29.625 8.203 1 98.5 121 ALA B CA 1
ATOM 3680 C C . ALA B 1 121 ? -14.273 30.625 7.648 1 98.5 121 ALA B C 1
ATOM 3682 O O . ALA B 1 121 ? -14.43 31.828 7.793 1 98.5 121 ALA B O 1
ATOM 3683 N N . HIS B 1 122 ? -13.281 30.156 7.023 1 98.56 122 HIS B N 1
ATOM 3684 C CA . HIS B 1 122 ? -12.211 31.031 6.555 1 98.56 122 HIS B CA 1
ATOM 3685 C C . HIS B 1 122 ? -12.25 31.188 5.039 1 98.56 122 HIS B C 1
ATOM 3687 O O . HIS B 1 122 ? -11.289 31.656 4.434 1 98.56 122 HIS B O 1
ATOM 3693 N N . GLY B 1 123 ? -13.227 30.672 4.379 1 98.06 123 GLY B N 1
ATOM 3694 C CA . GLY B 1 123 ? -13.492 30.953 2.979 1 98.06 123 GLY B CA 1
ATOM 3695 C C . GLY B 1 123 ? -12.844 29.969 2.029 1 98.06 123 GLY B C 1
ATOM 3696 O O . GLY B 1 123 ? -12.68 30.25 0.843 1 98.06 123 GLY B O 1
ATOM 3697 N N . PHE B 1 124 ? -12.414 28.828 2.488 1 98.75 124 PHE B N 1
ATOM 3698 C CA . PHE B 1 124 ? -11.859 27.797 1.629 1 98.75 124 PHE B CA 1
ATOM 3699 C C . PHE B 1 124 ? -12.938 26.781 1.245 1 98.75 124 PHE B C 1
ATOM 3701 O O . PHE B 1 124 ? -13.859 26.531 2.02 1 98.75 124 PHE B O 1
ATOM 3708 N N . LYS B 1 125 ? -12.828 26.219 0.089 1 98.44 125 LYS B N 1
ATOM 3709 C CA . LYS B 1 125 ? -13.75 25.172 -0.339 1 98.44 125 LYS B CA 1
ATOM 3710 C C . LYS B 1 125 ? -13.32 23.812 0.184 1 98.44 125 LYS B C 1
ATOM 3712 O O . LYS B 1 125 ? -12.133 23.484 0.179 1 98.44 125 LYS B O 1
ATOM 3717 N N . THR B 1 126 ? -14.227 23.031 0.625 1 98.5 126 THR B N 1
ATOM 3718 C CA . THR B 1 126 ? -14.078 21.656 1.062 1 98.5 126 THR B CA 1
ATOM 3719 C C . THR B 1 126 ? -15.359 20.859 0.821 1 98.5 126 THR B C 1
ATOM 3721 O O . THR B 1 126 ? -16.438 21.453 0.692 1 98.5 126 THR B O 1
ATOM 3724 N N . PRO B 1 127 ? -15.289 19.594 0.627 1 98.06 127 PRO B N 1
ATOM 3725 C CA . PRO B 1 127 ? -16.516 18.828 0.394 1 98.06 127 PRO B CA 1
ATOM 3726 C C . PRO B 1 127 ? -17.547 19.016 1.496 1 98.06 127 PRO B C 1
ATOM 3728 O O . PRO B 1 127 ? -17.188 19.094 2.676 1 98.06 127 PRO B O 1
ATOM 3731 N N . LYS B 1 128 ? -18.766 19.062 1.077 1 97.88 128 LYS B N 1
ATOM 3732 C CA . LYS B 1 128 ? -19.828 19.047 2.078 1 97.88 128 LYS B CA 1
ATOM 3733 C C . LYS B 1 128 ? -19.719 17.812 2.975 1 97.88 128 LYS B C 1
ATOM 3735 O O . LYS B 1 128 ? -19.547 16.703 2.484 1 97.88 128 LYS B O 1
ATOM 3740 N N . THR B 1 129 ? -19.797 18.016 4.293 1 98.12 129 THR B N 1
ATOM 3741 C CA . THR B 1 129 ? -19.5 16.969 5.258 1 98.12 129 THR B CA 1
ATOM 3742 C C . THR B 1 129 ? -20.688 16.734 6.188 1 98.12 129 THR B C 1
ATOM 3744 O O . THR B 1 129 ? -21.266 17.672 6.727 1 98.12 129 THR B O 1
ATOM 3747 N N . PHE B 1 130 ? -21.031 15.5 6.371 1 98.06 130 PHE B N 1
ATOM 3748 C CA . PHE B 1 130 ? -22.125 15.102 7.258 1 98.06 130 PHE B CA 1
ATOM 3749 C C . PHE B 1 130 ? -21.594 14.258 8.414 1 98.06 130 PHE B C 1
ATOM 3751 O O . PHE B 1 130 ? -20.781 13.352 8.211 1 98.06 130 PHE B O 1
ATOM 3758 N N . GLU B 1 131 ? -22.125 14.5 9.555 1 95.75 131 GLU B N 1
ATOM 3759 C CA . GLU B 1 131 ? -21.641 13.844 10.766 1 95.75 131 GLU B CA 1
ATOM 3760 C C . GLU B 1 131 ? -22.234 12.445 10.914 1 95.75 131 GLU B C 1
ATOM 3762 O O . GLU B 1 131 ? -21.734 11.633 11.68 1 95.75 131 GLU B O 1
ATOM 3767 N N . ASP B 1 132 ? -23.375 12.312 10.211 1 95.19 132 ASP B N 1
ATOM 3768 C CA . ASP B 1 132 ? -24.016 11.008 10.352 1 95.19 132 ASP B CA 1
ATOM 3769 C C . ASP B 1 132 ? -24.891 10.695 9.133 1 95.19 132 ASP B C 1
ATOM 3771 O O . ASP B 1 132 ? -24.984 11.508 8.203 1 95.19 132 ASP B O 1
ATOM 3775 N N . LEU B 1 133 ? -25.469 9.508 9.219 1 96.62 133 LEU B N 1
ATOM 3776 C CA . LEU B 1 133 ? -26.266 9 8.102 1 96.62 133 LEU B CA 1
ATOM 3777 C C . LEU B 1 133 ? -27.5 9.859 7.891 1 96.62 133 LEU B C 1
ATOM 3779 O O . LEU B 1 133 ? -27.906 10.094 6.75 1 96.62 133 LEU B O 1
ATOM 3783 N N . SER B 1 134 ? -28.125 10.32 8.93 1 96.94 134 SER B N 1
ATOM 3784 C CA . SER B 1 134 ? -29.344 11.109 8.844 1 96.94 134 SER B CA 1
ATOM 3785 C C . SER B 1 134 ? -29.109 12.398 8.062 1 96.94 134 SER B C 1
ATOM 3787 O O . SER B 1 134 ? -29.906 12.758 7.195 1 96.94 134 SER B O 1
ATOM 3789 N N . GLY B 1 135 ? -28.047 13.047 8.398 1 96.81 135 GLY B N 1
ATOM 3790 C CA . GLY B 1 135 ? -27.719 14.273 7.684 1 96.81 135 GLY B CA 1
ATOM 3791 C C . GLY B 1 135 ? -27.484 14.047 6.199 1 96.81 135 GLY B C 1
ATOM 3792 O O . GLY B 1 135 ? -27.953 14.82 5.367 1 96.81 135 GLY B O 1
ATOM 3793 N N . ALA B 1 136 ? -26.766 13.023 5.836 1 97.81 136 ALA B N 1
ATOM 3794 C CA . ALA B 1 136 ? -26.484 12.703 4.441 1 97.81 136 ALA B CA 1
ATOM 3795 C C . ALA B 1 136 ? -27.766 12.359 3.686 1 97.81 136 ALA B C 1
ATOM 3797 O O . ALA B 1 136 ? -27.969 12.828 2.564 1 97.81 136 ALA B O 1
ATOM 3798 N N . LYS B 1 137 ? -28.594 11.594 4.316 1 97.56 137 LYS B N 1
ATOM 3799 C CA . LYS B 1 137 ? -29.844 11.18 3.682 1 97.56 137 LYS B CA 1
ATOM 3800 C C . LYS B 1 137 ? -30.75 12.375 3.416 1 97.56 137 LYS B C 1
ATOM 3802 O O . LYS B 1 137 ? -31.375 12.461 2.357 1 97.56 137 LYS B O 1
ATOM 3807 N N . LYS B 1 138 ? -30.875 13.273 4.375 1 97.44 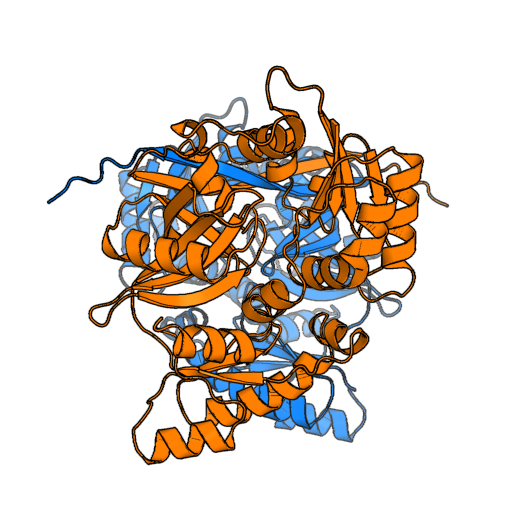138 LYS B N 1
ATOM 3808 C CA . LYS B 1 138 ? -31.672 14.484 4.199 1 97.44 138 LYS B CA 1
ATOM 3809 C C . LYS B 1 138 ? -31.188 15.305 3.016 1 97.44 138 LYS B C 1
ATOM 3811 O O . LYS B 1 138 ? -31.984 15.805 2.219 1 97.44 138 LYS B O 1
ATOM 3816 N N . SER B 1 139 ? -29.875 15.406 2.957 1 97.31 139 SER B N 1
ATOM 3817 C CA . SER B 1 139 ? -29.281 16.188 1.875 1 97.31 139 SER B CA 1
ATOM 3818 C C . SER B 1 139 ? -29.5 15.516 0.523 1 97.31 139 SER B C 1
ATOM 3820 O O . SER B 1 139 ? -29.688 16.203 -0.489 1 97.31 139 SER B O 1
ATOM 3822 N N . LEU B 1 140 ? -29.453 14.227 0.451 1 97.44 140 LEU B N 1
ATOM 3823 C CA . LEU B 1 140 ? -29.75 13.477 -0.768 1 97.44 140 LEU B CA 1
ATOM 3824 C C . LEU B 1 140 ? -31.203 13.672 -1.193 1 97.44 140 LEU B C 1
ATOM 3826 O O . LEU B 1 140 ? -31.484 13.844 -2.381 1 97.44 140 LEU B O 1
ATOM 3830 N N . GLU B 1 141 ? -32.094 13.648 -0.244 1 96.44 141 GLU B N 1
ATOM 3831 C CA . GLU B 1 141 ? -33.5 13.773 -0.499 1 96.44 141 GLU B CA 1
ATOM 3832 C C . GLU B 1 141 ? -33.844 15.117 -1.152 1 96.44 141 GLU B C 1
ATOM 3834 O O . GLU B 1 141 ? -34.719 15.188 -2.021 1 96.44 141 GLU B O 1
ATOM 3839 N N . ILE B 1 142 ? -33.156 16.156 -0.773 1 97 142 ILE B N 1
ATOM 3840 C CA . ILE B 1 142 ? -33.469 17.484 -1.302 1 97 142 ILE B CA 1
ATOM 3841 C C . ILE B 1 142 ? -32.562 17.797 -2.488 1 97 142 ILE B C 1
ATOM 3843 O O . ILE B 1 142 ? -32.5 18.938 -2.951 1 97 142 ILE B O 1
ATOM 3847 N N . ASN B 1 143 ? -31.734 16.844 -2.924 1 95.56 143 ASN B N 1
ATOM 3848 C CA . ASN B 1 143 ? -30.859 16.922 -4.086 1 95.56 143 ASN B CA 1
ATOM 3849 C C . ASN B 1 143 ? -29.781 17.984 -3.902 1 95.56 143 ASN B C 1
ATOM 3851 O O . ASN B 1 143 ? -29.406 18.672 -4.855 1 95.56 143 ASN B O 1
ATOM 3855 N N . ASP B 1 144 ? -29.391 18.156 -2.67 1 95.12 144 ASP B N 1
ATOM 3856 C CA . ASP B 1 144 ? -28.281 19.031 -2.334 1 95.12 144 ASP B CA 1
ATOM 3857 C C . ASP B 1 144 ? -26.938 18.359 -2.658 1 95.12 144 ASP B C 1
ATOM 3859 O O . ASP B 1 144 ? -25.938 19.047 -2.906 1 95.12 144 ASP B O 1
ATOM 3863 N N . VAL B 1 145 ? -26.875 17.031 -2.445 1 96.56 145 VAL B N 1
ATOM 3864 C CA . VAL B 1 145 ? -25.766 16.188 -2.883 1 96.56 145 VAL B CA 1
ATOM 3865 C C . VAL B 1 145 ? -26.297 14.984 -3.66 1 96.56 145 VAL B C 1
ATOM 3867 O O . VAL B 1 145 ? -27.484 14.672 -3.586 1 96.56 145 VAL B O 1
ATOM 3870 N N . SER B 1 146 ? -25.422 14.445 -4.445 1 97.25 146 SER B N 1
ATOM 3871 C CA . SER B 1 146 ? -25.75 13.234 -5.195 1 97.25 146 SER B CA 1
ATOM 3872 C C . SER B 1 146 ? -24.656 12.195 -5.078 1 97.25 146 SER B C 1
ATOM 3874 O O . SER B 1 146 ? -23.531 12.508 -4.652 1 97.25 146 SER B O 1
ATOM 3876 N N . PHE B 1 147 ? -25.078 10.977 -5.406 1 96.88 147 PHE B N 1
ATOM 3877 C CA . PHE B 1 147 ? -24.062 9.93 -5.484 1 96.88 147 PHE B CA 1
ATOM 3878 C C . PHE B 1 147 ? -23.109 10.188 -6.645 1 96.88 147 PHE B C 1
ATOM 3880 O O . PHE B 1 147 ? -23.5 10.773 -7.652 1 96.88 147 PHE B O 1
ATOM 3887 N N . PRO B 1 148 ? -21.875 9.766 -6.469 1 97.25 148 PRO B N 1
ATOM 3888 C CA . PRO B 1 148 ? -21.312 9.008 -5.344 1 97.25 148 PRO B CA 1
ATOM 3889 C C . PRO B 1 148 ? -20.984 9.891 -4.141 1 97.25 148 PRO B C 1
ATOM 3891 O O . PRO B 1 148 ? -20.906 11.117 -4.277 1 97.25 148 PRO B O 1
ATOM 3894 N N . LEU B 1 149 ? -20.875 9.258 -2.938 1 98.31 149 LEU B N 1
ATOM 3895 C CA . LEU B 1 149 ? -20.422 9.859 -1.69 1 98.31 149 LEU B CA 1
ATOM 3896 C C . LEU B 1 149 ? -19.188 9.125 -1.154 1 98.31 149 LEU B C 1
ATOM 3898 O O . LEU B 1 149 ? -18.859 8.039 -1.632 1 98.31 149 LEU B O 1
ATOM 3902 N N . ILE B 1 150 ? -18.531 9.695 -0.24 1 97.81 150 ILE B N 1
ATOM 3903 C CA . ILE B 1 150 ? -17.359 9.062 0.363 1 97.81 150 ILE B CA 1
ATOM 3904 C C . ILE B 1 150 ? -17.547 8.977 1.877 1 97.81 150 ILE B C 1
ATOM 3906 O O . ILE B 1 150 ? -18.016 9.922 2.506 1 97.81 150 ILE B O 1
ATOM 3910 N N . LEU B 1 151 ? -17.297 7.816 2.426 1 97.5 151 LEU B N 1
ATOM 3911 C CA . LEU B 1 151 ? -17.25 7.609 3.869 1 97.5 151 LEU B CA 1
ATOM 3912 C C . LEU B 1 151 ? -15.805 7.547 4.363 1 97.5 151 LEU B C 1
ATOM 3914 O O . LEU B 1 151 ? -14.961 6.883 3.754 1 97.5 151 LEU B O 1
ATOM 3918 N N . LYS B 1 152 ? -15.516 8.227 5.438 1 95.75 152 LYS B N 1
ATOM 3919 C CA . LYS B 1 152 ? -14.18 8.188 6.031 1 95.75 152 LYS B CA 1
ATOM 3920 C C . LYS B 1 152 ? -14.234 8.492 7.523 1 95.75 152 LYS B C 1
ATOM 3922 O O . LYS B 1 152 ? -15.133 9.203 7.988 1 95.75 152 LYS B O 1
ATOM 3927 N N . PRO B 1 153 ? -13.289 8.008 8.289 1 94.38 153 PRO B N 1
ATOM 3928 C CA . PRO B 1 153 ? -13.258 8.328 9.719 1 94.38 153 PRO B CA 1
ATOM 3929 C C . PRO B 1 153 ? -12.93 9.789 9.992 1 94.38 153 PRO B C 1
ATOM 3931 O O . PRO B 1 153 ? -12.125 10.391 9.281 1 94.38 153 PRO B O 1
ATOM 3934 N N . GLN B 1 154 ? -13.477 10.305 11.047 1 94.25 154 GLN B N 1
ATOM 3935 C CA . GLN B 1 154 ? -13.219 11.672 11.492 1 94.25 154 GLN B CA 1
ATOM 3936 C C . GLN B 1 154 ? -11.734 11.898 11.742 1 94.25 154 GLN B C 1
ATOM 3938 O O . GLN B 1 154 ? -11.172 12.914 11.32 1 94.25 154 GLN B O 1
ATOM 3943 N N . TRP B 1 155 ? -11.07 10.953 12.391 1 91.19 155 TRP B N 1
ATOM 3944 C CA . TRP B 1 155 ? -9.641 10.992 12.664 1 91.19 155 TRP B CA 1
ATOM 3945 C C . TRP B 1 155 ? -8.898 9.961 11.82 1 91.19 155 TRP B C 1
ATOM 3947 O O . TRP B 1 155 ? -8.07 9.203 12.336 1 91.19 155 TRP B O 1
ATOM 3957 N N . GLY B 1 156 ? -9.203 9.875 10.547 1 85.06 156 GLY B N 1
ATOM 3958 C CA . GLY B 1 156 ? -8.641 8.852 9.68 1 85.06 156 GLY B CA 1
ATOM 3959 C C . GLY B 1 156 ? -7.336 9.266 9.031 1 85.06 156 GLY B C 1
ATOM 3960 O O . GLY B 1 156 ? -7.039 10.461 8.93 1 85.06 156 GLY B O 1
ATOM 3961 N N . GLN B 1 157 ? -6.543 8.289 8.664 1 80.69 157 GLN B N 1
ATOM 3962 C CA . GLN B 1 157 ? -5.297 8.461 7.926 1 80.69 157 GLN B CA 1
ATOM 3963 C C . GLN B 1 157 ? -5.074 7.324 6.938 1 80.69 157 GLN B C 1
ATOM 3965 O O . GLN B 1 157 ? -5.672 6.254 7.066 1 80.69 157 GLN B O 1
ATOM 3970 N N . GLY B 1 158 ? -4.262 7.594 5.875 1 77.81 158 GLY B N 1
ATOM 3971 C CA . GLY B 1 158 ? -3.859 6.555 4.941 1 77.81 158 GLY B CA 1
ATOM 3972 C C . GLY B 1 158 ? -5.031 5.922 4.211 1 77.81 158 GLY B C 1
ATOM 3973 O O . GLY B 1 158 ? -4.984 4.746 3.854 1 77.81 158 GLY B O 1
ATOM 3974 N N . SER B 1 159 ? -6.102 6.477 4.172 1 82 159 SER B N 1
ATOM 3975 C CA . SER B 1 159 ? -7.312 6 3.512 1 82 159 SER B CA 1
ATOM 3976 C C . SER B 1 159 ? -7.863 4.754 4.199 1 82 159 SER B C 1
ATOM 3978 O O . SER B 1 159 ? -8.555 3.949 3.576 1 82 159 SER B O 1
ATOM 3980 N N . LEU B 1 160 ? -7.484 4.613 5.391 1 79.56 160 LEU B N 1
ATOM 3981 C CA . LEU B 1 160 ? -8.039 3.508 6.164 1 79.56 160 LEU B CA 1
ATOM 3982 C C . LEU B 1 160 ? -9.539 3.707 6.402 1 79.56 160 LEU B C 1
ATOM 3984 O O . LEU B 1 160 ? -9.977 4.812 6.727 1 79.56 160 LEU B O 1
ATOM 3988 N N . SER B 1 161 ? -10.297 2.674 6.16 1 87.62 161 SER B N 1
ATOM 3989 C CA . SER B 1 161 ? -11.742 2.666 6.383 1 87.62 161 SER B CA 1
ATOM 3990 C C . SER B 1 161 ? -12.43 3.746 5.559 1 87.62 161 SER B C 1
ATOM 3992 O O . SER B 1 161 ? -13.312 4.453 6.062 1 87.62 161 SER B O 1
ATOM 3994 N N . THR B 1 162 ? -11.922 3.977 4.418 1 92 162 THR B N 1
ATOM 3995 C CA . THR B 1 162 ? -12.492 4.934 3.477 1 92 162 THR B CA 1
ATOM 3996 C C . THR B 1 162 ? -13.141 4.215 2.301 1 92 162 THR B C 1
ATOM 3998 O O . THR B 1 162 ? -12.547 3.316 1.706 1 92 162 THR B O 1
ATOM 4001 N N . GLU B 1 163 ? -14.406 4.559 1.982 1 94.5 163 GLU B N 1
ATOM 4002 C CA . GLU B 1 163 ? -15.133 3.895 0.903 1 94.5 163 GLU B CA 1
ATOM 4003 C C . GLU B 1 163 ? -15.945 4.898 0.085 1 94.5 163 GLU B C 1
ATOM 4005 O O . GLU B 1 163 ? -16.531 5.828 0.64 1 94.5 163 GLU B O 1
ATOM 4010 N N . ILE B 1 164 ? -15.953 4.727 -1.196 1 95.31 164 ILE B N 1
ATOM 4011 C CA . ILE B 1 164 ? -16.859 5.449 -2.078 1 95.31 164 ILE B CA 1
ATOM 4012 C C . ILE B 1 164 ? -18.141 4.633 -2.281 1 95.31 164 ILE B C 1
ATOM 4014 O O . ILE B 1 164 ? -18.078 3.428 -2.529 1 95.31 164 ILE B O 1
ATOM 4018 N N . VAL B 1 165 ? -19.234 5.176 -2.123 1 97.19 165 VAL B N 1
ATOM 4019 C CA . VAL B 1 165 ? -20.516 4.496 -2.266 1 97.19 165 VAL B CA 1
ATOM 4020 C C . VAL B 1 165 ? -21.312 5.137 -3.395 1 97.19 165 VAL B C 1
ATOM 4022 O O . VAL B 1 165 ? -21.297 6.359 -3.566 1 97.19 165 VAL B O 1
ATOM 4025 N N . SER B 1 166 ? -22.047 4.316 -4.117 1 95.88 166 SER B N 1
ATOM 4026 C CA . SER B 1 166 ? -22.656 4.793 -5.352 1 95.88 166 SER B CA 1
ATOM 4027 C C . SER B 1 166 ? -24.172 4.805 -5.25 1 95.88 166 SER B C 1
ATOM 4029 O O . SER B 1 166 ? -24.859 5.289 -6.152 1 95.88 166 SER B O 1
ATOM 4031 N N . ASP B 1 167 ? -24.766 4.227 -4.207 1 95.94 167 ASP B N 1
ATOM 4032 C CA . ASP B 1 167 ? -26.203 4.215 -4.035 1 95.94 167 ASP B CA 1
ATOM 4033 C C . ASP B 1 167 ? -26.578 4.047 -2.566 1 95.94 167 ASP B C 1
ATOM 4035 O O . ASP B 1 167 ? -25.719 3.963 -1.701 1 95.94 167 ASP B O 1
ATOM 4039 N N . GLN B 1 168 ? -27.875 4 -2.309 1 96.19 168 GLN B N 1
ATOM 4040 C CA . GLN B 1 168 ? -28.406 3.982 -0.949 1 96.19 168 GLN B CA 1
ATOM 4041 C C . GLN B 1 168 ? -28.031 2.693 -0.227 1 96.19 168 GLN B C 1
ATOM 4043 O O . GLN B 1 168 ? -27.719 2.713 0.965 1 96.19 168 GLN B O 1
ATOM 4048 N N . ILE B 1 169 ? -28.047 1.609 -0.868 1 95.44 169 ILE B N 1
ATOM 4049 C CA . ILE B 1 169 ? -27.734 0.313 -0.275 1 95.44 169 ILE B CA 1
ATOM 4050 C C . ILE B 1 169 ? -26.266 0.283 0.162 1 95.44 169 ILE B C 1
ATOM 4052 O O . ILE B 1 169 ? -25.969 -0.107 1.291 1 95.44 169 ILE B O 1
ATOM 4056 N N . GLU B 1 170 ? -25.359 0.753 -0.705 1 96.31 170 GLU B N 1
ATOM 4057 C CA . GLU B 1 170 ? -23.953 0.833 -0.364 1 96.31 170 GLU B CA 1
ATOM 4058 C C . GLU B 1 170 ? -23.719 1.794 0.798 1 96.31 170 GLU B C 1
ATOM 4060 O O . GLU B 1 170 ? -22.922 1.503 1.702 1 96.31 170 GLU B O 1
ATOM 4065 N N . LEU B 1 171 ? -24.375 2.9 0.745 1 97.88 171 LEU B N 1
ATOM 4066 C CA . LEU B 1 171 ? -24.219 3.91 1.787 1 97.88 171 LEU B CA 1
ATOM 4067 C C . LEU B 1 171 ? -24.547 3.332 3.158 1 97.88 171 LEU B C 1
ATOM 4069 O O . LEU B 1 171 ? -23.75 3.428 4.09 1 97.88 171 LEU B O 1
ATOM 4073 N N . GLU B 1 172 ? -25.672 2.68 3.279 1 97.44 172 GLU B N 1
ATOM 4074 C CA . GLU B 1 172 ? -26.156 2.168 4.562 1 97.44 172 GLU B CA 1
ATOM 4075 C C . GLU B 1 172 ? -25.297 0.999 5.039 1 97.44 172 GLU B C 1
ATOM 4077 O O . GLU B 1 172 ? -24.938 0.926 6.219 1 97.44 172 GLU B O 1
ATOM 4082 N N . SER B 1 173 ? -25 0.112 4.129 1 96.31 173 SER B N 1
ATOM 4083 C CA . SER B 1 173 ? -24.219 -1.062 4.508 1 96.31 173 SER B CA 1
ATOM 4084 C C . SER B 1 173 ? -22.781 -0.686 4.852 1 96.31 173 SER B C 1
ATOM 4086 O O . SER B 1 173 ? -22.234 -1.175 5.84 1 96.31 173 SER B O 1
ATOM 4088 N N . ALA B 1 174 ? -22.203 0.2 4.062 1 96.38 174 ALA B N 1
ATOM 4089 C CA . ALA B 1 174 ? -20.844 0.665 4.348 1 96.38 174 ALA B CA 1
ATOM 4090 C C . ALA B 1 174 ? -20.797 1.417 5.672 1 96.38 174 ALA B C 1
ATOM 4092 O O . ALA B 1 174 ? -19.875 1.218 6.469 1 96.38 174 ALA B O 1
ATOM 4093 N N . TYR B 1 175 ? -21.766 2.258 5.852 1 97.12 175 TYR B N 1
ATOM 4094 C CA . TYR B 1 175 ? -21.812 3.043 7.078 1 97.12 175 TYR B CA 1
ATOM 4095 C C . TYR B 1 175 ? -21.844 2.137 8.305 1 97.12 175 TYR B C 1
ATOM 4097 O O . TYR B 1 175 ? -21.078 2.326 9.25 1 97.12 175 TYR B O 1
ATOM 4105 N N . THR B 1 176 ? -22.688 1.142 8.25 1 95.5 176 THR B N 1
ATOM 4106 C CA . THR B 1 176 ? -22.844 0.208 9.359 1 95.5 176 THR B CA 1
ATOM 4107 C C . THR B 1 176 ? -21.562 -0.581 9.586 1 95.5 176 THR B C 1
ATOM 4109 O O . THR B 1 176 ? -21.078 -0.694 10.719 1 95.5 176 THR B O 1
ATOM 4112 N N . PHE B 1 177 ? -21.031 -0.998 8.578 1 94.69 177 PHE B N 1
ATOM 4113 C CA . PHE B 1 177 ? -19.812 -1.812 8.656 1 94.69 177 PHE B CA 1
ATOM 4114 C C . PHE B 1 177 ? -18.641 -0.989 9.164 1 94.69 177 PHE B C 1
ATOM 4116 O O . PHE B 1 177 ? -17.953 -1.389 10.109 1 94.69 177 PHE B O 1
ATOM 4123 N N . LEU B 1 178 ? -18.406 0.169 8.602 1 94 178 LEU B N 1
ATOM 4124 C CA . LEU B 1 178 ? -17.234 0.992 8.922 1 94 178 LEU B CA 1
ATOM 4125 C C . LEU B 1 178 ? -17.312 1.517 10.352 1 94 178 LEU B C 1
ATOM 4127 O O . LEU B 1 178 ? -16.297 1.673 11.016 1 94 178 LEU B O 1
ATOM 4131 N N . ASN B 1 179 ? -18.484 1.825 10.805 1 91.75 179 ASN B N 1
ATOM 4132 C CA . ASN B 1 179 ? -18.641 2.285 12.188 1 91.75 179 ASN B CA 1
ATOM 4133 C C . ASN B 1 179 ? -18.234 1.208 13.188 1 91.75 179 ASN B C 1
ATOM 4135 O O . ASN B 1 179 ? -17.672 1.513 14.234 1 91.75 179 ASN B O 1
ATOM 4139 N N . SER B 1 180 ? -18.578 0.012 12.812 1 88.75 180 SER B N 1
ATOM 4140 C CA . SER B 1 180 ? -18.156 -1.101 13.664 1 88.75 180 SER B CA 1
ATOM 4141 C C . SER B 1 180 ? -16.656 -1.331 13.594 1 88.75 180 SER B C 1
ATOM 4143 O O . SER B 1 180 ? -16 -1.539 14.617 1 88.75 180 SER B O 1
ATOM 4145 N N . LYS B 1 181 ? -16.109 -1.196 12.43 1 85.81 181 LYS B N 1
ATOM 4146 C CA . LYS B 1 181 ? -14.703 -1.472 12.164 1 85.81 181 LYS B CA 1
ATOM 4147 C C . LYS B 1 181 ? -13.805 -0.412 12.789 1 85.81 181 LYS B C 1
ATOM 4149 O O . LYS B 1 181 ? -12.742 -0.731 13.336 1 85.81 181 LYS B O 1
ATOM 4154 N N . VAL B 1 182 ? -14.18 0.793 12.719 1 83.38 182 VAL B N 1
ATOM 4155 C CA . VAL B 1 182 ? -13.344 1.917 13.133 1 83.38 182 VAL B CA 1
ATOM 4156 C C . VAL B 1 182 ? -13.031 1.812 14.625 1 83.38 182 VAL B C 1
ATOM 4158 O O . VAL B 1 182 ? -11.953 2.219 15.062 1 83.38 182 VAL B O 1
ATOM 4161 N N . ARG B 1 183 ? -13.859 1.184 15.367 1 80.19 183 ARG B N 1
ATOM 4162 C CA . ARG B 1 183 ? -13.688 1.048 16.812 1 80.19 183 ARG B CA 1
ATOM 4163 C C . ARG B 1 183 ? -12.586 0.046 17.141 1 80.19 183 ARG B C 1
ATOM 4165 O O . ARG B 1 183 ? -12.086 0.017 18.266 1 80.19 183 ARG B O 1
ATOM 4172 N N . LYS B 1 184 ? -12.172 -0.648 16.125 1 78.06 184 LYS B N 1
ATOM 4173 C CA . LYS B 1 184 ? -11.195 -1.715 16.328 1 78.06 184 LYS B CA 1
ATOM 4174 C C . LYS B 1 184 ? -9.844 -1.353 15.727 1 78.06 184 LYS B C 1
ATOM 4176 O O . LYS B 1 184 ? -8.906 -2.152 15.758 1 78.06 184 LYS B O 1
ATOM 4181 N N . THR B 1 185 ? -9.648 -0.209 15.172 1 74.25 185 THR B N 1
ATOM 4182 C CA . THR B 1 185 ? -8.422 0.199 14.492 1 74.25 185 THR B CA 1
ATOM 4183 C C . THR B 1 185 ? -7.613 1.151 15.367 1 74.25 185 THR B C 1
ATOM 4185 O O . THR B 1 185 ? -8.094 1.605 16.406 1 74.25 185 THR B O 1
ATOM 4188 N N . SER B 1 186 ? -6.379 1.386 14.891 1 67.25 186 SER B N 1
ATOM 4189 C CA . SER B 1 186 ? -5.473 2.299 15.578 1 67.25 186 SER B CA 1
ATOM 4190 C C . SER B 1 186 ? -6.07 3.699 15.68 1 67.25 186 SER B C 1
ATOM 4192 O O . SER B 1 186 ? -5.668 4.492 16.531 1 67.25 186 SER B O 1
ATOM 4194 N N . ILE B 1 187 ? -7.004 3.961 14.922 1 69 187 ILE B N 1
ATOM 4195 C CA . ILE B 1 187 ? -7.633 5.277 14.914 1 69 187 ILE B CA 1
ATOM 4196 C C . ILE B 1 187 ? -8.398 5.492 16.219 1 69 187 ILE B C 1
ATOM 4198 O O . ILE B 1 187 ? -8.633 6.633 16.625 1 69 187 ILE B O 1
ATOM 4202 N N . ALA B 1 188 ? -8.711 4.371 16.859 1 73.31 188 ALA B N 1
ATOM 4203 C CA . ALA B 1 188 ? -9.438 4.453 18.125 1 73.31 188 ALA B CA 1
ATOM 4204 C C . ALA B 1 188 ? -8.555 4.996 19.234 1 73.31 188 ALA B C 1
ATOM 4206 O O . ALA B 1 188 ? -9.047 5.379 20.297 1 73.31 188 ALA B O 1
ATOM 4207 N N . HIS B 1 189 ? -7.309 5.246 18.906 1 76.5 189 HIS B N 1
ATOM 4208 C CA . HIS B 1 189 ? -6.34 5.703 19.891 1 76.5 189 HIS B CA 1
ATOM 4209 C C . HIS B 1 189 ? -6.656 7.117 20.359 1 76.5 189 HIS B C 1
ATOM 4211 O O . HIS B 1 189 ? -6.258 7.516 21.469 1 76.5 189 HIS B O 1
ATOM 4217 N N . VAL B 1 190 ? -7.348 7.812 19.547 1 82.25 190 VAL B N 1
ATOM 4218 C CA . VAL B 1 190 ? -7.66 9.203 19.875 1 82.25 190 VAL B CA 1
ATOM 4219 C C . VAL B 1 190 ? -8.578 9.25 21.094 1 82.25 190 VAL B C 1
ATOM 4221 O O . VAL B 1 190 ? -8.656 10.273 21.781 1 82.25 190 VAL B O 1
ATOM 4224 N N . GLU B 1 191 ? -9.18 8.141 21.359 1 78.94 191 GLU B N 1
ATOM 4225 C CA . GLU B 1 191 ? -10.078 8.062 22.5 1 78.94 191 GLU B CA 1
ATOM 4226 C C . GLU B 1 191 ? -9.305 8.195 23.812 1 78.94 191 GLU B C 1
ATOM 4228 O O . GLU B 1 191 ? -9.867 8.609 24.828 1 78.94 191 GLU B O 1
ATOM 4233 N N . LYS B 1 192 ? -8.062 7.867 23.75 1 78.88 192 LYS B N 1
ATOM 4234 C CA . LYS B 1 192 ? -7.203 8.023 24.906 1 78.88 192 LYS B CA 1
ATOM 4235 C C . LYS B 1 192 ? -7.082 9.492 25.312 1 78.88 192 LYS B C 1
ATOM 4237 O O . LYS B 1 192 ? -6.891 9.812 26.484 1 78.88 192 LYS B O 1
ATOM 4242 N N . LEU B 1 193 ? -7.234 10.383 24.359 1 84.19 193 LEU B N 1
ATOM 4243 C CA . LEU B 1 193 ? -7.184 11.82 24.609 1 84.19 193 LEU B CA 1
ATOM 4244 C C . LEU B 1 193 ? -8.586 12.414 24.656 1 84.19 193 LEU B C 1
ATOM 4246 O O . LEU B 1 193 ? -8.758 13.625 24.5 1 84.19 193 LEU B O 1
ATOM 4250 N N . ASN B 1 194 ? -9.555 11.586 24.719 1 84.25 194 ASN B N 1
ATOM 4251 C CA . ASN B 1 194 ? -10.953 11.945 24.906 1 84.25 194 ASN B CA 1
ATOM 4252 C C . ASN B 1 194 ? -11.562 12.523 23.641 1 84.25 194 ASN B C 1
ATOM 4254 O O . ASN B 1 194 ? -12.438 13.398 23.703 1 84.25 194 ASN B O 1
ATOM 4258 N N . TYR B 1 195 ? -11.016 12.094 22.547 1 87.25 195 TYR B N 1
ATOM 4259 C CA . TYR B 1 195 ? -11.633 12.438 21.281 1 87.25 195 TYR B CA 1
ATOM 4260 C C . TYR B 1 195 ? -12.586 11.344 20.812 1 87.25 195 TYR B C 1
ATOM 4262 O O . TYR B 1 195 ? -12.391 10.172 21.125 1 87.25 195 TYR B O 1
ATOM 4270 N N . LYS B 1 196 ? -13.586 11.789 20.109 1 84.19 196 LYS B N 1
ATOM 4271 C CA . LYS B 1 196 ? -14.516 10.844 19.5 1 84.19 196 LYS B CA 1
ATOM 4272 C C . LYS B 1 196 ? -14.156 10.586 18.047 1 84.19 196 LYS B C 1
ATOM 4274 O O . LYS B 1 196 ? -13.742 11.5 17.328 1 84.19 196 LYS B O 1
ATOM 4279 N N . ASN B 1 197 ? -14.289 9.297 17.719 1 86.31 197 ASN B N 1
ATOM 4280 C CA . ASN B 1 197 ? -14.047 8.945 16.328 1 86.31 197 ASN B CA 1
ATOM 4281 C C . ASN B 1 197 ? -15.258 8.273 15.695 1 86.31 197 ASN B C 1
ATOM 4283 O O . ASN B 1 197 ? -15.75 7.266 16.203 1 86.31 197 ASN B O 1
ATOM 4287 N N . LYS B 1 198 ? -15.805 8.922 14.711 1 89.88 198 LYS B N 1
ATOM 4288 C CA . LYS B 1 198 ? -16.953 8.383 13.984 1 89.88 198 LYS B CA 1
ATOM 4289 C C . LYS B 1 198 ? -16.719 8.445 12.477 1 89.88 198 LYS B C 1
ATOM 4291 O O . LYS B 1 198 ? -15.719 9.008 12.016 1 89.88 198 LYS B O 1
ATOM 4296 N N . ILE B 1 199 ? -17.625 7.754 11.805 1 95.06 199 ILE B N 1
ATOM 4297 C CA . ILE B 1 199 ? -17.578 7.789 10.344 1 95.06 199 ILE B CA 1
ATOM 4298 C C . ILE B 1 199 ? -18.312 9.023 9.836 1 95.06 199 ILE B C 1
ATOM 4300 O O . ILE B 1 199 ? -19.453 9.266 10.219 1 95.06 199 ILE B O 1
ATOM 4304 N N . LEU B 1 200 ? -17.609 9.773 9.039 1 97.19 200 LEU B N 1
ATOM 4305 C CA . LEU B 1 200 ? -18.203 10.922 8.352 1 97.19 200 LEU B CA 1
ATOM 4306 C C . LEU B 1 200 ? -18.594 10.555 6.93 1 97.19 200 LEU B C 1
ATOM 4308 O O . LEU B 1 200 ? -18.078 9.586 6.363 1 97.19 200 LEU B O 1
ATOM 4312 N N . ILE B 1 201 ? -19.547 11.242 6.383 1 98.31 201 ILE B N 1
ATOM 4313 C CA . ILE B 1 201 ? -19.969 11.125 4.988 1 98.31 201 ILE B CA 1
ATOM 4314 C C . ILE B 1 201 ? -19.734 12.453 4.27 1 98.31 201 ILE B C 1
ATOM 4316 O O . ILE B 1 201 ? -20.109 13.516 4.773 1 98.31 201 ILE B O 1
ATOM 4320 N N . GLN B 1 202 ? -19.109 12.375 3.141 1 98.12 202 GLN B N 1
ATOM 4321 C CA . GLN B 1 202 ? -18.797 13.609 2.416 1 98.12 202 GLN B CA 1
ATOM 4322 C C . GLN B 1 202 ? -19.188 13.492 0.945 1 98.12 202 GLN B C 1
ATOM 4324 O O . GLN B 1 202 ? -19.266 12.391 0.4 1 98.12 202 GLN B O 1
ATOM 4329 N N . GLU B 1 203 ? -19.438 14.664 0.397 1 97.12 203 GLU B N 1
ATOM 4330 C CA . GLU B 1 203 ? -19.562 14.789 -1.052 1 97.12 203 GLU B CA 1
ATOM 4331 C C . GLU B 1 203 ? -18.297 14.305 -1.761 1 97.12 203 GLU B C 1
ATOM 4333 O O . GLU B 1 203 ? -17.188 14.562 -1.298 1 97.12 203 GLU B O 1
ATOM 4338 N N . PHE B 1 204 ? -18.578 13.586 -2.846 1 96.94 204 PHE B N 1
ATOM 4339 C CA . PHE B 1 204 ? -17.453 13.195 -3.695 1 96.94 204 PHE B CA 1
ATOM 4340 C C . PHE B 1 204 ? -17.141 14.289 -4.703 1 96.94 204 PHE B C 1
ATOM 4342 O O . PHE B 1 204 ? -17.984 14.648 -5.531 1 96.94 204 PHE B O 1
ATOM 4349 N N . ILE B 1 205 ? -15.953 14.828 -4.676 1 97.44 205 ILE B N 1
ATOM 4350 C CA . ILE B 1 205 ? -15.547 15.898 -5.57 1 97.44 205 ILE B CA 1
ATOM 4351 C C . ILE B 1 205 ? -14.773 15.32 -6.754 1 97.44 205 ILE B C 1
ATOM 4353 O O . ILE B 1 205 ? -13.773 14.633 -6.57 1 97.44 205 ILE B O 1
ATOM 4357 N N . GLU B 1 206 ? -15.25 15.625 -7.906 1 96.38 206 GLU B N 1
ATOM 4358 C CA . GLU B 1 206 ? -14.547 15.211 -9.117 1 96.38 206 GLU B CA 1
ATOM 4359 C C . GLU B 1 206 ? -13.539 16.266 -9.555 1 96.38 206 GLU B C 1
ATOM 4361 O O . GLU B 1 206 ? -13.773 17.469 -9.391 1 96.38 206 GLU B O 1
ATOM 4366 N N . GLY B 1 207 ? -12.438 15.812 -10.109 1 97.44 207 GLY B N 1
ATOM 4367 C CA . GLY B 1 207 ? -11.391 16.703 -10.586 1 97.44 207 GLY B CA 1
ATOM 4368 C C . GLY B 1 207 ? -10.008 16.109 -10.492 1 97.44 207 GLY B C 1
ATOM 4369 O O . GLY B 1 207 ? -9.852 14.906 -10.266 1 97.44 207 GLY B O 1
ATOM 4370 N N . GLU B 1 208 ? -9.047 16.938 -10.742 1 97.38 208 GLU B N 1
ATOM 4371 C CA . GLU B 1 208 ? -7.652 16.531 -10.672 1 97.38 208 GLU B CA 1
ATOM 4372 C C . GLU B 1 208 ? -7.102 16.672 -9.258 1 97.38 208 GLU B C 1
ATOM 4374 O O . GLU B 1 208 ? -7.285 17.703 -8.625 1 97.38 208 GLU B O 1
ATOM 4379 N N . GLU B 1 209 ? -6.508 15.633 -8.828 1 98 209 GLU B N 1
ATOM 4380 C CA . GLU B 1 209 ? -6.008 15.633 -7.457 1 98 209 GLU B CA 1
ATOM 4381 C C . GLU B 1 209 ? -4.551 16.094 -7.402 1 98 209 GLU B C 1
ATOM 4383 O O . GLU B 1 209 ? -3.74 15.688 -8.242 1 98 209 GLU B O 1
ATOM 4388 N N . TYR B 1 210 ? -4.254 16.891 -6.395 1 98.75 210 TYR B N 1
ATOM 4389 C CA . TYR B 1 210 ? -2.918 17.438 -6.188 1 98.75 210 TYR B CA 1
ATOM 4390 C C . TYR B 1 210 ? -2.441 17.188 -4.762 1 98.75 210 TYR B C 1
ATOM 4392 O O . TYR B 1 210 ? -3.236 17.203 -3.82 1 98.75 210 TYR B O 1
ATOM 4400 N N . GLY B 1 211 ? -1.185 16.812 -4.641 1 98.69 211 GLY B N 1
ATOM 4401 C CA . GLY B 1 211 ? -0.452 16.906 -3.387 1 98.69 211 GLY B CA 1
ATOM 4402 C C . GLY B 1 211 ? 0.368 18.172 -3.27 1 98.69 211 GLY B C 1
ATOM 4403 O O . GLY B 1 211 ? 1.146 18.5 -4.168 1 98.69 211 GLY B O 1
ATOM 4404 N N . ILE B 1 212 ? 0.138 18.891 -2.191 1 98.94 212 ILE B N 1
ATOM 4405 C CA . ILE B 1 212 ? 0.752 20.203 -2.074 1 98.94 212 ILE B CA 1
ATOM 4406 C C . ILE B 1 212 ? 1.49 20.312 -0.742 1 98.94 212 ILE B C 1
ATOM 4408 O O . ILE B 1 212 ? 0.934 20 0.311 1 98.94 212 ILE B O 1
ATOM 4412 N N . ASP B 1 213 ? 2.738 20.719 -0.801 1 98.94 213 ASP B N 1
ATOM 4413 C CA . ASP B 1 213 ? 3.479 21.062 0.407 1 98.94 213 ASP B CA 1
ATOM 4414 C C . ASP B 1 213 ? 3.363 22.547 0.71 1 98.94 213 ASP B C 1
ATOM 4416 O O . ASP B 1 213 ? 3.91 23.391 -0.018 1 98.94 213 ASP B O 1
ATOM 4420 N N . CYS B 1 214 ? 2.586 22.828 1.685 1 98.94 214 CYS B N 1
ATOM 4421 C CA . CYS B 1 214 ? 2.529 24.188 2.205 1 98.94 214 CYS B CA 1
ATOM 4422 C C . CYS B 1 214 ? 3.59 24.406 3.277 1 98.94 214 CYS B C 1
ATOM 4424 O O . CYS B 1 214 ? 3.492 23.859 4.375 1 98.94 214 CYS B O 1
ATOM 4426 N N . ILE B 1 215 ? 4.594 25.234 2.977 1 98.94 215 ILE B N 1
ATOM 4427 C CA . ILE B 1 215 ? 5.75 25.375 3.852 1 98.94 215 ILE B CA 1
ATOM 4428 C C . ILE B 1 215 ? 5.711 26.734 4.539 1 98.94 215 ILE B C 1
ATOM 4430 O O . ILE B 1 215 ? 5.742 27.781 3.879 1 98.94 215 ILE B O 1
ATOM 4434 N N . ASN B 1 216 ? 5.57 26.719 5.84 1 98.81 216 ASN B N 1
ATOM 4435 C CA . ASN B 1 216 ? 5.695 27.906 6.684 1 98.81 216 ASN B CA 1
ATOM 4436 C C . ASN B 1 216 ? 7.008 27.906 7.461 1 98.81 216 ASN B C 1
ATOM 4438 O O . ASN B 1 216 ? 7.578 26.844 7.723 1 98.81 216 ASN B O 1
ATOM 4442 N N . ASN B 1 217 ? 7.512 29.094 7.805 1 98.56 217 ASN B N 1
ATOM 4443 C CA . ASN B 1 217 ? 8.609 29.141 8.766 1 98.56 217 ASN B CA 1
ATOM 4444 C C . ASN B 1 217 ? 8.125 28.828 10.18 1 98.56 217 ASN B C 1
ATOM 4446 O O . ASN B 1 217 ? 6.977 28.438 10.375 1 98.56 217 ASN B O 1
ATOM 4450 N N . LEU B 1 218 ? 8.984 28.906 11.172 1 98.06 218 LEU B N 1
ATOM 4451 C CA . LEU B 1 218 ? 8.656 28.484 12.523 1 98.06 218 LEU B CA 1
ATOM 4452 C C . LEU B 1 218 ? 7.84 29.547 13.242 1 98.06 218 LEU B C 1
ATOM 4454 O O . LEU B 1 218 ? 7.387 29.328 14.375 1 98.06 218 LEU B O 1
ATOM 4458 N N . SER B 1 219 ? 7.52 30.719 12.562 1 97.44 219 SER B N 1
ATOM 4459 C CA . SER B 1 219 ? 6.645 31.75 13.094 1 97.44 219 SER B CA 1
ATOM 4460 C C . SER B 1 219 ? 5.258 31.672 12.461 1 97.44 219 SER B C 1
ATOM 4462 O O . SER B 1 219 ? 4.395 32.5 12.75 1 97.44 219 SER B O 1
ATOM 4464 N N . GLY B 1 220 ? 5.074 30.75 11.539 1 98.12 220 GLY B N 1
ATOM 4465 C CA . GLY B 1 220 ? 3.756 30.531 10.961 1 98.12 220 GLY B CA 1
ATOM 4466 C C . GLY B 1 220 ? 3.52 31.328 9.688 1 98.12 220 GLY B C 1
ATOM 4467 O O . GLY B 1 220 ? 2.381 31.453 9.234 1 98.12 220 GLY B O 1
ATOM 4468 N N . GLU B 1 221 ? 4.617 31.875 9.102 1 98.25 221 GLU B N 1
ATOM 4469 C CA . GLU B 1 221 ? 4.504 32.625 7.863 1 98.25 221 GLU B CA 1
ATOM 4470 C C . GLU B 1 221 ? 4.805 31.766 6.648 1 98.25 221 GLU B C 1
ATOM 4472 O O . GLU B 1 221 ? 5.828 31.062 6.613 1 98.25 221 GLU B O 1
ATOM 4477 N N . ASN B 1 222 ? 3.938 31.828 5.668 1 98.75 222 ASN B N 1
ATOM 4478 C CA . ASN B 1 222 ? 4.117 30.984 4.492 1 98.75 222 ASN B CA 1
ATOM 4479 C C . ASN B 1 222 ? 5.383 31.359 3.723 1 98.75 222 ASN B C 1
ATOM 4481 O O . ASN B 1 222 ? 5.637 32.531 3.467 1 98.75 222 ASN B O 1
ATOM 4485 N N . GLN B 1 223 ? 6.184 30.391 3.439 1 98.62 223 GLN B N 1
ATOM 4486 C CA . GLN B 1 223 ? 7.438 30.578 2.717 1 98.62 223 GLN B CA 1
ATOM 4487 C C . GLN B 1 223 ? 7.324 30.078 1.279 1 98.62 223 GLN B C 1
ATOM 4489 O O . GLN B 1 223 ? 7.945 30.641 0.372 1 98.62 223 GLN B O 1
ATOM 4494 N N . ALA B 1 224 ? 6.562 29.016 1.082 1 98.69 224 ALA B N 1
ATOM 4495 C CA . ALA B 1 224 ? 6.477 28.422 -0.246 1 98.69 224 ALA B CA 1
ATOM 4496 C C . ALA B 1 224 ? 5.293 27.453 -0.34 1 98.69 224 ALA B C 1
ATOM 4498 O O . ALA B 1 224 ? 4.785 26.984 0.681 1 98.69 224 ALA B O 1
ATOM 4499 N N . VAL B 1 225 ? 4.797 27.266 -1.523 1 98.88 225 VAL B N 1
ATOM 4500 C CA . VAL B 1 225 ? 3.809 26.266 -1.903 1 98.88 225 VAL B CA 1
ATOM 4501 C C . VAL B 1 225 ? 4.348 25.422 -3.059 1 98.88 225 VAL B C 1
ATOM 4503 O O . VAL B 1 225 ? 4.68 25.953 -4.121 1 98.88 225 VAL B O 1
ATOM 4506 N N . VAL B 1 226 ? 4.496 24.125 -2.836 1 98.94 226 VAL B N 1
ATOM 4507 C CA . VAL B 1 226 ? 4.992 23.234 -3.873 1 98.94 226 VAL B CA 1
ATOM 4508 C C . VAL B 1 226 ? 3.865 22.312 -4.344 1 98.94 226 VAL B C 1
ATOM 4510 O O . VAL B 1 226 ? 3.303 21.547 -3.553 1 98.94 226 VAL B O 1
ATOM 4513 N N . ILE B 1 227 ? 3.564 22.406 -5.641 1 98.94 227 ILE B N 1
ATOM 4514 C CA . ILE B 1 227 ? 2.371 21.766 -6.18 1 98.94 227 ILE B CA 1
ATOM 4515 C C . ILE B 1 227 ? 2.775 20.562 -7.027 1 98.94 227 ILE B C 1
ATOM 4517 O O . ILE B 1 227 ? 3.631 20.672 -7.906 1 98.94 227 ILE B O 1
ATOM 4521 N N . LYS B 1 228 ? 2.15 19.438 -6.723 1 98.81 228 LYS B N 1
ATOM 4522 C CA . LYS B 1 228 ? 2.396 18.219 -7.492 1 98.81 228 LYS B CA 1
ATOM 4523 C C . LYS B 1 228 ? 1.086 17.562 -7.926 1 98.81 228 LYS B C 1
ATOM 4525 O O . LYS B 1 228 ? 0.199 17.328 -7.102 1 98.81 228 LYS B O 1
ATOM 4530 N N . LYS B 1 229 ? 0.97 17.312 -9.18 1 98.44 229 LYS B N 1
ATOM 4531 C CA . LYS B 1 229 ? -0.129 16.484 -9.672 1 98.44 229 LYS B CA 1
ATOM 4532 C C . LYS B 1 229 ? 0.086 15.008 -9.312 1 98.44 229 LYS B C 1
ATOM 4534 O O . LYS B 1 229 ? 1.151 14.453 -9.586 1 98.44 229 LYS B O 1
ATOM 4539 N N . LYS B 1 230 ? -0.902 14.422 -8.688 1 97.38 230 LYS B N 1
ATOM 4540 C CA . LYS B 1 230 ? -0.785 13.008 -8.344 1 97.38 230 LYS B CA 1
ATOM 4541 C C . LYS B 1 230 ? -0.977 12.125 -9.578 1 97.38 230 LYS B C 1
ATOM 4543 O O . LYS B 1 230 ? -1.999 12.219 -10.258 1 97.38 230 LYS B O 1
ATOM 4548 N N . ILE B 1 231 ? 0.027 11.281 -9.797 1 94.88 231 ILE B N 1
ATOM 4549 C CA . ILE B 1 231 ? -0.005 10.422 -10.977 1 94.88 231 ILE B CA 1
ATOM 4550 C C . ILE B 1 231 ? -0.372 9 -10.57 1 94.88 231 ILE B C 1
ATOM 4552 O O . ILE B 1 231 ? -0.936 8.242 -11.367 1 94.88 231 ILE B O 1
ATOM 4556 N N . ALA B 1 232 ? -0.019 8.711 -9.414 1 93.81 232 ALA B N 1
ATOM 4557 C CA . ALA B 1 232 ? -0.303 7.371 -8.898 1 93.81 232 ALA B CA 1
ATOM 4558 C C . ALA B 1 232 ? -0.437 7.387 -7.379 1 93.81 232 ALA B C 1
ATOM 4560 O O . ALA B 1 232 ? 0.197 8.203 -6.703 1 93.81 232 ALA B O 1
ATOM 4561 N N . MET B 1 233 ? -1.279 6.449 -6.91 1 92.06 233 MET B N 1
ATOM 4562 C CA . MET B 1 233 ? -1.476 6.254 -5.477 1 92.06 233 MET B CA 1
ATOM 4563 C C . MET B 1 233 ? -1.191 4.812 -5.082 1 92.06 233 MET B C 1
ATOM 4565 O O . MET B 1 233 ? -1.376 3.895 -5.883 1 92.06 233 MET B O 1
ATOM 4569 N N . ARG B 1 234 ? -0.731 4.656 -3.854 1 88.81 234 ARG B N 1
ATOM 4570 C CA . ARG B 1 234 ? -0.542 3.324 -3.287 1 88.81 234 ARG B CA 1
ATOM 4571 C C . ARG B 1 234 ? -0.611 3.363 -1.764 1 88.81 234 ARG B C 1
ATOM 4573 O O . ARG B 1 234 ? 0.069 4.168 -1.126 1 88.81 234 ARG B O 1
ATOM 4580 N N . ALA B 1 235 ? -1.396 2.477 -1.214 1 86.12 235 ALA B N 1
ATOM 4581 C CA . ALA B 1 235 ? -1.545 2.373 0.236 1 86.12 235 ALA B CA 1
ATOM 4582 C C . ALA B 1 235 ? -1.866 3.73 0.854 1 86.12 235 ALA B C 1
ATOM 4584 O O . ALA B 1 235 ? -1.287 4.105 1.876 1 86.12 235 ALA B O 1
ATOM 4585 N N . GLY B 1 236 ? -2.58 4.492 0.167 1 86.06 236 GLY B N 1
ATOM 4586 C CA . GLY B 1 236 ? -3.059 5.758 0.702 1 86.06 236 GLY B CA 1
ATOM 4587 C C . GLY B 1 236 ? -2.045 6.879 0.578 1 86.06 236 GLY B C 1
ATOM 4588 O O . GLY B 1 236 ? -2.248 7.969 1.118 1 86.06 236 GLY B O 1
ATOM 4589 N N . GLU B 1 237 ? -0.946 6.602 -0.08 1 89.31 237 GLU B N 1
ATOM 4590 C CA . GLU B 1 237 ? 0.083 7.621 -0.254 1 89.31 237 GLU B CA 1
ATOM 4591 C C . GLU B 1 237 ? 0.378 7.863 -1.731 1 89.31 237 GLU B C 1
ATOM 4593 O O . GLU B 1 237 ? 0.115 7 -2.57 1 89.31 237 GLU B O 1
ATOM 4598 N N . THR B 1 238 ? 0.878 9.055 -1.958 1 94.94 238 THR B N 1
ATOM 4599 C CA . THR B 1 238 ? 1.307 9.367 -3.316 1 94.94 238 THR B CA 1
ATOM 4600 C C . THR B 1 238 ? 2.482 8.484 -3.729 1 94.94 238 THR B C 1
ATOM 4602 O O . THR B 1 238 ? 3.494 8.422 -3.025 1 94.94 238 THR B O 1
ATOM 4605 N N . ASP B 1 239 ? 2.287 7.832 -4.828 1 95.81 239 ASP B N 1
ATOM 4606 C CA . ASP B 1 239 ? 3.295 6.898 -5.32 1 95.81 239 ASP B CA 1
ATOM 4607 C C . ASP B 1 239 ? 4.023 7.469 -6.535 1 95.81 239 ASP B C 1
ATOM 4609 O O . ASP B 1 239 ? 5.094 6.98 -6.91 1 95.81 239 ASP B O 1
ATOM 4613 N N . GLY B 1 240 ? 3.465 8.422 -7.176 1 97.12 240 GLY B N 1
ATOM 4614 C CA . GLY B 1 240 ? 4.023 9.164 -8.289 1 97.12 240 GLY B CA 1
ATOM 4615 C C . GLY B 1 240 ? 3.432 10.555 -8.43 1 97.12 240 GLY B C 1
ATOM 4616 O O . GLY B 1 240 ? 2.238 10.758 -8.203 1 97.12 240 GLY B O 1
ATOM 4617 N N . ALA B 1 241 ? 4.262 11.445 -8.812 1 98.12 241 ALA B N 1
ATOM 4618 C CA . ALA B 1 241 ? 3.777 12.82 -8.906 1 98.12 241 ALA B CA 1
ATOM 4619 C C . ALA B 1 241 ? 4.566 13.609 -9.945 1 98.12 241 ALA B C 1
ATOM 4621 O O . ALA B 1 241 ? 5.707 13.266 -10.266 1 98.12 241 ALA B O 1
ATOM 4622 N N . LEU B 1 242 ? 3.916 14.594 -10.484 1 98.31 242 LEU B N 1
ATOM 4623 C CA . LEU B 1 242 ? 4.488 15.547 -11.422 1 98.31 242 LEU B CA 1
ATOM 4624 C C . LEU B 1 242 ? 4.434 16.969 -10.852 1 98.31 242 LEU B C 1
ATOM 4626 O O . LEU B 1 242 ? 3.352 17.469 -10.547 1 98.31 242 LEU B O 1
ATOM 4630 N N . THR B 1 243 ? 5.605 17.594 -10.695 1 98.56 243 THR B N 1
ATOM 4631 C CA . THR B 1 243 ? 5.598 18.969 -10.18 1 98.56 243 THR B CA 1
ATOM 4632 C C . THR B 1 243 ? 5.023 19.922 -11.219 1 98.56 243 THR B C 1
ATOM 4634 O O . THR B 1 243 ? 5.328 19.812 -12.406 1 98.56 243 THR B O 1
ATOM 4637 N N . VAL B 1 244 ? 4.18 20.844 -10.734 1 98.44 244 VAL B N 1
ATOM 4638 C CA . VAL B 1 244 ? 3.553 21.812 -11.625 1 98.44 244 VAL B CA 1
ATOM 4639 C C . VAL B 1 244 ? 3.473 23.172 -10.938 1 98.44 244 VAL B C 1
ATOM 4641 O O . VAL B 1 244 ? 3.639 23.266 -9.719 1 98.44 244 VAL B O 1
ATOM 4644 N N . TYR B 1 245 ? 3.314 24.188 -11.75 1 98.12 245 TYR B N 1
ATOM 4645 C CA . TYR B 1 245 ? 2.912 25.5 -11.25 1 98.12 245 TYR B CA 1
ATOM 4646 C C . TYR B 1 245 ? 1.434 25.766 -11.523 1 98.12 245 TYR B C 1
ATOM 4648 O O . TYR B 1 245 ? 0.913 25.375 -12.57 1 98.12 245 TYR B O 1
ATOM 4656 N N . ASP B 1 246 ? 0.75 26.281 -10.602 1 98 246 ASP B N 1
ATOM 4657 C CA . ASP B 1 246 ? -0.642 26.703 -10.734 1 98 246 ASP B CA 1
ATOM 4658 C C . ASP B 1 246 ? -0.938 27.891 -9.836 1 98 246 ASP B C 1
ATOM 4660 O O . ASP B 1 246 ? -0.984 27.766 -8.609 1 98 246 ASP B O 1
ATOM 4664 N N . ASP B 1 247 ? -1.208 29 -10.43 1 97.88 247 ASP B N 1
ATOM 4665 C CA . ASP B 1 247 ? -1.356 30.25 -9.695 1 97.88 247 ASP B CA 1
ATOM 4666 C C . ASP B 1 247 ? -2.541 30.188 -8.734 1 97.88 247 ASP B C 1
ATOM 4668 O O . ASP B 1 247 ? -2.473 30.719 -7.621 1 97.88 247 ASP B O 1
ATOM 4672 N N . GLN B 1 248 ? -3.592 29.594 -9.164 1 98.12 248 GLN B N 1
ATOM 4673 C CA . GLN B 1 248 ? -4.789 29.516 -8.336 1 98.12 248 GLN B CA 1
ATOM 4674 C C . GLN B 1 248 ? -4.543 28.656 -7.098 1 98.12 248 GLN B C 1
ATOM 4676 O O . GLN B 1 248 ? -4.887 29.047 -5.98 1 98.12 248 GLN B O 1
ATOM 4681 N N . ILE B 1 249 ? -3.961 27.516 -7.312 1 98.81 249 ILE B N 1
ATOM 4682 C CA . ILE B 1 249 ? -3.66 26.625 -6.191 1 98.81 249 ILE B CA 1
ATOM 4683 C C . ILE B 1 249 ? -2.658 27.297 -5.258 1 98.81 249 ILE B C 1
ATOM 4685 O O . ILE B 1 249 ? -2.83 27.281 -4.035 1 98.81 249 ILE B O 1
ATOM 4689 N N . GLU B 1 250 ? -1.647 27.891 -5.848 1 98.75 250 GLU B N 1
ATOM 4690 C CA . GLU B 1 250 ? -0.611 28.531 -5.047 1 98.75 250 GLU B CA 1
ATOM 4691 C C . GLU B 1 250 ? -1.201 29.625 -4.156 1 98.75 250 GLU B C 1
ATOM 4693 O O . GLU B 1 250 ? -0.917 29.672 -2.959 1 98.75 250 GLU B O 1
ATOM 4698 N N . SER B 1 251 ? -1.997 30.469 -4.734 1 98.62 251 SER B N 1
ATOM 4699 C CA . SER B 1 251 ? -2.598 31.562 -3.979 1 98.62 251 SER B CA 1
ATOM 4700 C C . SER B 1 251 ? -3.508 31.031 -2.873 1 98.62 251 SER B C 1
ATOM 4702 O O . SER B 1 251 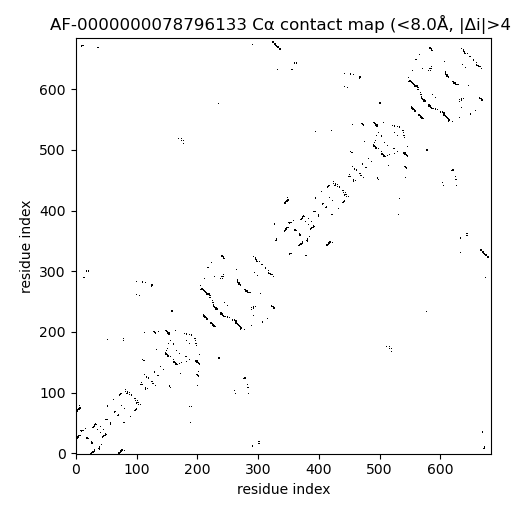? -3.473 31.531 -1.745 1 98.62 251 SER B O 1
ATOM 4704 N N . THR B 1 252 ? -4.32 30.062 -3.197 1 98.81 252 THR B N 1
ATOM 4705 C CA . THR B 1 252 ? -5.254 29.469 -2.238 1 98.81 252 THR B CA 1
ATOM 4706 C C . THR B 1 252 ? -4.504 28.859 -1.06 1 98.81 252 THR B C 1
ATOM 4708 O O . THR B 1 252 ? -4.824 29.141 0.098 1 98.81 252 THR B O 1
ATOM 4711 N N . ILE B 1 253 ? -3.455 28.109 -1.349 1 98.94 253 ILE B N 1
ATOM 4712 C CA . ILE B 1 253 ? -2.754 27.359 -0.315 1 98.94 253 ILE B CA 1
ATOM 4713 C C . ILE B 1 253 ? -1.84 28.297 0.475 1 98.94 253 ILE B C 1
ATOM 4715 O O . ILE B 1 253 ? -1.669 28.125 1.685 1 98.94 253 ILE B O 1
ATOM 4719 N N . SER B 1 254 ? -1.294 29.266 -0.213 1 98.88 254 SER B N 1
ATOM 4720 C CA . SER B 1 254 ? -0.542 30.297 0.511 1 98.88 254 SER B CA 1
ATOM 4721 C C . SER B 1 254 ? -1.418 31 1.544 1 98.88 254 SER B C 1
ATOM 4723 O O . SER B 1 254 ? -1.005 31.188 2.689 1 98.88 254 SER B O 1
ATOM 4725 N N . ASN B 1 255 ? -2.607 31.375 1.13 1 98.88 255 ASN B N 1
ATOM 4726 C CA . ASN B 1 255 ? -3.562 31.984 2.049 1 98.88 255 ASN B CA 1
ATOM 4727 C C . ASN B 1 255 ? -3.906 31.047 3.203 1 98.88 255 ASN B C 1
ATOM 4729 O O . ASN B 1 255 ? -3.965 31.469 4.359 1 98.88 255 ASN B O 1
ATOM 4733 N N . LEU B 1 256 ? -4.098 29.781 2.883 1 98.88 256 LEU B N 1
ATOM 4734 C CA . LEU B 1 256 ? -4.375 28.766 3.896 1 98.88 256 LEU B CA 1
ATOM 4735 C C . LEU B 1 256 ? -3.256 28.719 4.934 1 98.88 256 LEU B C 1
ATOM 4737 O O . LEU B 1 256 ? -3.518 28.75 6.137 1 98.88 256 LEU B O 1
ATOM 4741 N N . GLY B 1 257 ? -1.986 28.656 4.477 1 98.88 257 GLY B N 1
ATOM 4742 C CA . GLY B 1 257 ? -0.846 28.609 5.379 1 98.88 257 GLY B CA 1
ATOM 4743 C C . GLY B 1 257 ? -0.752 29.812 6.301 1 98.88 257 GLY B C 1
ATOM 4744 O O . GLY B 1 257 ? -0.46 29.656 7.488 1 98.88 257 GLY B O 1
ATOM 4745 N N . ASN B 1 258 ? -1.044 30.938 5.746 1 98.81 258 ASN B N 1
ATOM 4746 C CA . ASN B 1 258 ? -0.943 32.188 6.516 1 98.81 258 ASN B CA 1
ATOM 4747 C C . ASN B 1 258 ? -2.045 32.281 7.566 1 98.81 258 ASN B C 1
ATOM 4749 O O . ASN B 1 258 ? -1.834 32.812 8.648 1 98.81 258 ASN B O 1
ATOM 4753 N N . LYS B 1 259 ? -3.209 31.781 7.266 1 98.75 259 LYS B N 1
ATOM 4754 C CA . LYS B 1 259 ? -4.324 31.828 8.211 1 98.75 259 LYS B CA 1
ATOM 4755 C C . LYS B 1 259 ? -4.199 30.75 9.273 1 98.75 259 LYS B C 1
ATOM 4757 O O . LYS B 1 259 ? -4.496 30.984 10.445 1 98.75 259 LYS B O 1
ATOM 4762 N N . LEU B 1 260 ? -3.779 29.547 8.852 1 98.81 260 LEU B N 1
ATOM 4763 C CA . LEU B 1 260 ? -3.68 28.406 9.758 1 98.81 260 LEU B CA 1
ATOM 4764 C C . LEU B 1 260 ? -2.488 28.578 10.695 1 98.81 260 LEU B C 1
ATOM 4766 O O . LEU B 1 260 ? -2.545 28.156 11.859 1 98.81 260 LEU B O 1
ATOM 4770 N N . LYS B 1 261 ? -1.362 29.078 10.18 1 98.75 261 LYS B N 1
ATOM 4771 C CA . LYS B 1 261 ? -0.145 29.422 10.914 1 98.75 261 LYS B CA 1
ATOM 4772 C C . LYS B 1 261 ? 0.544 28.156 11.43 1 98.75 261 LYS B C 1
ATOM 4774 O O . LYS B 1 261 ? 1.108 28.156 12.531 1 98.75 261 LYS B O 1
ATOM 4779 N N . HIS B 1 262 ? 0.358 27.062 10.711 1 98.81 262 HIS B N 1
ATOM 4780 C CA . HIS B 1 262 ? 1.152 25.891 11.055 1 98.81 262 HIS B CA 1
ATOM 4781 C C . HIS B 1 262 ? 2.645 26.188 10.953 1 98.81 262 HIS B C 1
ATOM 4783 O O . HIS B 1 262 ? 3.045 27.203 10.375 1 98.81 262 HIS B O 1
ATOM 4789 N N . ILE B 1 263 ? 3.455 25.359 11.578 1 98.56 263 ILE B N 1
ATOM 4790 C CA . ILE B 1 263 ? 4.895 25.562 11.445 1 98.56 263 ILE B CA 1
ATOM 4791 C C . ILE B 1 263 ? 5.48 24.469 10.539 1 98.56 263 ILE B C 1
ATOM 4793 O O . ILE B 1 263 ? 5.016 23.328 10.547 1 98.56 263 ILE B O 1
ATOM 4797 N N . SER B 1 264 ? 6.469 24.859 9.773 1 98.38 264 SER B N 1
ATOM 4798 C CA . SER B 1 264 ? 7.199 24 8.844 1 98.38 264 SER B CA 1
ATOM 4799 C C . SER B 1 264 ? 6.297 23.5 7.723 1 98.38 264 SER B C 1
ATOM 4801 O O . SER B 1 264 ? 5.742 24.297 6.965 1 98.38 264 SER B O 1
ATOM 4803 N N . ILE B 1 265 ? 5.953 22.188 7.68 1 98.81 265 ILE B N 1
ATOM 4804 C CA . ILE B 1 265 ? 5.316 21.656 6.48 1 98.81 265 ILE B CA 1
ATOM 4805 C C . ILE B 1 265 ? 3.904 21.188 6.812 1 98.81 265 ILE B C 1
ATOM 4807 O O . ILE B 1 265 ? 3.672 20.609 7.879 1 98.81 265 ILE B O 1
ATOM 4811 N N . LEU B 1 266 ? 2.994 21.484 5.996 1 98.88 266 LEU B N 1
ATOM 4812 C CA . LEU B 1 266 ? 1.642 20.953 5.926 1 98.88 266 LEU B CA 1
ATOM 4813 C C . LEU B 1 266 ? 1.406 20.25 4.594 1 98.88 266 LEU B C 1
ATOM 4815 O O . LEU B 1 266 ? 1.52 20.859 3.531 1 98.88 266 LEU B O 1
ATOM 4819 N N . ASP B 1 267 ? 1.143 18.953 4.652 1 98.69 267 ASP B N 1
ATOM 4820 C CA . ASP B 1 267 ? 0.77 18.172 3.471 1 98.69 267 ASP B CA 1
ATOM 4821 C C . ASP B 1 267 ? -0.721 18.312 3.17 1 98.69 267 ASP B C 1
ATOM 4823 O O . ASP B 1 267 ? -1.562 17.812 3.922 1 98.69 267 ASP B O 1
ATOM 4827 N N . VAL B 1 268 ? -0.999 18.938 2.051 1 98.75 268 VAL B N 1
ATOM 4828 C CA . VAL B 1 268 ? -2.385 19.219 1.693 1 98.75 268 VAL B CA 1
ATOM 4829 C C . VAL B 1 268 ? -2.781 18.391 0.472 1 98.75 268 VAL B C 1
ATOM 4831 O O . VAL B 1 268 ? -2.055 18.359 -0.524 1 98.75 268 VAL B O 1
ATOM 4834 N N . ASP B 1 269 ? -3.877 17.703 0.562 1 98.31 269 ASP B N 1
ATOM 4835 C CA . ASP B 1 269 ? -4.523 17.094 -0.602 1 98.31 269 ASP B CA 1
ATOM 4836 C C . ASP B 1 269 ? -5.691 17.953 -1.085 1 98.31 269 ASP B C 1
ATOM 4838 O O . ASP B 1 269 ? -6.57 18.312 -0.3 1 98.31 269 ASP B O 1
ATOM 4842 N N . ALA B 1 270 ? -5.641 18.281 -2.365 1 98.62 270 ALA B N 1
ATOM 4843 C CA . ALA B 1 270 ? -6.695 19.109 -2.928 1 98.62 270 ALA B CA 1
ATOM 4844 C C . ALA B 1 270 ? -7.141 18.594 -4.289 1 98.62 270 ALA B C 1
ATOM 4846 O O . ALA B 1 270 ? -6.391 17.891 -4.969 1 98.62 270 ALA B O 1
ATOM 4847 N N . ILE B 1 271 ? -8.352 18.844 -4.59 1 98.5 271 ILE B N 1
ATOM 4848 C CA . ILE B 1 271 ? -8.914 18.578 -5.91 1 98.5 271 ILE B CA 1
ATOM 4849 C C . ILE B 1 271 ? -9.266 19.891 -6.602 1 98.5 271 ILE B C 1
ATOM 4851 O O . ILE B 1 271 ? -9.891 20.766 -6.004 1 98.5 271 ILE B O 1
ATOM 4855 N N . ASN B 1 272 ? -8.75 20.016 -7.766 1 98 272 ASN B N 1
ATOM 4856 C CA . ASN B 1 272 ? -9.031 21.203 -8.562 1 98 272 ASN B CA 1
ATOM 4857 C C . ASN B 1 272 ? -9.953 20.891 -9.742 1 98 272 ASN B C 1
ATOM 4859 O O . ASN B 1 272 ? -9.742 19.906 -10.453 1 98 272 ASN B O 1
ATOM 4863 N N . ASN B 1 273 ? -11.023 21.641 -9.844 1 96.69 273 ASN B N 1
ATOM 4864 C CA . ASN B 1 273 ? -11.922 21.531 -10.984 1 96.69 273 ASN B CA 1
ATOM 4865 C C . ASN B 1 273 ? -12.492 22.891 -11.375 1 96.69 273 ASN B C 1
ATOM 4867 O O . ASN B 1 273 ? -11.953 23.938 -10.992 1 96.69 273 ASN B O 1
ATOM 4871 N N . GLU B 1 274 ? -13.477 22.953 -12.227 1 95.94 274 GLU B N 1
ATOM 4872 C CA . GLU B 1 274 ? -14.023 24.188 -12.758 1 95.94 274 GLU B CA 1
ATOM 4873 C C . GLU B 1 274 ? -14.578 25.078 -11.641 1 95.94 274 GLU B C 1
ATOM 4875 O O . GLU B 1 274 ? -14.602 26.297 -11.766 1 95.94 274 GLU B O 1
ATOM 4880 N N . SER B 1 275 ? -14.961 24.453 -10.531 1 95.81 275 SER B N 1
ATOM 4881 C CA . SER B 1 275 ? -15.562 25.188 -9.422 1 95.81 275 SER B CA 1
ATOM 4882 C C . SER B 1 275 ? -14.492 25.75 -8.492 1 95.81 275 SER B C 1
ATOM 4884 O O . SER B 1 275 ? -14.781 26.594 -7.645 1 95.81 275 SER B O 1
ATOM 4886 N N . GLY B 1 276 ? -13.266 25.312 -8.625 1 97.38 276 GLY B N 1
ATOM 4887 C CA . GLY B 1 276 ? -12.18 25.828 -7.801 1 97.38 276 GLY B CA 1
ATOM 4888 C C . GLY B 1 276 ? -11.406 24.734 -7.074 1 97.38 276 GLY B C 1
ATOM 4889 O O . GLY B 1 276 ? -11.492 23.562 -7.438 1 97.38 276 GLY B O 1
ATOM 4890 N N . VAL B 1 277 ? -10.602 25.188 -6.078 1 98.62 277 VAL B N 1
ATOM 4891 C CA . VAL B 1 277 ? -9.711 24.297 -5.344 1 98.62 277 VAL B CA 1
ATOM 4892 C C . VAL B 1 277 ? -10.406 23.797 -4.078 1 98.62 277 VAL B C 1
ATOM 4894 O O . VAL B 1 277 ? -10.711 24.594 -3.176 1 98.62 277 VAL B O 1
ATOM 4897 N N . TYR B 1 278 ? -10.68 22.5 -4.004 1 98.75 278 TYR B N 1
ATOM 4898 C CA . TYR B 1 278 ? -11.266 21.859 -2.824 1 98.75 278 TYR B CA 1
ATOM 4899 C C . TYR B 1 278 ? -10.18 21.219 -1.965 1 98.75 278 TYR B C 1
ATOM 4901 O O . TYR B 1 278 ? -9.477 20.312 -2.418 1 98.75 278 TYR B O 1
ATOM 4909 N N . ILE B 1 279 ? -10.055 21.672 -0.75 1 98.75 279 ILE B N 1
ATOM 4910 C CA . ILE B 1 279 ? -9.141 21.031 0.193 1 98.75 279 ILE B CA 1
ATOM 4911 C C . ILE B 1 279 ? -9.789 19.797 0.793 1 98.75 279 ILE B C 1
ATOM 4913 O O . ILE B 1 279 ? -10.859 19.875 1.401 1 98.75 279 ILE B O 1
ATOM 4917 N N . ILE B 1 280 ? -9.141 18.656 0.663 1 97.31 280 ILE B N 1
ATOM 4918 C CA . ILE B 1 280 ? -9.828 17.438 1.071 1 97.31 280 ILE B CA 1
ATOM 4919 C C . ILE B 1 280 ? -9.094 16.797 2.254 1 97.31 280 ILE B C 1
ATOM 4921 O O . ILE B 1 280 ? -9.672 15.992 2.984 1 97.31 280 ILE B O 1
ATOM 4925 N N . ASP B 1 281 ? -7.84 17.141 2.453 1 97.44 281 ASP B N 1
ATOM 4926 C CA . ASP B 1 281 ? -7.082 16.609 3.58 1 97.44 281 ASP B CA 1
ATOM 4927 C C . ASP B 1 281 ? -5.93 17.531 3.955 1 97.44 281 ASP B C 1
ATOM 4929 O O . ASP B 1 281 ? -5.371 18.219 3.096 1 97.44 281 ASP B O 1
ATOM 4933 N N . MET B 1 282 ? -5.645 17.672 5.207 1 98.38 282 MET B N 1
ATOM 4934 C CA . MET B 1 282 ? -4.508 18.406 5.746 1 98.38 282 MET B CA 1
ATOM 4935 C C . MET B 1 282 ? -3.723 17.547 6.734 1 98.38 282 MET B C 1
ATOM 4937 O O . MET B 1 282 ? -4.262 17.125 7.762 1 98.38 282 MET B O 1
ATOM 4941 N N . ASN B 1 283 ? -2.518 17.297 6.449 1 97.94 283 ASN B N 1
ATOM 4942 C CA . ASN B 1 283 ? -1.618 16.531 7.309 1 97.94 283 ASN B CA 1
ATOM 4943 C C . ASN B 1 283 ? -0.438 17.375 7.777 1 97.94 283 ASN B C 1
ATOM 4945 O O . ASN B 1 283 ? 0.454 17.688 6.988 1 97.94 283 ASN B O 1
ATOM 4949 N N . PRO B 1 284 ? -0.384 17.719 9.047 1 98.31 284 PRO B N 1
ATOM 4950 C CA . PRO B 1 284 ? 0.604 18.672 9.547 1 98.31 284 PRO B CA 1
ATOM 4951 C C . PRO B 1 284 ? 1.952 18.031 9.859 1 98.31 284 PRO B C 1
ATOM 4953 O O . PRO B 1 284 ? 2.482 18.188 10.961 1 98.31 284 PRO B O 1
ATOM 4956 N N . ARG B 1 285 ? 2.539 17.375 8.906 1 98.38 285 ARG B N 1
ATOM 4957 C CA . ARG B 1 285 ? 3.832 16.703 8.898 1 98.38 285 ARG B CA 1
ATOM 4958 C C . ARG B 1 285 ? 4.297 16.422 7.473 1 98.38 285 ARG B C 1
ATOM 4960 O O . ARG B 1 285 ? 3.602 16.75 6.512 1 98.38 285 ARG B O 1
ATOM 4967 N N . PHE B 1 286 ? 5.508 15.914 7.391 1 98.44 286 PHE B N 1
ATOM 4968 C CA . PHE B 1 286 ? 5.941 15.438 6.086 1 98.44 286 PHE B CA 1
ATOM 4969 C C . PHE B 1 286 ? 4.965 14.406 5.539 1 98.44 286 PHE B C 1
ATOM 4971 O O . PHE B 1 286 ? 4.621 13.438 6.227 1 98.44 286 PHE B O 1
ATOM 4978 N N . GLY B 1 287 ? 4.465 14.703 4.359 1 96.75 287 GLY B N 1
ATOM 4979 C CA . GLY B 1 287 ? 3.609 13.734 3.693 1 96.75 287 GLY B CA 1
ATOM 4980 C C . GLY B 1 287 ? 4.379 12.766 2.812 1 96.75 287 GLY B C 1
ATOM 4981 O O . GLY B 1 287 ? 5.57 12.961 2.562 1 96.75 287 GLY B O 1
ATOM 4982 N N . GLY B 1 288 ? 3.662 11.805 2.365 1 95.75 288 GLY B N 1
ATOM 4983 C CA . GLY B 1 288 ? 4.273 10.844 1.464 1 95.75 288 GLY B CA 1
ATOM 4984 C C . GLY B 1 288 ? 4.688 11.445 0.136 1 95.75 288 GLY B C 1
ATOM 4985 O O . GLY B 1 288 ? 5.477 10.852 -0.603 1 95.75 288 GLY B O 1
ATOM 4986 N N . GLY B 1 289 ? 4.238 12.625 -0.142 1 97.38 289 GLY B N 1
ATOM 4987 C CA . GLY B 1 289 ? 4.539 13.273 -1.41 1 97.38 289 GLY B CA 1
ATOM 4988 C C . GLY B 1 289 ? 5.754 14.18 -1.344 1 97.38 289 GLY B C 1
ATOM 4989 O O . GLY B 1 289 ? 6.258 14.633 -2.377 1 97.38 289 GLY B O 1
ATOM 4990 N N . TYR B 1 290 ? 6.336 14.438 -0.18 1 98.44 290 TYR B N 1
ATOM 4991 C CA . TYR B 1 290 ? 7.422 15.406 -0.045 1 98.44 290 TYR B CA 1
ATOM 4992 C C . TYR B 1 290 ? 8.625 14.992 -0.875 1 98.44 290 TYR B C 1
ATOM 4994 O O . TYR B 1 290 ? 9.297 15.836 -1.472 1 98.44 290 TYR B O 1
ATOM 5002 N N . PRO B 1 291 ? 8.961 13.719 -0.949 1 98.19 291 PRO B N 1
ATOM 5003 C CA . PRO B 1 291 ? 10.156 13.352 -1.714 1 98.19 291 PRO B CA 1
ATOM 5004 C C . PRO B 1 291 ? 10.109 13.859 -3.154 1 98.19 291 PRO B C 1
ATOM 5006 O O . PRO B 1 291 ? 11.156 14.117 -3.752 1 98.19 291 PRO B O 1
ATOM 5009 N N . PHE B 1 292 ? 8.938 14.016 -3.689 1 98.44 292 PHE B N 1
ATOM 5010 C CA . PHE B 1 292 ? 8.836 14.531 -5.047 1 98.44 292 PHE B CA 1
ATOM 5011 C C . PHE B 1 292 ? 9.195 16.016 -5.094 1 98.44 292 PHE B C 1
ATOM 5013 O O . PHE B 1 292 ? 9.758 16.484 -6.082 1 98.44 292 PHE B O 1
ATOM 5020 N N . SER B 1 293 ? 8.836 16.75 -4.02 1 98.56 293 SER B N 1
ATOM 5021 C CA . SER B 1 293 ? 9.297 18.125 -3.891 1 98.56 293 SER B CA 1
ATOM 5022 C C . SER B 1 293 ? 10.82 18.203 -3.771 1 98.56 293 SER B C 1
ATOM 5024 O O . SER B 1 293 ? 11.461 19.016 -4.434 1 98.56 293 SER B O 1
ATOM 5026 N N . HIS B 1 294 ? 11.344 17.312 -2.949 1 98.44 294 HIS B N 1
ATOM 5027 C CA . HIS B 1 294 ? 12.789 17.266 -2.752 1 98.44 294 HIS B CA 1
ATOM 5028 C C . HIS B 1 294 ? 13.516 16.938 -4.059 1 98.44 294 HIS B C 1
ATOM 5030 O O . HIS B 1 294 ? 14.508 17.594 -4.395 1 98.44 294 HIS B O 1
ATOM 5036 N N . LEU B 1 295 ? 12.977 16.016 -4.797 1 97.12 295 LEU B N 1
ATOM 5037 C CA . LEU B 1 295 ? 13.539 15.617 -6.082 1 97.12 295 LEU B CA 1
ATOM 5038 C C . LEU B 1 295 ? 13.57 16.797 -7.055 1 97.12 295 LEU B C 1
ATOM 5040 O O . LEU B 1 295 ? 14.461 16.875 -7.902 1 97.12 295 LEU B O 1
ATOM 5044 N N . ALA B 1 296 ? 12.609 17.641 -6.883 1 97.88 296 ALA B N 1
ATOM 5045 C CA . ALA B 1 296 ? 12.477 18.75 -7.816 1 97.88 296 ALA B CA 1
ATOM 5046 C C . ALA B 1 296 ? 13.336 19.938 -7.383 1 97.88 296 ALA B C 1
ATOM 5048 O O . ALA B 1 296 ? 13.422 20.938 -8.094 1 97.88 296 ALA B O 1
ATOM 5049 N N . GLY B 1 297 ? 13.898 19.859 -6.145 1 97.69 297 GLY B N 1
ATOM 5050 C CA . GLY B 1 297 ? 14.867 20.875 -5.801 1 97.69 297 GLY B CA 1
ATOM 5051 C C . GLY B 1 297 ? 14.648 21.469 -4.422 1 97.69 297 GLY B C 1
ATOM 5052 O O . GLY B 1 297 ? 15.531 22.141 -3.875 1 97.69 297 GLY B O 1
ATOM 5053 N N . VAL B 1 298 ? 13.477 21.25 -3.826 1 98.62 298 VAL B N 1
ATOM 5054 C CA . VAL B 1 298 ? 13.156 21.812 -2.516 1 98.62 298 VAL B CA 1
ATOM 5055 C C . VAL B 1 298 ? 14.039 21.156 -1.45 1 98.62 298 VAL B C 1
ATOM 5057 O O . VAL B 1 298 ? 14.227 19.938 -1.453 1 98.62 298 VAL B O 1
ATOM 5060 N N . ASP B 1 299 ? 14.625 21.953 -0.623 1 98.56 299 ASP B N 1
ATOM 5061 C CA . ASP B 1 299 ? 15.445 21.438 0.466 1 98.56 299 ASP B CA 1
ATOM 5062 C C . ASP B 1 299 ? 14.906 21.891 1.822 1 98.56 299 ASP B C 1
ATOM 5064 O O . ASP B 1 299 ? 15.562 22.641 2.535 1 98.56 299 ASP B O 1
ATOM 5068 N N . LEU B 1 300 ? 13.781 21.375 2.186 1 98.75 300 LEU B N 1
ATOM 5069 C CA . LEU B 1 300 ? 13.133 21.734 3.441 1 98.75 300 LEU B CA 1
ATOM 5070 C C . LEU B 1 300 ? 13.945 21.25 4.633 1 98.75 300 LEU B C 1
ATOM 5072 O O . LEU B 1 300 ? 14.016 21.938 5.66 1 98.75 300 LEU B O 1
ATOM 5076 N N . PRO B 1 301 ? 14.555 20.031 4.582 1 98.69 301 PRO B N 1
ATOM 5077 C CA . PRO B 1 301 ? 15.414 19.625 5.695 1 98.69 301 PRO B CA 1
ATOM 5078 C C . PRO B 1 301 ? 16.469 20.672 6.055 1 98.69 301 PRO B C 1
ATOM 5080 O O . PRO B 1 301 ? 16.641 21 7.23 1 98.69 301 PRO B O 1
ATOM 5083 N N . ARG B 1 302 ? 17.109 21.25 5.066 1 98.56 302 ARG B N 1
ATOM 5084 C CA . ARG B 1 302 ? 18.078 22.312 5.32 1 98.56 302 ARG B CA 1
ATOM 5085 C C . ARG B 1 302 ? 17.406 23.531 5.938 1 98.56 302 ARG B C 1
ATOM 5087 O O . ARG B 1 302 ? 17.938 24.125 6.883 1 98.56 302 ARG B O 1
ATOM 5094 N N . ALA B 1 303 ? 16.266 23.906 5.426 1 98.69 303 ALA B N 1
ATOM 5095 C CA . ALA B 1 303 ? 15.547 25.062 5.949 1 98.69 303 ALA B CA 1
ATOM 5096 C C . ALA B 1 303 ? 15.195 24.875 7.418 1 98.69 303 ALA B C 1
ATOM 5098 O O . ALA B 1 303 ? 15.344 25.797 8.227 1 98.69 303 ALA B O 1
ATOM 5099 N N . ILE B 1 304 ? 14.75 23.688 7.785 1 98.69 304 ILE B N 1
ATOM 5100 C CA . ILE B 1 304 ? 14.352 23.391 9.156 1 98.69 304 ILE B CA 1
ATOM 5101 C C . ILE B 1 304 ? 15.555 23.531 10.086 1 98.69 304 ILE B C 1
ATOM 5103 O O . ILE B 1 304 ? 15.477 24.188 11.125 1 98.69 304 ILE B O 1
ATOM 5107 N N . VAL B 1 305 ? 16.688 22.922 9.672 1 98.31 305 VAL B N 1
ATOM 5108 C CA . VAL B 1 305 ? 17.906 22.984 10.484 1 98.31 305 VAL B CA 1
ATOM 5109 C C . VAL B 1 305 ? 18.344 24.438 10.633 1 98.31 305 VAL B C 1
ATOM 5111 O O . VAL B 1 305 ? 18.703 24.875 11.727 1 98.31 305 VAL B O 1
ATOM 5114 N N . ASP B 1 306 ? 18.234 25.203 9.547 1 98 306 ASP B N 1
ATOM 5115 C CA . ASP B 1 306 ? 18.625 26.609 9.57 1 98 306 ASP B CA 1
ATOM 5116 C C . ASP B 1 306 ? 17.688 27.422 10.461 1 98 306 ASP B C 1
ATOM 5118 O O . ASP B 1 306 ? 18.125 28.266 11.242 1 98 306 ASP B O 1
ATOM 5122 N N . TRP B 1 307 ? 16.406 27.219 10.312 1 98.12 307 TRP B N 1
ATOM 5123 C CA . TRP B 1 307 ? 15.43 27.906 11.156 1 98.12 307 TRP B CA 1
ATOM 5124 C C . TRP B 1 307 ? 15.711 27.656 12.633 1 98.12 307 TRP B C 1
ATOM 5126 O O . TRP B 1 307 ? 15.688 28.578 13.445 1 98.12 307 TRP B O 1
ATOM 5136 N N . VAL B 1 308 ? 15.977 26.391 13 1 97 308 VAL B N 1
ATOM 5137 C CA . VAL B 1 308 ? 16.203 26.016 14.391 1 97 308 VAL B CA 1
ATOM 5138 C C . VAL B 1 308 ? 17.5 26.641 14.891 1 97 308 VAL B C 1
ATOM 5140 O O . VAL B 1 308 ? 17.578 27.109 16.031 1 97 308 VAL B O 1
ATOM 5143 N N . ALA B 1 309 ? 18.469 26.703 14.078 1 95.31 309 ALA B N 1
ATOM 5144 C CA . ALA B 1 309 ? 19.797 27.172 14.469 1 95.31 309 ALA B CA 1
ATOM 5145 C C . ALA B 1 309 ? 19.859 28.688 14.531 1 95.31 309 ALA B C 1
ATOM 5147 O O . ALA B 1 309 ? 20.453 29.266 15.453 1 95.31 309 ALA B O 1
ATOM 5148 N N . THR B 1 310 ? 19.219 29.391 13.484 1 95.38 310 THR B N 1
ATOM 5149 C CA . THR B 1 310 ? 19.5 30.828 13.352 1 95.38 310 THR B CA 1
ATOM 5150 C C . THR B 1 310 ? 18.188 31.609 13.242 1 95.38 310 THR B C 1
ATOM 5152 O O . THR B 1 310 ? 18.203 32.844 13.312 1 95.38 310 THR B O 1
ATOM 5155 N N . GLY B 1 311 ? 17.141 30.953 12.953 1 95.12 311 GLY B N 1
ATOM 5156 C CA . GLY B 1 311 ? 15.867 31.625 12.766 1 95.12 311 GLY B CA 1
ATOM 5157 C C . GLY B 1 311 ? 15.617 32.031 11.328 1 95.12 311 GLY B C 1
ATOM 5158 O O . GLY B 1 311 ? 14.547 32.562 11 1 95.12 311 GLY B O 1
ATOM 5159 N N . PHE B 1 312 ? 16.594 31.734 10.492 1 96.12 312 PHE B N 1
ATOM 5160 C CA . PHE B 1 312 ? 16.5 32.188 9.109 1 96.12 312 PHE B CA 1
ATOM 5161 C C . PHE B 1 312 ? 16.875 31.062 8.141 1 96.12 312 PHE B C 1
ATOM 5163 O O . PHE B 1 312 ? 17.797 30.297 8.414 1 96.12 312 PHE B O 1
ATOM 5170 N N . ALA B 1 313 ? 16.078 30.984 7.031 1 97.56 313 ALA B N 1
ATOM 5171 C CA . ALA B 1 313 ? 16.438 30.094 5.93 1 97.56 313 ALA B CA 1
ATOM 5172 C C . ALA B 1 313 ? 16.359 30.812 4.59 1 97.56 313 ALA B C 1
ATOM 5174 O O . ALA B 1 313 ? 15.453 31.609 4.359 1 97.56 313 ALA B O 1
ATOM 5175 N N . ASP B 1 314 ? 17.266 30.531 3.715 1 97.69 314 ASP B N 1
ATOM 5176 C CA . ASP B 1 314 ? 17.328 31.156 2.398 1 97.69 314 ASP B CA 1
ATOM 5177 C C . ASP B 1 314 ? 16.141 30.766 1.537 1 97.69 314 ASP B C 1
ATOM 5179 O O . ASP B 1 314 ? 15.766 29.578 1.488 1 97.69 314 ASP B O 1
ATOM 5183 N N . LYS B 1 315 ? 15.594 31.672 0.807 1 96.62 315 LYS B N 1
ATOM 5184 C CA . LYS B 1 315 ? 14.398 31.438 -0.005 1 96.62 315 LYS B CA 1
ATOM 5185 C C . LYS B 1 315 ? 14.695 30.484 -1.157 1 96.62 315 LYS B C 1
ATOM 5187 O O . LYS B 1 315 ? 13.789 29.828 -1.667 1 96.62 315 LYS B O 1
ATOM 5192 N N . SER B 1 316 ? 15.922 30.391 -1.555 1 97.88 316 SER B N 1
ATOM 5193 C CA . SER B 1 316 ? 16.297 29.531 -2.668 1 97.88 316 SER B CA 1
ATOM 5194 C C . SER B 1 316 ? 16.078 28.062 -2.324 1 97.88 316 SER B C 1
ATOM 5196 O O . SER B 1 316 ? 16 27.219 -3.217 1 97.88 316 SER B O 1
ATOM 5198 N N . LEU B 1 317 ? 15.945 27.719 -1.075 1 98.31 317 LEU B N 1
ATOM 5199 C CA . LEU B 1 317 ? 15.766 26.359 -0.62 1 98.31 317 LEU B CA 1
ATOM 5200 C C . LEU B 1 317 ? 14.398 25.812 -1.03 1 98.31 317 LEU B C 1
ATOM 5202 O O . LEU B 1 317 ? 14.164 24.609 -0.981 1 98.31 317 LEU B O 1
ATOM 5206 N N . PHE B 1 318 ? 13.484 26.734 -1.493 1 98.31 318 PHE B N 1
ATOM 5207 C CA . PHE B 1 318 ? 12.109 26.328 -1.759 1 98.31 318 PHE B CA 1
ATOM 5208 C C . PHE B 1 318 ? 11.82 26.359 -3.254 1 98.31 318 PHE B C 1
ATOM 5210 O O . PHE B 1 318 ? 10.703 26.031 -3.68 1 98.31 318 PHE B O 1
ATOM 5217 N N . SER B 1 319 ? 12.859 26.75 -4.047 1 97.75 319 SER B N 1
ATOM 5218 C CA . SER B 1 319 ? 12.695 26.719 -5.496 1 97.75 319 SER B CA 1
ATOM 5219 C C . SER B 1 319 ? 12.633 25.281 -6.016 1 97.75 319 SER B C 1
ATOM 5221 O O . SER B 1 319 ? 13.359 24.406 -5.535 1 97.75 319 SER B O 1
ATOM 5223 N N . TYR B 1 320 ? 11.672 25.062 -6.969 1 97.94 320 TYR B N 1
ATOM 5224 C CA . TYR B 1 320 ? 11.586 23.719 -7.531 1 97.94 320 TYR B CA 1
ATOM 5225 C C . TYR B 1 320 ? 11.367 23.781 -9.039 1 97.94 320 TYR B C 1
ATOM 5227 O O . TYR B 1 320 ? 10.836 24.75 -9.562 1 97.94 320 TYR B O 1
ATOM 5235 N N . GLN B 1 321 ? 11.828 22.766 -9.734 1 97.44 321 GLN B N 1
ATOM 5236 C CA . GLN B 1 321 ? 11.68 22.625 -11.18 1 97.44 321 GLN B CA 1
ATOM 5237 C C . GLN B 1 321 ? 10.305 22.062 -11.539 1 97.44 321 GLN B C 1
ATOM 5239 O O . GLN B 1 321 ? 9.852 21.078 -10.945 1 97.44 321 GLN B O 1
ATOM 5244 N N . GLU B 1 322 ? 9.633 22.734 -12.438 1 97.06 322 GLU B N 1
ATOM 5245 C CA . GLU B 1 322 ? 8.391 22.203 -12.992 1 97.06 322 GLU B CA 1
ATOM 5246 C C . GLU B 1 322 ? 8.664 21.047 -13.953 1 97.06 322 GLU B C 1
ATOM 5248 O O . GLU B 1 322 ? 9.727 21 -14.586 1 97.06 322 GLU B O 1
ATOM 5253 N N . GLY B 1 323 ? 7.758 20.109 -14 1 97.5 323 GLY B N 1
ATOM 5254 C CA . GLY B 1 323 ? 7.828 19.047 -14.984 1 97.5 323 GLY B CA 1
ATOM 5255 C C . GLY B 1 323 ? 8.695 17.891 -14.547 1 97.5 323 GLY B C 1
ATOM 5256 O O . GLY B 1 323 ? 9.195 17.125 -15.375 1 97.5 323 GLY B O 1
ATOM 5257 N N . VAL B 1 324 ? 8.992 17.812 -13.289 1 97.94 324 VAL B N 1
ATOM 5258 C CA . VAL B 1 324 ? 9.719 16.672 -12.758 1 97.94 324 VAL B CA 1
ATOM 5259 C C . VAL B 1 324 ? 8.742 15.562 -12.398 1 97.94 324 VAL B C 1
ATOM 5261 O O . VAL B 1 324 ? 7.922 15.719 -11.484 1 97.94 324 VAL B O 1
ATOM 5264 N N . LEU B 1 325 ? 8.805 14.484 -13.18 1 97.81 325 LEU B N 1
ATOM 5265 C CA . LEU B 1 325 ? 8 13.297 -12.898 1 97.81 325 LEU B CA 1
ATOM 5266 C C . LEU B 1 325 ? 8.773 12.305 -12.031 1 97.81 325 LEU B C 1
ATOM 5268 O O . LEU B 1 325 ? 9.844 11.836 -12.43 1 97.81 325 LEU B O 1
ATOM 5272 N N . GLY B 1 326 ? 8.258 12.078 -10.852 1 97.56 326 GLY B N 1
ATOM 5273 C CA . GLY B 1 326 ? 8.875 11.125 -9.938 1 97.56 326 GLY B CA 1
ATOM 5274 C C . GLY B 1 326 ? 7.992 9.93 -9.641 1 97.56 326 GLY B C 1
ATOM 5275 O O . GLY B 1 326 ? 6.766 10.055 -9.594 1 97.56 326 GLY B O 1
ATOM 5276 N N . LEU B 1 327 ? 8.625 8.789 -9.453 1 97.31 327 LEU B N 1
ATOM 5277 C CA . LEU B 1 327 ? 7.957 7.562 -9.031 1 97.31 327 LEU B CA 1
ATOM 5278 C C . LEU B 1 327 ? 8.672 6.938 -7.84 1 97.31 327 LEU B C 1
ATOM 5280 O O . LEU B 1 327 ? 9.898 7.023 -7.734 1 97.31 327 LEU B O 1
ATOM 5284 N N . LYS B 1 328 ? 7.879 6.371 -6.961 1 96.25 328 LYS B N 1
ATOM 5285 C CA . LYS B 1 328 ? 8.445 5.523 -5.914 1 96.25 328 LYS B CA 1
ATOM 5286 C C . LYS B 1 328 ? 8.648 4.098 -6.414 1 96.25 328 LYS B C 1
ATOM 5288 O O . LYS B 1 328 ? 7.715 3.48 -6.938 1 96.25 328 LYS B O 1
ATOM 5293 N N . GLY B 1 329 ? 9.867 3.625 -6.352 1 94.56 329 GLY B N 1
ATOM 5294 C CA . GLY B 1 329 ? 10.188 2.234 -6.625 1 94.56 329 GLY B CA 1
ATOM 5295 C C . GLY B 1 329 ? 10.508 1.439 -5.375 1 94.56 329 GLY B C 1
ATOM 5296 O O . GLY B 1 329 ? 10.328 1.929 -4.258 1 94.56 329 GLY B O 1
ATOM 5297 N N . ILE B 1 330 ? 10.867 0.185 -5.566 1 94.12 330 ILE B N 1
ATOM 5298 C CA . ILE B 1 330 ? 11.148 -0.707 -4.449 1 94.12 330 ILE B CA 1
ATOM 5299 C C . ILE B 1 330 ? 12.656 -0.927 -4.328 1 94.12 330 ILE B C 1
ATOM 5301 O O . ILE B 1 330 ? 13.336 -1.196 -5.328 1 94.12 330 ILE B O 1
ATOM 5305 N N . ALA B 1 331 ? 13.164 -0.682 -3.148 1 93.12 331 ALA B N 1
ATOM 5306 C CA . ALA B 1 331 ? 14.547 -1.017 -2.811 1 93.12 331 ALA B CA 1
ATOM 5307 C C . ALA B 1 331 ? 14.602 -2.129 -1.768 1 93.12 331 ALA B C 1
ATOM 5309 O O . ALA B 1 331 ? 13.953 -2.045 -0.726 1 93.12 331 ALA B O 1
ATOM 5310 N N . MET B 1 332 ? 15.398 -3.193 -2.051 1 94.19 332 MET B N 1
ATOM 5311 C CA . MET B 1 332 ? 15.531 -4.297 -1.103 1 94.19 332 MET B CA 1
ATOM 5312 C C . MET B 1 332 ? 16.688 -4.051 -0.146 1 94.19 332 MET B C 1
ATOM 5314 O O . MET B 1 332 ? 17.781 -3.672 -0.572 1 94.19 332 MET B O 1
ATOM 5318 N N . VAL B 1 333 ? 16.438 -4.219 1.123 1 94.25 333 VAL B N 1
ATOM 5319 C CA . VAL B 1 333 ? 17.484 -4.172 2.127 1 94.25 333 VAL B CA 1
ATOM 5320 C C . VAL B 1 333 ? 17.453 -5.43 2.988 1 94.25 333 VAL B C 1
ATOM 5322 O O . VAL B 1 333 ? 16.375 -6.016 3.188 1 94.25 333 VAL B O 1
ATOM 5325 N N . SER B 1 334 ? 18.594 -5.902 3.459 1 95.06 334 SER B N 1
ATOM 5326 C CA . SER B 1 334 ? 18.594 -7.156 4.207 1 95.06 334 SER B CA 1
ATOM 5327 C C . SER B 1 334 ? 19.641 -7.141 5.316 1 95.06 334 SER B C 1
ATOM 5329 O O . SER B 1 334 ? 20.562 -6.324 5.297 1 95.06 334 SER B O 1
ATOM 5331 N N . LYS B 1 335 ? 19.375 -7.844 6.332 1 91.25 335 LYS B N 1
ATOM 5332 C CA . LYS B 1 335 ? 20.297 -8.18 7.414 1 91.25 335 LYS B CA 1
ATOM 5333 C C . LYS B 1 335 ? 20.328 -9.688 7.664 1 91.25 335 LYS B C 1
ATOM 5335 O O . LYS B 1 335 ? 19.344 -10.383 7.406 1 91.25 335 LYS B O 1
ATOM 5340 N N . SER B 1 336 ? 21.531 -10.094 7.977 1 82.06 336 SER B N 1
ATOM 5341 C CA . SER B 1 336 ? 21.625 -11.484 8.406 1 82.06 336 SER B CA 1
ATOM 5342 C C . SER B 1 336 ? 21.266 -11.633 9.883 1 82.06 336 SER B C 1
ATOM 5344 O O . SER B 1 336 ? 21.812 -10.922 10.734 1 82.06 336 SER B O 1
ATOM 5346 N N . GLU B 1 337 ? 20.031 -12.125 10.234 1 67.12 337 GLU B N 1
ATOM 5347 C CA . GLU B 1 337 ? 19.672 -12.359 11.625 1 67.12 337 GLU B CA 1
ATOM 5348 C C . GLU B 1 337 ? 20.078 -13.758 12.086 1 67.12 337 GLU B C 1
ATOM 5350 O O . GLU B 1 337 ? 19.891 -14.734 11.359 1 67.12 337 GLU B O 1
ATOM 5355 N N . ILE B 1 338 ? 21.172 -13.914 12.828 1 53.88 338 ILE B N 1
ATOM 5356 C CA . ILE B 1 338 ? 21.516 -15.203 13.414 1 53.88 338 ILE B CA 1
ATOM 5357 C C . ILE B 1 338 ? 20.344 -15.734 14.234 1 53.88 338 ILE B C 1
ATOM 5359 O O . ILE B 1 338 ? 19.875 -15.07 15.156 1 53.88 338 ILE B O 1
ATOM 5363 N N . ILE B 1 339 ? 19.453 -16.453 13.672 1 47.09 339 ILE B N 1
ATOM 5364 C CA . ILE B 1 339 ? 18.422 -17.125 14.445 1 47.09 339 ILE B CA 1
ATOM 5365 C C . ILE B 1 339 ? 19.078 -17.984 15.523 1 47.09 339 ILE B C 1
ATOM 5367 O O . ILE B 1 339 ? 19.797 -18.938 15.219 1 47.09 339 ILE B O 1
ATOM 5371 N N . ASN B 1 340 ? 19.5 -17.422 16.531 1 36.66 340 ASN B N 1
ATOM 5372 C CA . ASN B 1 340 ? 19.906 -18.266 17.656 1 36.66 340 ASN B CA 1
ATOM 5373 C C . ASN B 1 340 ? 18.766 -19.172 18.125 1 36.66 340 ASN B C 1
ATOM 5375 O O . ASN B 1 340 ? 17.641 -18.734 18.281 1 36.66 340 ASN B O 1
ATOM 5379 N N . GLU B 1 341 ? 18.844 -20.484 17.688 1 33 341 GLU B N 1
ATOM 5380 C CA . GLU B 1 341 ? 18.109 -21.531 18.406 1 33 341 GLU B CA 1
ATOM 5381 C C . GLU B 1 341 ? 18.172 -21.297 19.906 1 33 341 GLU B C 1
ATOM 5383 O O . GLU B 1 341 ? 19.25 -21.25 20.484 1 33 341 GLU B O 1
ATOM 5388 N N . ALA B 1 342 ? 17.359 -20.547 20.453 1 22.73 342 ALA B N 1
ATOM 5389 C CA . ALA B 1 342 ? 17.156 -20.828 21.875 1 22.73 342 ALA B CA 1
ATOM 5390 C C . ALA B 1 342 ? 16.422 -22.156 22.062 1 22.73 342 ALA B C 1
ATOM 5392 O O . ALA B 1 342 ? 15.516 -22.484 21.297 1 22.73 342 ALA B O 1
#

Foldseek 3Di:
DEEEEEQCAAVLVVVVLLVPDPPDDYAYEYEEQDCDYPNNVNHPYYDHAPDLLDPCRVVVVLVCCLVVVAAEYAYADLVNLLSCLVCVVSCVVSNHHYQHFHNVLSCCFQQQVNVCVVCVVVPHAAWDKAPDDVVVVVCVVVPVAADFKKKDKRRDALCPLIDTDGDDVRSVVSQVVSQVVCCVDPSVSCVSVPDDMHMMMTGDDDAWKWKKKFFDAQQQQTLFIWIWTQDDDDSSARFKTFTADDPQVGVSSNVVSNVSSRHGIKIWMWGQDPVGIHTHHIGNHDGRCVVQQVVFQASSSVQNVCCSVPVDDDSSNRDGDGGDMDGDDDDDDDDDDPPPPD/DEEEEEQCAAVLVVVVLLVPDPPDDYAYEYEELDCDYPNNVNHPYYDHAHDLLDPCRVVVVLVCCLVVVAAEYAYADLVNLLSCLVCVVSCVVSNHHYQHFHNVLSCCFQQQVNVCVVCVVLPHAAWDKAPDDVVVVVCVVVPVAADFKKKDKRRDALCPLIDTDGDDVRSVVSQVVSQVVCCVDPSVSCVSVPDDMHMMMTGDDDAWKWKKKFFDAQQQQTLFIWIWTQDDDDSSARFKTFTADDPQVGVSSNVVSNVSSRHGIKIWMWGQDPVGIHTYHIGNHDGRCVVQQVVFQASSSVQNVCCSVPVDDDSSNRDGDGGDMDGDDDDDDDDDDPPPPD